Protein AF-0000000073394896 (afdb_homodimer)

pLDDT: mean 90.92, std 9.43, range [34.19, 98.5]

InterPro domains:
  IPR001647 DNA-binding HTH domain, TetR-type [PF00440] (11-55)
  IPR001647 DNA-binding HTH domain, TetR-type [PR00455] (11-24)
  IPR001647 DNA-binding HTH domain, TetR-type [PR00455] (32-55)
  IPR001647 DNA-binding HTH domain, TetR-type [PS50977] (5-65)
  IPR009057 Homedomain-like superfamily [SSF46689] (4-75)
  IPR036271 Tetracyclin repressor-like, C-terminal domain superfamily [SSF48498] (80-185)
  IPR039538 BetI-type transcriptional repressor, C-terminal [PF13977] (82-180)
  IPR050109 HTH-type, TetR-like transcriptional regulator [PTHR30055] (3-182)

Radius of gyration: 22.16 Å; Cα contacts (8 Å, |Δi|>4): 532; chains: 2; bounding box: 77×65×44 Å

Solvent-accessible surface area (backbone atoms only — not comparable to full-atom values): 20575 Å² total; per-residue (Å²): 127,82,75,75,76,48,72,63,53,32,42,38,52,11,36,47,52,37,37,73,75,52,29,71,83,63,51,49,60,65,57,24,19,61,64,34,70,49,62,59,67,52,43,41,73,73,47,64,34,64,66,50,41,47,48,54,37,29,52,48,24,45,55,53,50,43,49,36,47,50,50,17,46,67,74,23,70,83,54,50,71,35,40,28,52,49,32,35,32,41,51,40,62,62,29,49,79,81,42,38,70,42,52,50,32,45,48,48,44,52,42,57,25,77,79,29,69,68,47,14,51,49,46,30,50,41,52,50,50,45,47,52,53,50,45,51,52,51,50,55,60,30,67,78,48,93,54,77,78,60,92,55,45,66,54,35,47,51,48,54,50,8,32,50,49,16,45,49,53,46,30,67,34,34,59,88,76,45,72,46,34,73,54,46,54,53,26,40,26,52,51,7,52,45,36,45,61,60,77,94,128,81,77,76,78,47,72,64,54,33,42,38,52,12,36,47,52,38,37,73,76,53,29,73,83,64,51,49,58,65,58,25,19,61,64,33,70,50,60,61,66,53,44,43,75,74,48,64,34,63,65,50,42,47,50,53,38,29,54,46,24,46,57,54,51,44,49,35,47,50,51,17,47,68,74,22,71,84,54,49,71,34,38,28,52,49,32,34,33,42,50,42,62,64,29,49,79,83,42,38,71,42,52,51,32,44,46,48,43,51,42,58,24,76,79,29,68,70,46,15,50,50,48,30,48,41,53,50,49,45,48,51,52,50,45,51,52,51,48,57,59,31,68,78,47,94,53,76,76,59,93,53,45,65,53,34,48,52,48,53,48,8,31,48,49,16,44,49,53,45,29,67,35,34,59,89,78,44,73,46,36,74,52,47,53,52,24,39,24,52,51,8,52,45,36,45,60,61,77,95

Organism: Mycobacterium tuberculosis (strain ATCC 25177 / H37Ra) (NCBI:txid419947)

Secondary structure (DSSP, 8-state):
------HHHHHHHHHHHHHHHH-STT--HHHHHHHHTS-THHHHHHHSSHHHHHHHHHHHHHHHHHHHHHHHHHHTTTSHHHHHHHHHHHHHGGGTTTTHHHHHHHHHHHHHHTT-HHHHHHHHHHHHHHHHHHHHHHHHHHHTSSPPPPTTHHHHHHHHHHHHHHHHHHHHH-GGGSPPHHHHHHHHHHHHHHHHHHH-/------HHHHHHHHHHHHHHHH-STT--HHHHHHHHTS-THHHHHHHSSHHHHHHHHHHHHHHHHHHHHHHHHHHTTTSHHHHHHHHHHHHHGGGTTTTHHHHHHHHHHHHHHTT-HHHHHHHHHHHHHHHHHHHHHHHHHHHTSSPPPPTTHHHHHHHHHHHHHHHHHHHHH-GGGSPPHHHHHHHHHHHHHHHHHHH-

Nearest PDB structures (foldseek):
  5ztc-assembly1_B  TM=7.473E-01  e=5.039E-05  Listeria monocytogenes EGD-e
  3bhq-assembly1_B  TM=7.801E-01  e=8.902E-05  Mesorhizobium japonicum MAFF 303099
  3ih3-assembly1_A  TM=6.785E-01  e=7.364E-05  Thermotoga maritima
  2id6-assembly1_A-2  TM=6.711E-01  e=7.023E-05  Thermotoga maritima
  6mj1-assembly1_A-2  TM=6.446E-01  e=3.975E-05  Bacillus subtilis subsp. subtilis str. 168

Foldseek 3Di:
DPPPQDLLNLLLVLLLVCCLVPADVRDDLVSSCVSSVHDSVVCCVNQNDPNSSLLVSLLVLLVVLLVLLVVLLVVCLPVPDLSSLLSSLCSFLVCCVVPVSSLSSPVSLPPVLVPDVVSVVSVVVSVVVSLVSNLVSNCVSCVPDPDDDDPCSSVVSVVSVVVRNVLSVVCVVPVVPRDGSVVVSVVVVVVVVVVVVVVD/DPPPQDLLNLLLVLLLVCCLVPADVRDDLVSSCVSSVHDSVVCCVNQNDPNSSLLVSLLCLLVVLLVLLVVLLVVCLPVPDLSSLLSSLCSFLVCCVVPVSSLSSPVSLPPVLVPDVVSVVSVVVSVVVSLVSNLVSVCVSCVPDPDDDDPCSSVVSVVSVVVRNVLSVVCVVPVVPRDGSVVVSVVVVVVVVVVVVVVD

Sequence (400 aa):
MQQQRTNRDKLLDGALACLRERGYGNTSSRDIARAAGVNIASINYHFGSKDALLDDALGRCFSTWNQRVQEAFDHSRAAGPAGQILAVLEATVDSFEQIRPAVYACVESYAPALRSEALRERLAAGYADVRQHSVDLAGAALAGTDIAPPENLSTIVSVLMAVIDGLMIQWIADPSATPRSTEVIRALASIGAVVTSQLRMQQQRTNRDKLLDGALACLRERGYGNTSSRDIARAAGVNIASINYHFGSKDALLDDALGRCFSTWNQRVQEAFDHSRAAGPAGQILAVLEATVDSFEQIRPAVYACVESYAPALRSEALRERLAAGYADVRQHSVDLAGAALAGTDIAPPENLSTIVSVLMAVIDGLMIQWIADPSATPRSTEVIRALASIGAVVTSQLR

Structure (mmCIF, N/CA/C/O backbone):
data_AF-0000000073394896-model_v1
#
loop_
_entity.id
_entity.type
_entity.pdbx_description
1 polymer 'TetR/AcrR-family transcriptional regulator'
#
loop_
_atom_site.group_PDB
_atom_site.id
_atom_site.type_symbol
_atom_site.label_atom_id
_atom_site.label_alt_id
_atom_site.label_comp_id
_atom_site.label_asym_id
_atom_site.label_entity_id
_atom_site.label_seq_id
_atom_site.pdbx_PDB_ins_code
_atom_site.Cartn_x
_atom_site.Cartn_y
_atom_site.Cartn_z
_atom_site.occupancy
_atom_site.B_iso_or_equiv
_atom_site.auth_seq_id
_atom_site.auth_comp_id
_atom_site.auth_asym_id
_atom_site.auth_atom_id
_atom_site.pdbx_PDB_model_num
ATOM 1 N N . MET A 1 1 ? -40.469 2.539 3.205 1 35.31 1 MET A N 1
ATOM 2 C CA . MET A 1 1 ? -40.094 3.631 4.102 1 35.31 1 MET A CA 1
ATOM 3 C C . MET A 1 1 ? -38.594 3.871 4.082 1 35.31 1 MET A C 1
ATOM 5 O O . MET A 1 1 ? -37.812 2.938 4.266 1 35.31 1 MET A O 1
ATOM 9 N N . GLN A 1 2 ? -38 4.711 3.279 1 42.03 2 GLN A N 1
ATOM 10 C CA . GLN A 1 2 ? -36.594 5.086 3.068 1 42.03 2 GLN A CA 1
ATOM 11 C C . GLN A 1 2 ? -35.844 5.23 4.395 1 42.03 2 GLN A C 1
ATOM 13 O O . GLN A 1 2 ? -36.25 6.043 5.238 1 42.03 2 GLN A O 1
ATOM 18 N N . GLN A 1 3 ? -35.531 4.219 5.121 1 49.56 3 GLN A N 1
ATOM 19 C CA . GLN A 1 3 ? -35.094 4.27 6.508 1 49.56 3 GLN A CA 1
ATOM 20 C C . GLN A 1 3 ? -34.25 5.527 6.77 1 49.56 3 GLN A C 1
ATOM 22 O O . GLN A 1 3 ? -33.344 5.836 6.012 1 49.56 3 GLN A O 1
ATOM 27 N N . GLN A 1 4 ? -34.781 6.555 7.355 1 60.62 4 GLN A N 1
ATOM 28 C CA . GLN A 1 4 ? -34.25 7.852 7.789 1 60.62 4 GLN A CA 1
ATOM 29 C C . GLN A 1 4 ? -32.844 7.723 8.352 1 60.62 4 GLN A C 1
ATOM 31 O O . GLN A 1 4 ? -32.594 6.895 9.227 1 60.62 4 GLN A O 1
ATOM 36 N N . ARG A 1 5 ? -31.844 8.141 7.641 1 73 5 ARG A N 1
ATOM 37 C CA . ARG A 1 5 ? -30.453 8.094 8.117 1 73 5 ARG A CA 1
ATOM 38 C C . ARG A 1 5 ? -30.328 8.734 9.492 1 73 5 ARG A C 1
ATOM 40 O O . ARG A 1 5 ? -30.859 9.82 9.734 1 73 5 ARG A O 1
ATOM 47 N N . THR A 1 6 ? -29.938 8.039 10.477 1 89.31 6 THR A N 1
ATOM 48 C CA . THR A 1 6 ? -29.688 8.539 11.828 1 89.31 6 THR A CA 1
ATOM 49 C C . THR A 1 6 ? -28.594 9.609 11.82 1 89.31 6 THR A C 1
ATOM 51 O O . THR A 1 6 ? -27.875 9.766 10.828 1 89.31 6 THR A O 1
ATOM 54 N N . ASN A 1 7 ? -28.562 10.492 12.805 1 92.19 7 ASN A N 1
ATOM 55 C CA . ASN A 1 7 ? -27.516 11.484 12.953 1 92.19 7 ASN A CA 1
ATOM 56 C C . ASN A 1 7 ? -26.125 10.836 12.961 1 92.19 7 ASN A C 1
ATOM 58 O O . ASN A 1 7 ? -25.156 11.422 12.469 1 92.19 7 ASN A O 1
ATOM 62 N N . ARG A 1 8 ? -26.156 9.688 13.453 1 93.06 8 ARG A N 1
ATOM 63 C CA . ARG A 1 8 ? -24.891 8.961 13.461 1 93.06 8 ARG A CA 1
ATOM 64 C C . ARG A 1 8 ? -24.422 8.68 12.039 1 93.06 8 ARG A C 1
ATOM 66 O O . ARG A 1 8 ? -23.25 8.891 11.719 1 93.06 8 ARG A O 1
ATOM 73 N N . ASP A 1 9 ? -25.297 8.234 11.172 1 92.81 9 ASP A N 1
ATOM 74 C CA . ASP A 1 9 ? -24.969 7.949 9.781 1 92.81 9 ASP A CA 1
ATOM 75 C C . ASP A 1 9 ? -24.578 9.227 9.039 1 92.81 9 ASP A C 1
ATOM 77 O O . ASP A 1 9 ? -23.641 9.219 8.234 1 92.81 9 ASP A O 1
ATOM 81 N N . LYS A 1 10 ? -25.281 10.242 9.312 1 94.5 10 LYS A N 1
ATOM 82 C CA . LYS A 1 10 ? -25 11.531 8.68 1 94.5 10 LYS A CA 1
ATOM 83 C C . LYS A 1 10 ? -23.609 12.023 9.039 1 94.5 10 LYS A C 1
ATOM 85 O O . LYS A 1 10 ? -22.891 12.562 8.188 1 94.5 10 LYS A O 1
ATOM 90 N N . LEU A 1 11 ? -23.266 11.828 10.297 1 95.19 11 LEU A N 1
ATOM 91 C CA . LEU A 1 11 ? -21.953 12.25 10.758 1 95.19 11 LEU A CA 1
ATOM 92 C C . LEU A 1 11 ? -20.844 11.445 10.07 1 95.19 11 LEU A C 1
ATOM 94 O O . LEU A 1 11 ? -19.828 12 9.672 1 95.19 11 LEU A O 1
ATOM 98 N N . LEU A 1 12 ? -21.094 10.188 9.891 1 93.19 12 LEU A N 1
ATOM 99 C CA . LEU A 1 12 ? -20.109 9.352 9.219 1 93.19 12 LEU A CA 1
ATOM 100 C C . LEU A 1 12 ? -19.938 9.766 7.762 1 93.19 12 LEU A C 1
ATOM 102 O O . LEU A 1 12 ? -18.828 9.875 7.262 1 93.19 12 LEU A O 1
ATOM 106 N N . ASP A 1 13 ? -21.031 10.047 7.133 1 92.88 13 ASP A N 1
ATOM 107 C CA . ASP A 1 13 ? -21 10.5 5.746 1 92.88 13 ASP A CA 1
ATOM 108 C C . ASP A 1 13 ? -20.297 11.852 5.625 1 92.88 13 ASP A C 1
ATOM 110 O O . ASP A 1 13 ? -19.516 12.07 4.699 1 92.88 13 ASP A O 1
ATOM 114 N N . GLY A 1 14 ? -20.641 12.734 6.559 1 93.81 14 GLY A N 1
ATOM 115 C CA . GLY A 1 14 ? -20 14.031 6.582 1 93.81 14 GLY A CA 1
ATOM 116 C C . GLY A 1 14 ? -18.5 13.945 6.809 1 93.81 14 GLY A C 1
ATOM 117 O O . GLY A 1 14 ? -17.719 14.664 6.176 1 93.81 14 GLY A O 1
ATOM 118 N N . ALA A 1 15 ? -18.094 13.047 7.719 1 94.44 15 ALA A N 1
ATOM 119 C CA . ALA A 1 15 ? -16.688 12.828 7.984 1 94.44 15 ALA A CA 1
ATOM 120 C C . ALA A 1 15 ? -15.953 12.328 6.734 1 94.44 15 ALA A C 1
ATOM 122 O O . ALA A 1 15 ? -14.883 12.836 6.395 1 94.44 15 ALA A O 1
ATOM 123 N N . LEU A 1 16 ? -16.578 11.398 6.039 1 91.5 16 LEU A N 1
ATOM 124 C CA . LEU A 1 16 ? -15.984 10.844 4.832 1 91.5 16 LEU A CA 1
ATOM 125 C C . LEU A 1 16 ? -15.844 11.914 3.754 1 91.5 16 LEU A C 1
ATOM 127 O O . LEU A 1 16 ? -14.828 11.969 3.057 1 91.5 16 LEU A 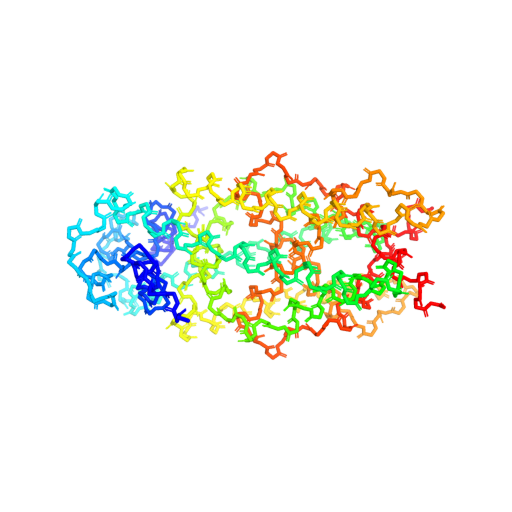O 1
ATOM 131 N N . ALA A 1 17 ? -16.797 12.742 3.637 1 92.12 17 ALA A N 1
ATOM 132 C CA . ALA A 1 17 ? -16.75 13.836 2.672 1 92.12 17 ALA A CA 1
ATOM 133 C C . ALA A 1 17 ? -15.609 14.797 2.996 1 92.12 17 ALA A C 1
ATOM 135 O O . ALA A 1 17 ? -14.867 15.219 2.104 1 92.12 17 ALA A O 1
ATOM 136 N N . CYS A 1 18 ? -15.453 15.141 4.258 1 92.88 18 CYS A N 1
ATOM 137 C CA . CYS A 1 18 ? -14.398 16.047 4.684 1 92.88 18 CYS A CA 1
ATOM 138 C C . CYS A 1 18 ? -13.023 15.438 4.465 1 92.88 18 CYS A C 1
ATOM 140 O O . CYS A 1 18 ? -12.094 16.109 4.023 1 92.88 18 CYS A O 1
ATOM 142 N N . LEU A 1 19 ? -12.945 14.172 4.766 1 89.56 19 LEU A N 1
ATOM 143 C CA . LEU A 1 19 ? -11.68 13.469 4.582 1 89.56 19 LEU A CA 1
ATOM 144 C C . LEU A 1 19 ? -11.273 13.461 3.113 1 89.56 19 LEU A C 1
ATOM 146 O O . LEU A 1 19 ? -10.094 13.633 2.795 1 89.56 19 LEU A O 1
ATOM 150 N N . ARG A 1 20 ? -12.203 13.312 2.299 1 86.88 20 ARG A N 1
ATOM 151 C CA . ARG A 1 20 ? -11.945 13.305 0.862 1 86.88 20 ARG A CA 1
ATOM 152 C C . ARG A 1 20 ? -11.508 14.68 0.372 1 86.88 20 ARG A C 1
ATOM 154 O O . ARG A 1 20 ? -10.609 14.789 -0.467 1 86.88 20 ARG A O 1
ATOM 161 N N . GLU A 1 21 ? -12.07 15.664 0.933 1 87.62 21 GLU A N 1
ATOM 162 C CA . GLU A 1 21 ? -11.852 17.016 0.448 1 87.62 21 GLU A CA 1
ATOM 163 C C . GLU A 1 21 ? -10.625 17.641 1.104 1 87.62 21 GLU A C 1
ATOM 165 O O . GLU A 1 21 ? -9.852 18.344 0.446 1 87.62 21 GLU A O 1
ATOM 170 N N . ARG A 1 22 ? -10.469 17.359 2.412 1 87.69 22 ARG A N 1
ATOM 171 C CA . ARG A 1 22 ? -9.492 18.141 3.168 1 87.69 22 ARG A CA 1
ATOM 172 C C . ARG A 1 22 ? -8.383 17.25 3.719 1 87.69 22 ARG A C 1
ATOM 174 O O . ARG A 1 22 ? -7.293 17.734 4.031 1 87.69 22 ARG A O 1
ATOM 181 N N . GLY A 1 23 ? -8.734 16 3.857 1 87.69 23 GLY A N 1
ATOM 182 C CA . GLY A 1 23 ? -7.777 15.117 4.496 1 87.69 23 GLY A CA 1
ATOM 183 C C . GLY A 1 23 ? -7.938 15.047 6 1 87.69 23 GLY A C 1
ATOM 184 O O . GLY A 1 23 ? -8.656 15.859 6.594 1 87.69 23 GLY A O 1
ATOM 185 N N . TYR A 1 24 ? -7.328 14.117 6.648 1 86 24 TYR A N 1
ATOM 186 C CA . TYR A 1 24 ? -7.457 13.789 8.062 1 86 24 TYR A CA 1
ATOM 187 C C . TYR A 1 24 ? -7 14.945 8.938 1 86 24 TYR A C 1
ATOM 189 O O . TYR A 1 24 ? -7.727 15.383 9.836 1 86 24 TYR A O 1
ATOM 197 N N . GLY A 1 25 ? -5.848 15.461 8.672 1 82.88 25 GLY A N 1
ATOM 198 C CA . GLY A 1 25 ? -5.258 16.5 9.508 1 82.88 25 GLY A CA 1
ATOM 199 C C . GLY A 1 25 ? -5.941 17.844 9.359 1 82.88 25 GLY A C 1
ATOM 200 O O . GLY A 1 25 ? -5.844 18.703 10.242 1 82.88 25 GLY A O 1
ATOM 201 N N . ASN A 1 26 ? -6.688 18.047 8.297 1 86.12 26 ASN A N 1
ATOM 202 C CA . ASN A 1 26 ? -7.281 19.344 8.008 1 86.12 26 ASN A CA 1
ATOM 203 C C . ASN A 1 26 ? -8.797 19.312 8.18 1 86.12 26 ASN A C 1
ATOM 205 O O . ASN A 1 26 ? -9.5 20.188 7.664 1 86.12 26 ASN A O 1
ATOM 209 N N . THR A 1 27 ? -9.281 18.344 8.812 1 91.19 27 THR A N 1
ATOM 210 C CA . THR A 1 27 ? -10.711 18.219 9.055 1 91.19 27 THR A CA 1
ATOM 211 C C . THR A 1 27 ? -11.047 18.578 10.5 1 91.19 27 THR A C 1
ATOM 213 O O . THR A 1 27 ? -10.461 18.031 11.438 1 91.19 27 THR A O 1
ATOM 216 N N . SER A 1 28 ? -11.969 19.547 10.703 1 93.38 28 SER A N 1
ATOM 217 C CA . SER A 1 28 ? -12.375 19.969 12.039 1 93.38 28 SER A CA 1
ATOM 218 C C . SER A 1 28 ? -13.773 19.453 12.375 1 93.38 28 SER A C 1
ATOM 220 O O . SER A 1 28 ? -14.5 19 11.492 1 93.38 28 SER A O 1
ATOM 222 N N . SER A 1 29 ? -14.07 19.562 13.672 1 95.88 29 SER A N 1
ATOM 223 C CA . SER A 1 29 ? -15.422 19.234 14.109 1 95.88 29 SER A CA 1
ATOM 224 C C . SER A 1 29 ? -16.469 20.109 13.406 1 95.88 29 SER A C 1
ATOM 226 O O . SER A 1 29 ? -17.516 19.625 13.008 1 95.88 29 SER A O 1
ATOM 228 N N . ARG A 1 30 ? -16.156 21.328 13.258 1 96.62 30 ARG A N 1
ATOM 229 C CA . ARG A 1 30 ? -17.062 22.266 12.602 1 96.62 30 ARG A CA 1
ATOM 230 C C . ARG A 1 30 ? -17.281 21.875 11.141 1 96.62 30 ARG A C 1
ATOM 232 O O . ARG A 1 30 ? -18.406 21.938 10.633 1 96.62 30 ARG A O 1
ATOM 239 N N . ASP A 1 31 ? -16.25 21.484 10.461 1 96.38 31 ASP A N 1
ATOM 240 C CA . ASP A 1 31 ? -16.328 21.047 9.07 1 96.38 31 ASP A CA 1
ATOM 241 C C . ASP A 1 31 ? -17.281 19.859 8.93 1 96.38 31 ASP A C 1
ATOM 243 O O . ASP A 1 31 ? -18.125 19.828 8.031 1 96.38 31 ASP A O 1
ATOM 247 N N . ILE A 1 32 ? -17.141 18.891 9.828 1 96.75 32 ILE A N 1
ATOM 248 C CA . ILE A 1 32 ? -17.922 17.656 9.766 1 96.75 32 ILE A CA 1
ATOM 249 C C . ILE A 1 32 ? -19.391 17.969 10.047 1 96.75 32 ILE A C 1
ATOM 251 O O . ILE A 1 32 ? -20.266 17.5 9.328 1 96.75 32 ILE A O 1
ATOM 255 N N . ALA A 1 33 ? -19.578 18.766 11.117 1 97.06 33 ALA A N 1
ATOM 256 C CA . ALA A 1 33 ? -20.953 19.125 11.477 1 97.06 33 ALA A CA 1
ATOM 257 C C . ALA A 1 33 ? -21.641 19.844 10.32 1 97.06 33 ALA A C 1
ATOM 259 O O . ALA A 1 33 ? -22.797 19.547 10.008 1 97.06 33 ALA A O 1
ATOM 260 N N . ARG A 1 34 ? -20.969 20.719 9.68 1 96.94 34 ARG A N 1
ATOM 261 C CA . ARG A 1 34 ? -21.516 21.453 8.539 1 96.94 34 ARG A CA 1
ATOM 262 C C . ARG A 1 34 ? -21.828 20.516 7.379 1 96.94 34 ARG A C 1
ATOM 264 O O . ARG A 1 34 ? -22.922 20.594 6.801 1 96.94 34 ARG A O 1
ATOM 271 N N . ALA A 1 35 ? -20.984 19.656 7.059 1 95.56 35 ALA A N 1
ATOM 272 C CA . ALA A 1 35 ? -21.172 18.719 5.953 1 95.56 35 ALA A CA 1
ATOM 273 C C . ALA A 1 35 ? -22.328 17.75 6.242 1 95.56 35 ALA A C 1
ATOM 275 O O . ALA A 1 35 ? -23.047 17.359 5.328 1 95.56 35 ALA A O 1
ATOM 276 N N . ALA A 1 36 ? -22.438 17.359 7.488 1 95.62 36 ALA A N 1
ATOM 277 C CA . ALA A 1 36 ? -23.453 16.391 7.902 1 95.62 36 ALA A CA 1
ATOM 278 C C . ALA A 1 36 ? -24.812 17.062 8.102 1 95.62 36 ALA A C 1
ATOM 280 O O . ALA A 1 36 ? -25.828 16.375 8.172 1 95.62 36 ALA A O 1
ATOM 281 N N . GLY A 1 37 ? -24.797 18.375 8.273 1 96.5 37 GLY A N 1
ATOM 282 C CA . GLY A 1 37 ? -26.031 19.094 8.531 1 96.5 37 GLY A CA 1
ATOM 283 C C . GLY A 1 37 ? -26.594 18.859 9.922 1 96.5 37 GLY A C 1
ATOM 284 O O . GLY A 1 37 ? -27.812 18.703 10.086 1 96.5 37 GLY A O 1
ATOM 285 N N . VAL A 1 38 ? -25.75 18.672 10.891 1 95.94 38 VAL A N 1
ATOM 286 C CA . VAL A 1 38 ? -26.172 18.422 12.266 1 95.94 38 VAL A CA 1
ATOM 287 C C . VAL A 1 38 ? -25.391 19.328 13.211 1 95.94 38 VAL A C 1
ATOM 289 O O . VAL A 1 38 ? -24.469 20.031 12.797 1 95.94 38 VAL A O 1
ATOM 292 N N . ASN A 1 39 ? -25.844 19.344 14.438 1 94.75 39 ASN A N 1
ATOM 293 C CA . ASN A 1 39 ? -25.172 20.125 15.469 1 94.75 39 ASN A CA 1
ATOM 294 C C . ASN A 1 39 ? -23.828 19.516 15.836 1 94.75 39 ASN A C 1
ATOM 296 O O . ASN A 1 39 ? -23.688 18.297 15.922 1 94.75 39 ASN A O 1
ATOM 300 N N . ILE A 1 40 ? -22.844 20.406 16.109 1 95.5 40 ILE A N 1
ATOM 301 C CA . ILE A 1 40 ? -21.484 20 16.438 1 95.5 40 ILE A CA 1
ATOM 302 C C . ILE A 1 40 ? -21.484 19.141 17.688 1 95.5 40 ILE A C 1
ATOM 304 O O . ILE A 1 40 ? -20.688 18.219 17.812 1 95.5 40 ILE A O 1
ATOM 308 N N . ALA A 1 41 ? -22.469 19.328 18.609 1 94.81 41 ALA A N 1
ATOM 309 C CA . ALA A 1 41 ? -22.594 18.562 19.859 1 94.81 41 ALA A CA 1
ATOM 310 C C . ALA A 1 41 ? -22.922 17.109 19.578 1 94.81 41 ALA A C 1
ATOM 312 O O . ALA A 1 41 ? -22.625 16.234 20.406 1 94.81 41 ALA A O 1
ATOM 313 N N . SER A 1 42 ? -23.5 16.859 18.438 1 95.69 42 SER A N 1
ATOM 314 C CA . SER A 1 42 ? -23.875 15.508 18.047 1 95.69 42 SER A CA 1
ATOM 315 C C . SER A 1 42 ? -22.641 14.617 17.906 1 95.69 42 SER A C 1
ATOM 317 O O . SER A 1 42 ? -22.719 13.398 18.094 1 95.69 42 SER A O 1
ATOM 319 N N . ILE A 1 43 ? -21.469 15.109 17.578 1 96.81 43 ILE A N 1
ATOM 320 C CA . ILE A 1 43 ? -20.234 14.352 17.438 1 96.81 43 ILE A CA 1
ATOM 321 C C . ILE A 1 43 ? -19.859 13.711 18.781 1 96.81 43 ILE A C 1
ATOM 323 O O . ILE A 1 43 ? -19.609 12.508 18.859 1 96.81 43 ILE A O 1
ATOM 327 N N . ASN A 1 44 ? -19.922 14.555 19.812 1 95.25 44 ASN A N 1
ATOM 328 C CA . ASN A 1 44 ? -19.594 14.047 21.141 1 95.25 44 ASN A CA 1
ATOM 329 C C . ASN A 1 44 ? -20.625 13.023 21.625 1 95.25 44 ASN A C 1
ATOM 331 O O . ASN A 1 44 ? -20.25 12.008 22.219 1 95.25 44 ASN A O 1
ATOM 335 N N . TYR A 1 45 ? -21.828 13.289 21.359 1 95.44 45 TYR A N 1
ATOM 336 C CA . TYR A 1 45 ? -22.906 12.414 21.797 1 95.44 45 TYR A CA 1
ATOM 337 C C . TYR A 1 45 ? -22.766 11.031 21.172 1 95.44 45 TYR A C 1
ATOM 339 O O . TYR A 1 45 ? -22.844 10.016 21.875 1 95.44 45 TYR A O 1
ATOM 347 N N . HIS A 1 46 ? -22.469 10.961 19.891 1 95.06 46 HIS A N 1
ATOM 348 C CA . HIS A 1 46 ? -22.516 9.695 19.172 1 95.06 46 HIS A CA 1
ATOM 349 C C . HIS A 1 46 ? -21.141 9.023 19.141 1 95.06 46 HIS A C 1
ATOM 351 O O . HIS A 1 46 ? -21.047 7.797 19.125 1 95.06 46 HIS A O 1
ATOM 357 N N . PHE A 1 47 ? -19.984 9.82 19.141 1 95.62 47 PHE A N 1
ATOM 358 C CA . PHE A 1 47 ? -18.688 9.227 18.891 1 95.62 47 PHE A CA 1
ATOM 359 C C . PHE A 1 47 ? -17.703 9.57 20.016 1 95.62 47 PHE A C 1
ATOM 361 O O . PHE A 1 47 ? -16.656 8.953 20.141 1 95.62 47 PHE A O 1
ATOM 368 N N . GLY A 1 48 ? -18.078 10.516 20.844 1 95 48 GLY A N 1
ATOM 369 C CA . GLY A 1 48 ? -17.234 10.914 21.953 1 95 48 GLY A CA 1
ATOM 370 C C . GLY A 1 48 ? -16.234 12 21.578 1 95 48 GLY A C 1
ATOM 371 O O . GLY A 1 48 ? -15.984 12.914 22.359 1 95 48 GLY A O 1
ATOM 372 N N . SER A 1 49 ? -15.617 11.883 20.344 1 94.62 49 SER A N 1
ATOM 373 C CA . SER A 1 49 ? -14.664 12.891 19.891 1 94.62 49 SER A CA 1
ATOM 374 C C . SER A 1 49 ? -14.586 12.922 18.359 1 94.62 49 SER A C 1
ATOM 376 O O . SER A 1 49 ? -15.039 12 17.688 1 94.62 49 SER A O 1
ATOM 378 N N . LYS A 1 50 ? -14.055 13.984 17.844 1 93.69 50 LYS A N 1
ATOM 379 C CA . LYS A 1 50 ? -13.812 14.109 16.406 1 93.69 50 LYS A CA 1
ATOM 380 C C . LYS A 1 50 ? -12.883 13.008 15.898 1 93.69 50 LYS A C 1
ATOM 382 O O . LYS A 1 50 ? -13.133 12.414 14.852 1 93.69 50 LYS A O 1
ATOM 387 N N . ASP A 1 51 ? -11.891 12.703 16.688 1 90.81 51 ASP A N 1
ATOM 388 C CA . ASP A 1 51 ? -10.914 11.703 16.266 1 90.81 51 ASP A CA 1
ATOM 389 C C . ASP A 1 51 ? -11.539 10.312 16.203 1 90.81 51 ASP A C 1
ATOM 391 O O . ASP A 1 51 ? -11.289 9.562 15.258 1 90.81 51 ASP A O 1
ATOM 395 N N . ALA A 1 52 ? -12.352 10.039 17.141 1 92 52 ALA A N 1
ATOM 396 C CA . ALA A 1 52 ? -13.039 8.75 17.141 1 92 52 ALA A CA 1
ATOM 397 C C . ALA A 1 52 ? -13.969 8.633 15.93 1 92 52 ALA A C 1
ATOM 399 O O . ALA A 1 52 ? -14.07 7.566 15.32 1 92 52 ALA A O 1
ATOM 400 N N . LEU A 1 53 ? -14.664 9.711 15.641 1 94.31 53 LEU A N 1
ATOM 401 C CA . LEU A 1 53 ? -15.531 9.742 14.469 1 94.31 53 LEU A CA 1
ATOM 402 C C . LEU A 1 53 ? -14.727 9.539 13.188 1 94.31 53 LEU A C 1
ATOM 404 O O . LEU A 1 53 ? -15.117 8.758 12.32 1 94.31 53 LEU A O 1
ATOM 408 N N . LEU A 1 54 ? -13.617 10.227 13.07 1 92.25 54 LEU A N 1
ATOM 409 C CA . LEU A 1 54 ? -12.766 10.094 11.891 1 92.25 54 LEU A CA 1
ATOM 410 C C . LEU A 1 54 ? -12.227 8.672 11.766 1 92.25 54 LEU A C 1
ATOM 412 O O . LEU A 1 54 ? -12.203 8.109 10.672 1 92.25 54 LEU A O 1
ATOM 416 N N . ASP A 1 55 ? -11.875 8.117 12.859 1 89.31 55 ASP A N 1
ATOM 417 C CA . ASP A 1 55 ? -11.367 6.746 12.867 1 89.31 55 ASP A CA 1
ATOM 418 C C . ASP A 1 55 ? -12.438 5.762 12.391 1 89.31 55 ASP A C 1
ATOM 420 O O . ASP A 1 55 ? -12.148 4.855 11.609 1 89.31 55 ASP A O 1
ATOM 424 N N . ASP A 1 56 ? -13.609 5.977 12.844 1 89.5 56 ASP A N 1
ATOM 425 C CA . ASP A 1 56 ? -14.727 5.129 12.422 1 89.5 56 ASP A CA 1
ATOM 426 C C . ASP A 1 56 ? -14.992 5.273 10.93 1 89.5 56 ASP A C 1
ATOM 428 O O . ASP A 1 56 ? -15.25 4.285 10.242 1 89.5 56 ASP A O 1
ATOM 432 N N . ALA A 1 57 ? -14.961 6.469 10.484 1 90.88 57 ALA A N 1
ATOM 433 C CA . ALA A 1 57 ? -15.18 6.738 9.07 1 90.88 57 ALA A CA 1
ATOM 434 C C . ALA A 1 57 ? -14.117 6.059 8.211 1 90.88 57 ALA A C 1
ATOM 436 O O . ALA A 1 57 ? -14.438 5.43 7.199 1 90.88 57 ALA A O 1
ATOM 437 N N . LEU A 1 58 ? -12.906 6.109 8.656 1 88.75 58 LEU A N 1
ATOM 438 C CA . LEU A 1 58 ? -11.805 5.516 7.906 1 88.75 58 LEU A CA 1
ATOM 439 C C . LEU A 1 58 ? -11.922 3.996 7.879 1 88.75 58 LEU A C 1
ATOM 441 O O . LEU A 1 58 ? -11.609 3.365 6.867 1 88.75 58 LEU A O 1
ATOM 445 N N . GLY A 1 59 ? -12.438 3.463 8.969 1 86.81 59 GLY A N 1
ATOM 446 C CA . GLY A 1 59 ? -12.57 2.02 9.07 1 86.81 59 GLY A CA 1
ATOM 447 C C . GLY A 1 59 ? -13.625 1.449 8.141 1 86.81 59 GLY A C 1
ATOM 448 O O . GLY A 1 59 ? -13.633 0.247 7.871 1 86.81 59 GLY A O 1
ATOM 449 N N . ARG A 1 60 ? -14.445 2.27 7.574 1 85.25 60 ARG A N 1
ATOM 450 C CA . ARG A 1 60 ? -15.516 1.818 6.684 1 85.25 60 ARG A CA 1
ATOM 451 C C . ARG A 1 60 ? -14.945 1.24 5.395 1 85.25 60 ARG A C 1
ATOM 453 O O . ARG A 1 60 ? -15.609 0.46 4.711 1 85.25 60 ARG A O 1
ATOM 460 N N . CYS A 1 61 ? -13.75 1.617 5.07 1 88.06 61 CYS A N 1
ATOM 461 C CA . CYS A 1 61 ? -13.133 1.089 3.855 1 88.06 61 CYS A CA 1
ATOM 462 C C . CYS A 1 61 ? -13.039 -0.431 3.912 1 88.06 61 CYS A C 1
ATOM 464 O O . CYS A 1 61 ? -13.227 -1.107 2.9 1 88.06 61 CYS A O 1
ATOM 466 N N . PHE A 1 62 ? -12.852 -1.014 5.09 1 90.81 62 PHE A N 1
ATOM 467 C CA . PHE A 1 62 ? -12.68 -2.453 5.227 1 90.81 62 PHE A CA 1
ATOM 468 C C . PHE A 1 62 ? -13.992 -3.186 4.992 1 90.81 62 PHE A C 1
ATOM 470 O O . PHE A 1 62 ? -14 -4.305 4.469 1 90.81 62 PHE A O 1
ATOM 477 N N . SER A 1 63 ? -15.086 -2.525 5.355 1 89.56 63 SER A N 1
ATOM 478 C CA . SER A 1 63 ? -16.391 -3.113 5.055 1 89.56 63 SER A CA 1
ATOM 479 C C . SER A 1 63 ? -16.609 -3.217 3.551 1 89.56 63 SER A C 1
ATOM 481 O O . SER A 1 63 ? -17.172 -4.207 3.068 1 89.56 63 SER A O 1
ATOM 483 N N . THR A 1 64 ? -16.219 -2.197 2.885 1 88.31 64 THR A N 1
ATOM 484 C CA . THR A 1 64 ? -16.312 -2.215 1.43 1 88.31 64 THR A CA 1
ATOM 485 C C . THR A 1 64 ? -15.469 -3.34 0.843 1 88.31 64 THR A C 1
ATOM 487 O O . THR A 1 64 ? -15.922 -4.07 -0.043 1 88.31 64 THR A O 1
ATOM 490 N N . TRP A 1 65 ? -14.312 -3.547 1.319 1 89.5 65 TRP A N 1
ATOM 491 C CA . TRP A 1 65 ? -13.43 -4.609 0.855 1 89.5 65 TRP A CA 1
ATOM 492 C C . TRP A 1 65 ? -14.039 -5.98 1.131 1 89.5 65 TRP A C 1
ATOM 494 O O . TRP A 1 65 ? -14.055 -6.852 0.255 1 89.5 65 TRP A O 1
ATOM 504 N N . ASN A 1 66 ? -14.555 -6.125 2.342 1 91.25 66 ASN A N 1
ATOM 505 C CA . ASN A 1 66 ? -15.211 -7.379 2.691 1 91.25 66 ASN A CA 1
ATOM 506 C C . ASN A 1 66 ? -16.375 -7.68 1.755 1 91.25 66 ASN A C 1
ATOM 508 O O . ASN A 1 66 ? -16.531 -8.812 1.302 1 91.25 66 ASN A O 1
ATOM 512 N N . GLN A 1 67 ? -17.062 -6.691 1.463 1 92.31 67 GLN A N 1
ATOM 513 C CA . GLN A 1 67 ? -18.203 -6.859 0.578 1 92.31 67 GLN A CA 1
ATOM 514 C C . GLN A 1 67 ? -17.766 -7.246 -0.83 1 92.31 67 GLN A C 1
ATOM 516 O O . GLN A 1 67 ? -18.359 -8.125 -1.455 1 92.31 67 GLN A O 1
ATOM 521 N N . ARG A 1 68 ? -16.75 -6.629 -1.346 1 92.25 68 ARG A N 1
ATOM 522 C CA . ARG A 1 68 ? -16.266 -6.918 -2.688 1 92.25 68 ARG A CA 1
ATOM 523 C C . ARG A 1 68 ? -15.734 -8.344 -2.777 1 92.25 68 ARG A C 1
ATOM 525 O O . ARG A 1 68 ? -16 -9.055 -3.752 1 92.25 68 ARG A O 1
ATOM 532 N N . VAL A 1 69 ? -15.016 -8.758 -1.787 1 92.75 69 VAL A N 1
ATOM 533 C CA . VAL A 1 69 ? -14.469 -10.109 -1.762 1 92.75 69 VAL A CA 1
ATOM 534 C C . VAL A 1 69 ? -15.609 -11.125 -1.683 1 92.75 69 VAL A C 1
ATOM 536 O O . VAL A 1 69 ? -15.617 -12.117 -2.41 1 92.75 69 VAL A O 1
ATOM 539 N N . GLN A 1 70 ? -16.562 -10.844 -0.841 1 93.38 70 GLN A N 1
ATOM 540 C CA . GLN A 1 70 ? -17.719 -11.727 -0.72 1 93.38 70 GLN A CA 1
ATOM 541 C C . GLN A 1 70 ? -18.453 -11.875 -2.057 1 93.38 70 GLN A C 1
ATOM 543 O O . GLN A 1 70 ? -18.766 -12.984 -2.479 1 93.38 70 GLN A O 1
ATOM 548 N N . GLU A 1 71 ? -18.672 -10.797 -2.643 1 93.38 71 GLU A N 1
ATOM 549 C CA . GLU A 1 71 ? -19.375 -10.797 -3.928 1 93.38 71 GLU A CA 1
ATOM 550 C C . GLU A 1 71 ? -18.578 -11.578 -4.977 1 93.38 71 GLU A C 1
ATOM 552 O O . GLU A 1 71 ? -19.156 -12.305 -5.781 1 93.38 71 GLU A O 1
ATOM 557 N N . ALA A 1 72 ? -17.281 -11.406 -5.008 1 94.5 72 ALA A N 1
ATOM 558 C CA . ALA A 1 72 ? -16.438 -12.133 -5.945 1 94.5 72 ALA A CA 1
ATOM 559 C C . ALA A 1 72 ? -16.562 -13.641 -5.75 1 94.5 72 ALA A C 1
ATOM 561 O O . ALA A 1 72 ? -16.703 -14.391 -6.723 1 94.5 72 ALA A O 1
ATOM 562 N N . PHE A 1 73 ? -16.531 -14.078 -4.508 1 91.88 73 PHE A N 1
ATOM 563 C CA . PHE A 1 73 ? -16.641 -15.5 -4.219 1 91.88 73 PHE A CA 1
ATOM 564 C C . PHE A 1 73 ? -18.016 -16.016 -4.598 1 91.88 73 PHE A C 1
ATOM 566 O O . PHE A 1 73 ? -18.141 -17.109 -5.16 1 91.88 73 PHE A O 1
ATOM 573 N N . ASP A 1 74 ? -19.047 -15.219 -4.297 1 92.44 74 ASP A N 1
ATOM 574 C CA . ASP A 1 74 ? -20.422 -15.617 -4.582 1 92.44 74 ASP A CA 1
ATOM 575 C C . ASP A 1 74 ? -20.625 -15.812 -6.082 1 92.44 74 ASP A C 1
ATOM 577 O O . ASP A 1 74 ? -21.328 -16.75 -6.496 1 92.44 74 ASP A O 1
ATOM 581 N N . HIS A 1 75 ? -19.984 -15.07 -6.852 1 92 75 HIS A N 1
ATOM 582 C CA . HIS A 1 75 ? -20.266 -15.117 -8.281 1 92 75 HIS A CA 1
ATOM 583 C C . HIS A 1 75 ? -19.297 -16.062 -9 1 92 75 HIS A C 1
ATOM 585 O O . HIS A 1 75 ? -19.438 -16.297 -10.203 1 92 75 HIS A O 1
ATOM 591 N N . SER A 1 76 ? -18.344 -16.562 -8.312 1 91.81 76 SER A N 1
ATOM 592 C CA . SER A 1 76 ? -17.359 -17.438 -8.953 1 91.81 76 SER A CA 1
ATOM 593 C C . SER A 1 76 ? -17.359 -18.812 -8.32 1 91.81 76 SER A C 1
ATOM 595 O O . SER A 1 76 ? -16.344 -19.516 -8.336 1 91.81 76 SER A O 1
ATOM 597 N N . ARG A 1 77 ? -18.438 -19.219 -7.754 1 85.94 77 ARG A N 1
ATOM 598 C CA . ARG A 1 77 ? -18.531 -20.469 -7.016 1 85.94 77 ARG A CA 1
ATOM 599 C C . ARG A 1 77 ? -18.172 -21.656 -7.902 1 85.94 77 ARG A C 1
ATOM 601 O O . ARG A 1 77 ? -17.547 -22.609 -7.441 1 85.94 77 ARG A O 1
ATOM 608 N N . ALA A 1 78 ? -18.359 -21.484 -9.18 1 85.31 78 ALA A N 1
ATOM 609 C CA . ALA A 1 78 ? -18.188 -22.594 -10.102 1 85.31 78 ALA A CA 1
ATOM 610 C C . ALA A 1 78 ? -16.828 -22.531 -10.789 1 85.31 78 ALA A C 1
ATOM 612 O O . ALA A 1 78 ? -16.453 -23.469 -11.516 1 85.31 78 ALA A O 1
ATOM 613 N N . ALA A 1 79 ? -16.031 -21.5 -10.734 1 86.69 79 ALA A N 1
ATOM 614 C CA . ALA A 1 79 ? -14.828 -21.25 -11.531 1 86.69 79 ALA A CA 1
ATOM 615 C C . ALA A 1 79 ? -13.609 -21.938 -10.93 1 86.69 79 ALA A C 1
ATOM 617 O O . ALA A 1 79 ? -12.586 -22.078 -11.594 1 86.69 79 ALA A O 1
ATOM 618 N N . GLY A 1 80 ? -13.664 -22.688 -9.773 1 87 80 GLY A N 1
ATOM 619 C CA . GLY A 1 80 ? -12.508 -23.25 -9.094 1 87 80 GLY A CA 1
ATOM 620 C C . GLY A 1 80 ? -11.625 -22.188 -8.453 1 87 80 GLY A C 1
ATOM 621 O O . GLY A 1 80 ? -11.93 -21 -8.508 1 87 80 GLY A O 1
ATOM 622 N N . PRO A 1 81 ? -10.422 -22.594 -7.969 1 89.12 81 PRO A N 1
ATOM 623 C CA . PRO A 1 81 ? -9.594 -21.688 -7.18 1 89.12 81 PRO A CA 1
ATOM 624 C C . PRO A 1 81 ? -8.977 -20.578 -8.023 1 89.12 81 PRO A C 1
ATOM 626 O O . PRO A 1 81 ? -8.945 -19.422 -7.598 1 89.12 81 PRO A O 1
ATOM 629 N N . ALA A 1 82 ? -8.5 -20.891 -9.203 1 91.81 82 ALA A N 1
ATOM 630 C CA . ALA A 1 82 ? -7.922 -19.875 -10.078 1 91.81 82 ALA A CA 1
ATOM 631 C C . ALA A 1 82 ? -8.969 -18.844 -10.492 1 91.81 82 ALA A C 1
ATOM 633 O O . ALA A 1 82 ? -8.695 -17.641 -10.523 1 91.81 82 ALA A O 1
ATOM 634 N N . GLY A 1 83 ? -10.117 -19.359 -10.867 1 93.19 83 GLY A N 1
ATOM 635 C CA . GLY A 1 83 ? -11.219 -18.484 -11.211 1 93.19 83 GLY A CA 1
ATOM 636 C C . GLY A 1 83 ? -11.664 -17.594 -10.062 1 93.19 83 GLY A C 1
ATOM 637 O O . GLY A 1 83 ? -12.047 -16.438 -10.281 1 93.19 83 GLY A O 1
ATOM 638 N N . GLN A 1 84 ? -11.602 -18.094 -8.867 1 93.31 84 GLN A N 1
ATOM 639 C CA . GLN A 1 84 ? -11.953 -17.312 -7.688 1 93.31 84 GLN A CA 1
ATOM 640 C C . GLN A 1 84 ? -10.938 -16.188 -7.449 1 93.31 84 GLN A C 1
ATOM 642 O O . GLN A 1 84 ? -11.32 -15.07 -7.105 1 93.31 84 GLN A O 1
ATOM 647 N N . ILE A 1 85 ? -9.672 -16.5 -7.602 1 95.38 85 ILE A N 1
ATOM 648 C CA . ILE A 1 85 ? -8.641 -15.484 -7.465 1 95.38 85 ILE A CA 1
ATOM 649 C C . ILE A 1 85 ? -8.852 -14.391 -8.508 1 95.38 85 ILE A C 1
ATOM 651 O O . ILE A 1 85 ? -8.82 -13.203 -8.18 1 95.38 85 ILE A O 1
ATOM 655 N N . LEU A 1 86 ? -9.102 -14.781 -9.711 1 96.25 86 LEU A N 1
ATOM 656 C CA . LEU A 1 86 ? -9.344 -13.812 -10.773 1 96.25 86 LEU A CA 1
ATOM 657 C C . LEU A 1 86 ? -10.57 -12.953 -10.461 1 96.25 86 LEU A C 1
ATOM 659 O O . LEU A 1 86 ? -10.555 -11.742 -10.672 1 96.25 86 LEU A O 1
ATOM 663 N N . ALA A 1 87 ? -11.641 -13.57 -9.961 1 96.31 87 ALA A N 1
ATOM 664 C CA . ALA A 1 87 ? -12.859 -12.844 -9.609 1 96.31 87 ALA A CA 1
ATOM 665 C C . ALA A 1 87 ? -12.578 -11.789 -8.531 1 96.31 87 ALA A C 1
ATOM 667 O O . ALA A 1 87 ? -13.117 -10.688 -8.586 1 96.31 87 ALA A O 1
ATOM 668 N N . VAL A 1 88 ? -11.773 -12.148 -7.582 1 96.38 88 VAL A N 1
ATOM 669 C CA . VAL A 1 88 ? -11.414 -11.203 -6.523 1 96.38 88 VAL A CA 1
ATOM 670 C C . VAL A 1 88 ? -10.617 -10.047 -7.117 1 96.38 88 VAL A C 1
ATOM 672 O O . VAL A 1 88 ? -10.883 -8.883 -6.809 1 96.38 88 VAL A O 1
ATOM 675 N N . LEU A 1 89 ? -9.648 -10.359 -7.977 1 97.19 89 LEU A N 1
ATOM 676 C CA . LEU A 1 89 ? -8.852 -9.32 -8.617 1 97.19 89 LEU A CA 1
ATOM 677 C C . LEU A 1 89 ? -9.727 -8.406 -9.461 1 97.19 89 LEU A C 1
ATOM 679 O O . LEU A 1 89 ? -9.555 -7.188 -9.445 1 97.19 89 LEU A O 1
ATOM 683 N N . GLU A 1 90 ? -10.672 -8.953 -10.164 1 96.81 90 GLU A N 1
ATOM 684 C CA . GLU A 1 90 ? -11.594 -8.164 -10.969 1 96.81 90 GLU A CA 1
ATOM 685 C C . GLU A 1 90 ? -12.445 -7.246 -10.102 1 96.81 90 GLU A C 1
ATOM 687 O O . GLU A 1 90 ? -12.648 -6.074 -10.43 1 96.81 90 GLU A O 1
ATOM 692 N N . ALA A 1 91 ? -12.898 -7.758 -8.984 1 95.56 91 ALA A N 1
ATOM 693 C CA . ALA A 1 91 ? -13.773 -7.02 -8.078 1 95.56 91 ALA A CA 1
ATOM 694 C C . ALA A 1 91 ? -13.008 -5.922 -7.344 1 95.56 91 ALA A C 1
ATOM 696 O O . ALA A 1 91 ? -13.609 -5.02 -6.762 1 95.56 91 ALA A O 1
ATOM 697 N N . THR A 1 92 ? -11.711 -5.973 -7.387 1 95.06 92 THR A N 1
ATOM 698 C CA . THR A 1 92 ? -10.898 -5.02 -6.641 1 95.06 92 THR A CA 1
ATOM 699 C C . THR A 1 92 ? -10.016 -4.203 -7.582 1 95.06 92 THR A C 1
ATOM 701 O O . THR A 1 92 ? -10.391 -3.098 -7.984 1 95.06 92 THR A O 1
ATOM 704 N N . VAL A 1 93 ? -9.039 -4.809 -8.227 1 96.81 93 VAL A N 1
ATOM 705 C CA . VAL A 1 93 ? -8.031 -4.137 -9.047 1 96.81 93 VAL A CA 1
ATOM 706 C C . VAL A 1 93 ? -8.711 -3.42 -10.211 1 96.81 93 VAL A C 1
ATOM 708 O O . VAL A 1 93 ? -8.359 -2.283 -10.539 1 96.81 93 VAL A O 1
ATOM 711 N N . ASP A 1 94 ? -9.703 -4.039 -10.805 1 96.75 94 ASP A N 1
ATOM 712 C CA . ASP A 1 94 ? -10.352 -3.459 -11.977 1 96.75 94 ASP A CA 1
ATOM 713 C C . ASP A 1 94 ? -11.422 -2.449 -11.57 1 96.75 94 ASP A C 1
ATOM 715 O O . ASP A 1 94 ? -12.016 -1.793 -12.422 1 96.75 94 ASP A O 1
ATOM 719 N N . SER A 1 95 ? -11.641 -2.26 -10.227 1 94.56 95 SER A N 1
ATOM 720 C CA . SER A 1 95 ? -12.789 -1.465 -9.812 1 94.56 95 SER A CA 1
ATOM 721 C C . SER A 1 95 ? -12.367 -0.291 -8.938 1 94.56 95 SER A C 1
ATOM 723 O O . SER A 1 95 ? -13.203 0.357 -8.305 1 94.56 95 SER A O 1
ATOM 725 N N . PHE A 1 96 ? -11.117 0.005 -8.836 1 94.38 96 PHE A N 1
ATOM 726 C CA . PHE A 1 96 ? -10.633 1.064 -7.953 1 94.38 96 PHE A CA 1
ATOM 727 C C . PHE A 1 96 ? -11.383 2.365 -8.211 1 94.38 96 PHE A C 1
ATOM 729 O O . PHE A 1 96 ? -11.75 3.072 -7.27 1 94.38 96 PHE A O 1
ATOM 736 N N . GLU A 1 97 ? -11.617 2.67 -9.508 1 92.94 97 GLU A N 1
ATOM 737 C CA . GLU A 1 97 ? -12.328 3.896 -9.852 1 92.94 97 GLU A CA 1
ATOM 738 C C . GLU A 1 97 ? -13.758 3.875 -9.32 1 92.94 97 GLU A C 1
ATOM 740 O O . GLU A 1 97 ? -14.25 4.883 -8.812 1 92.94 97 GLU A O 1
ATOM 745 N N . GLN A 1 98 ? -14.398 2.711 -9.375 1 91.12 98 GLN A N 1
ATOM 746 C CA . GLN A 1 98 ? -15.781 2.557 -8.938 1 91.12 98 GLN A CA 1
ATOM 747 C C . GLN A 1 98 ? -15.898 2.697 -7.426 1 91.12 98 GLN A C 1
ATOM 749 O O . GLN A 1 98 ? -16.922 3.164 -6.914 1 91.12 98 GLN A O 1
ATOM 754 N N . ILE A 1 99 ? -14.836 2.275 -6.742 1 89.19 99 ILE A N 1
ATOM 755 C CA . ILE A 1 99 ? -14.883 2.322 -5.285 1 89.19 99 ILE A CA 1
ATOM 756 C C . ILE A 1 99 ? -13.922 3.393 -4.773 1 89.19 99 ILE A C 1
ATOM 758 O O . ILE A 1 99 ? -13.352 3.254 -3.689 1 89.19 99 ILE A O 1
ATOM 762 N N . ARG A 1 100 ? -13.719 4.414 -5.504 1 89.06 100 ARG A N 1
ATOM 763 C CA . ARG A 1 100 ? -12.75 5.477 -5.246 1 89.06 100 ARG A CA 1
ATOM 764 C C . ARG A 1 100 ? -12.914 6.035 -3.838 1 89.06 100 ARG A C 1
ATOM 766 O O . ARG A 1 100 ? -11.93 6.262 -3.137 1 89.06 100 ARG A O 1
ATOM 773 N N . PRO A 1 101 ? -14.188 6.219 -3.314 1 85.38 101 PRO A N 1
ATOM 774 C CA . PRO A 1 101 ? -14.312 6.754 -1.957 1 85.38 101 PRO A CA 1
ATOM 775 C C . PRO A 1 101 ? -13.711 5.828 -0.9 1 85.38 101 PRO A C 1
ATOM 777 O O . PRO A 1 101 ? -13.086 6.301 0.054 1 85.38 101 PRO A O 1
ATOM 780 N N . ALA A 1 102 ? -13.891 4.539 -1.069 1 88.62 102 ALA A N 1
ATOM 781 C CA . ALA A 1 102 ? -13.305 3.574 -0.139 1 88.62 102 ALA A CA 1
ATOM 782 C C . ALA A 1 102 ? -11.781 3.553 -0.251 1 88.62 102 ALA A C 1
ATOM 784 O O . ALA A 1 102 ? -11.086 3.447 0.758 1 88.62 102 ALA A O 1
ATOM 785 N N . VAL A 1 103 ? -11.273 3.666 -1.517 1 92.12 103 VAL A N 1
ATOM 786 C CA . VAL A 1 103 ? -9.836 3.742 -1.754 1 92.12 103 VAL A CA 1
ATOM 787 C C . VAL A 1 103 ? -9.25 4.953 -1.025 1 92.12 103 VAL A C 1
ATOM 789 O O . VAL A 1 103 ? -8.266 4.832 -0.293 1 92.12 103 VAL A O 1
ATOM 792 N N . TYR A 1 104 ? -9.922 6.094 -1.128 1 90.19 104 TYR A N 1
ATOM 793 C CA . TYR A 1 104 ? -9.438 7.328 -0.524 1 90.19 104 TYR A CA 1
ATOM 794 C C . TYR A 1 104 ? -9.453 7.234 0.997 1 90.19 104 TYR A C 1
ATOM 796 O O . TYR A 1 104 ? -8.516 7.684 1.661 1 90.19 104 TYR A O 1
ATOM 804 N N . ALA A 1 105 ? -10.508 6.641 1.553 1 90 105 ALA A N 1
ATOM 805 C CA . ALA A 1 105 ? -10.594 6.48 3.002 1 90 105 ALA A CA 1
ATOM 806 C C . ALA A 1 105 ? -9.477 5.59 3.525 1 90 105 ALA A C 1
ATOM 808 O O . ALA A 1 105 ? -8.844 5.902 4.539 1 90 105 ALA A O 1
ATOM 809 N N . CYS A 1 106 ? -9.188 4.516 2.801 1 92.69 106 CYS A N 1
ATOM 810 C CA . CYS A 1 106 ? -8.133 3.59 3.209 1 92.69 106 CYS A CA 1
ATOM 811 C C . CYS A 1 106 ? -6.77 4.27 3.184 1 92.69 106 CYS A C 1
ATOM 813 O O . CYS A 1 106 ? -6.035 4.227 4.172 1 92.69 106 CYS A O 1
ATOM 815 N N . VAL A 1 107 ? -6.496 4.941 2.15 1 94.12 107 VAL A N 1
ATOM 816 C CA . VAL A 1 107 ? -5.199 5.586 1.971 1 94.12 107 VAL A CA 1
ATOM 817 C C . VAL A 1 107 ? -5.023 6.688 3.014 1 94.12 107 VAL A C 1
ATOM 819 O O . VAL A 1 107 ? -3.938 6.855 3.572 1 94.12 107 VAL A O 1
ATOM 822 N N . GLU A 1 108 ? -6.133 7.391 3.336 1 92.12 108 GLU A N 1
ATOM 823 C CA . GLU A 1 108 ? -6.102 8.469 4.316 1 92.12 108 GLU A CA 1
ATOM 824 C C . GLU A 1 108 ? -5.797 7.938 5.715 1 92.12 108 GLU A C 1
ATOM 826 O O . GLU A 1 108 ? -5.324 8.68 6.578 1 92.12 108 GLU A O 1
ATOM 831 N N . SER A 1 109 ? -6.07 6.695 5.938 1 91.44 109 SER A N 1
ATOM 832 C CA . SER A 1 109 ? -5.934 6.141 7.277 1 91.44 109 SER A CA 1
ATOM 833 C C . SER A 1 109 ? -4.492 5.734 7.566 1 91.44 109 SER A C 1
ATOM 835 O O . SER A 1 109 ? -4.109 5.574 8.727 1 91.44 109 SER A O 1
ATOM 837 N N . TYR A 1 110 ? -3.678 5.59 6.531 1 93.69 110 TYR A N 1
ATOM 838 C CA . TYR A 1 110 ? -2.377 4.957 6.719 1 93.69 110 TYR A CA 1
ATOM 839 C C . TYR A 1 110 ? -1.428 5.875 7.48 1 93.69 110 TYR A C 1
ATOM 841 O O . TYR A 1 110 ? -0.844 5.477 8.492 1 93.69 110 TYR A O 1
ATOM 849 N N . ALA A 1 111 ? -1.345 7.117 7.035 1 91.19 111 ALA A N 1
ATOM 850 C CA . ALA A 1 111 ? -0.344 8.023 7.59 1 91.19 111 ALA A CA 1
ATOM 851 C C . ALA A 1 111 ? -0.642 8.352 9.047 1 91.19 111 ALA A C 1
ATOM 853 O O . ALA A 1 111 ? 0.247 8.281 9.898 1 91.19 111 ALA A O 1
ATOM 854 N N . PRO A 1 112 ? -1.931 8.633 9.406 1 88.5 112 PRO A N 1
ATOM 855 C CA . PRO A 1 112 ? -2.219 8.906 10.812 1 88.5 112 PRO A CA 1
ATOM 856 C C . PRO A 1 112 ? -1.964 7.699 11.711 1 88.5 112 PRO A C 1
ATOM 858 O O . PRO A 1 112 ? -1.664 7.863 12.898 1 88.5 112 PRO A O 1
ATOM 861 N N . ALA A 1 113 ? -2.041 6.527 11.18 1 91.19 113 ALA A N 1
ATOM 862 C CA . ALA A 1 113 ? -1.831 5.305 11.945 1 91.19 113 ALA A CA 1
ATOM 863 C C . ALA A 1 113 ? -0.379 5.184 12.398 1 91.19 113 ALA A C 1
ATOM 865 O O . ALA A 1 113 ? -0.067 4.41 13.312 1 91.19 113 ALA A O 1
ATOM 866 N N . LEU A 1 114 ? 0.517 5.922 11.789 1 90.31 114 LEU A N 1
ATOM 867 C CA . LEU A 1 114 ? 1.926 5.918 12.164 1 90.31 114 LEU A CA 1
ATOM 868 C C . LEU A 1 114 ? 2.119 6.547 13.539 1 90.31 114 LEU A C 1
ATOM 870 O O . LEU A 1 114 ? 3.105 6.258 14.227 1 90.31 114 LEU A O 1
ATOM 874 N N . ARG A 1 115 ? 1.132 7.34 13.992 1 87.75 115 ARG A N 1
ATOM 875 C CA . ARG A 1 115 ? 1.341 8.117 15.211 1 87.75 115 ARG A CA 1
ATOM 876 C C . ARG A 1 115 ? 0.193 7.906 16.203 1 87.75 115 ARG A C 1
ATOM 878 O O . ARG A 1 115 ? 0.237 8.406 17.328 1 87.75 115 ARG A O 1
ATOM 885 N N . SER A 1 116 ? -0.828 7.262 15.75 1 87 116 SER A N 1
ATOM 886 C CA . SER A 1 116 ? -1.978 6.984 16.609 1 87 116 SER A CA 1
ATOM 887 C C . SER A 1 116 ? -2.113 5.492 16.891 1 87 116 SER A C 1
ATOM 889 O O . SER A 1 116 ? -2.449 4.719 15.984 1 87 116 SER A O 1
ATOM 891 N N . GLU A 1 117 ? -1.94 5.164 18.141 1 90.38 117 GLU A N 1
ATOM 892 C CA . GLU A 1 117 ? -2.09 3.764 18.516 1 90.38 117 GLU A CA 1
ATOM 893 C C . GLU A 1 117 ? -3.516 3.277 18.281 1 90.38 117 GLU A C 1
ATOM 895 O O . GLU A 1 117 ? -3.725 2.15 17.828 1 90.38 117 GLU A O 1
ATOM 900 N N . ALA A 1 118 ? -4.434 4.141 18.562 1 89.38 118 ALA A N 1
ATOM 901 C CA . ALA A 1 118 ? -5.84 3.787 18.375 1 89.38 118 ALA A CA 1
ATOM 902 C C . ALA A 1 118 ? -6.148 3.492 16.906 1 89.38 118 ALA A C 1
ATOM 904 O O . ALA A 1 118 ? -6.812 2.502 16.594 1 89.38 118 ALA A O 1
ATOM 905 N N . LEU A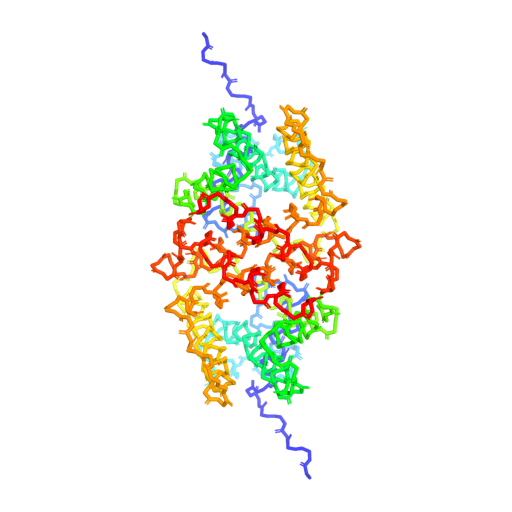 1 119 ? -5.668 4.281 16.047 1 89.88 119 LEU A N 1
ATOM 906 C CA . LEU A 1 119 ? -5.922 4.082 14.617 1 89.88 119 LEU A CA 1
ATOM 907 C C . LEU A 1 119 ? -5.156 2.869 14.102 1 89.88 119 LEU A C 1
ATOM 909 O O . LEU A 1 119 ? -5.66 2.127 13.25 1 89.88 119 LEU A O 1
ATOM 913 N N . ARG A 1 120 ? -3.971 2.689 14.617 1 93.31 120 ARG A N 1
ATOM 914 C CA . ARG A 1 120 ? -3.195 1.512 14.234 1 93.31 120 ARG A CA 1
ATOM 915 C C . ARG A 1 120 ? -3.928 0.229 14.617 1 93.31 120 ARG A C 1
ATOM 917 O O . ARG A 1 120 ? -3.969 -0.722 13.836 1 93.31 120 ARG A O 1
ATOM 924 N N . GLU A 1 121 ? -4.477 0.205 15.766 1 93.88 121 GLU A N 1
ATOM 925 C CA . GLU A 1 121 ? -5.234 -0.956 16.234 1 93.88 121 GLU A CA 1
ATOM 926 C C . GLU A 1 121 ? -6.465 -1.193 15.359 1 93.88 121 GLU A C 1
ATOM 928 O O . GLU A 1 121 ? -6.812 -2.34 15.07 1 93.88 121 GLU A O 1
ATOM 933 N N . ARG A 1 122 ? -7.07 -0.137 14.984 1 92 122 ARG A N 1
ATOM 934 C CA . ARG A 1 122 ? -8.234 -0.255 14.109 1 92 122 ARG A CA 1
ATOM 935 C C . ARG A 1 122 ? -7.836 -0.782 12.734 1 92 122 ARG A C 1
ATOM 937 O O . ARG A 1 122 ? -8.539 -1.613 12.156 1 92 122 ARG A O 1
ATOM 944 N N . LEU A 1 123 ? -6.742 -0.259 12.242 1 94 123 LEU A N 1
ATOM 945 C CA . LEU A 1 123 ? -6.215 -0.736 10.969 1 94 123 LEU A CA 1
ATOM 946 C C . LEU A 1 123 ? -5.859 -2.217 11.047 1 94 123 LEU A C 1
ATOM 948 O O . LEU A 1 123 ? -6.238 -2.998 10.172 1 94 123 LEU A O 1
ATOM 952 N N . ALA A 1 124 ? -5.254 -2.602 12.156 1 96.12 124 ALA A N 1
ATOM 953 C CA . ALA A 1 124 ? -4.879 -3.996 12.375 1 96.12 124 ALA A CA 1
ATOM 954 C C . ALA A 1 124 ? -6.113 -4.891 12.438 1 96.12 124 ALA A C 1
ATOM 956 O O . ALA A 1 124 ? -6.141 -5.965 11.828 1 96.12 124 ALA A O 1
ATOM 957 N N . ALA A 1 125 ? -7.078 -4.41 13.133 1 94.94 125 ALA A N 1
ATOM 958 C CA . ALA A 1 125 ? -8.32 -5.172 13.266 1 94.94 125 ALA A CA 1
ATOM 959 C C . ALA A 1 125 ? -9.023 -5.301 11.914 1 94.94 125 ALA A C 1
ATOM 961 O O . ALA A 1 125 ? -9.602 -6.348 11.609 1 94.94 125 ALA A O 1
ATOM 962 N N . GLY A 1 126 ? -9.047 -4.223 11.18 1 94.25 126 GLY A N 1
ATOM 963 C CA . GLY A 1 126 ? -9.633 -4.262 9.852 1 94.25 126 GLY A CA 1
ATOM 964 C C . GLY A 1 126 ? -8.969 -5.266 8.93 1 94.25 126 GLY A C 1
ATOM 965 O O . GLY A 1 126 ? -9.641 -6.07 8.289 1 94.25 126 GLY A O 1
ATOM 966 N N . TYR A 1 127 ? -7.652 -5.277 8.898 1 95.81 127 TYR A N 1
ATOM 967 C CA . TYR A 1 127 ? -6.902 -6.227 8.078 1 95.81 127 TYR A CA 1
ATOM 968 C C . TYR A 1 127 ? -7.125 -7.656 8.555 1 95.81 127 TYR A C 1
ATOM 970 O O . TYR A 1 127 ? -7.281 -8.57 7.742 1 95.81 127 TYR A O 1
ATOM 978 N N . ALA A 1 128 ? -7.137 -7.836 9.844 1 96.31 128 ALA A N 1
ATOM 979 C CA . ALA A 1 128 ? -7.375 -9.164 10.398 1 96.31 128 ALA A CA 1
ATOM 980 C C . ALA A 1 128 ? -8.758 -9.68 10.023 1 96.31 128 ALA A C 1
ATOM 982 O O . ALA A 1 128 ? -8.922 -10.852 9.68 1 96.31 128 ALA A O 1
ATOM 983 N N . ASP A 1 129 ? -9.695 -8.805 10.062 1 95.31 129 ASP A N 1
ATOM 984 C CA . ASP A 1 129 ? -11.07 -9.172 9.734 1 95.31 129 ASP A CA 1
ATOM 985 C C . ASP A 1 129 ? -11.195 -9.57 8.266 1 95.31 129 ASP A C 1
ATOM 987 O O . ASP A 1 129 ? -11.797 -10.594 7.945 1 95.31 129 ASP A O 1
ATOM 991 N N . VAL A 1 130 ? -10.68 -8.789 7.379 1 94.88 130 VAL A N 1
ATOM 992 C CA . VAL A 1 130 ? -10.742 -9.086 5.953 1 94.88 130 VAL A CA 1
ATOM 993 C C . VAL A 1 130 ? -9.992 -10.383 5.66 1 94.88 130 VAL A C 1
ATOM 995 O O . VAL A 1 130 ? -10.453 -11.211 4.879 1 94.88 130 VAL A O 1
ATOM 998 N N . ARG A 1 131 ? -8.852 -10.586 6.285 1 96.44 131 ARG A N 1
ATOM 999 C CA . ARG A 1 131 ? -8.062 -11.797 6.098 1 96.44 131 ARG A CA 1
ATOM 1000 C C . ARG A 1 131 ? -8.844 -13.031 6.539 1 96.44 131 ARG A C 1
ATOM 1002 O O . ARG A 1 131 ? -8.93 -14.016 5.801 1 96.44 131 ARG A O 1
ATOM 1009 N N . GLN A 1 132 ? -9.406 -12.938 7.754 1 96.12 132 GLN A N 1
ATOM 1010 C CA . GLN A 1 132 ? -10.141 -14.078 8.273 1 96.12 132 GLN A CA 1
ATOM 1011 C C . GLN A 1 132 ? -11.375 -14.375 7.422 1 96.12 132 GLN A C 1
ATOM 1013 O O . GLN A 1 132 ? -11.672 -15.531 7.133 1 96.12 132 GLN A O 1
ATOM 1018 N N . HIS A 1 133 ? -12.031 -13.336 7.031 1 95.56 133 HIS A N 1
ATOM 1019 C CA . HIS A 1 133 ? -13.188 -13.484 6.156 1 95.56 133 HIS A CA 1
ATOM 1020 C C . HIS A 1 133 ? -12.805 -14.164 4.848 1 95.56 133 HIS A C 1
ATOM 1022 O O . HIS A 1 133 ? -13.5 -15.078 4.391 1 95.56 133 HIS A O 1
ATOM 1028 N N . SER A 1 134 ? -11.727 -13.781 4.262 1 96.06 134 SER A N 1
ATOM 1029 C CA . SER A 1 134 ? -11.25 -14.336 3.002 1 96.06 134 SER A CA 1
ATOM 1030 C C . SER A 1 134 ? -10.805 -15.789 3.172 1 96.06 134 SER A C 1
ATOM 1032 O O . SER A 1 134 ? -11.062 -16.625 2.311 1 96.06 134 SER A O 1
ATOM 1034 N N . VAL A 1 135 ? -10.117 -16.109 4.266 1 95.56 135 VAL A N 1
ATOM 1035 C CA . VAL A 1 135 ? -9.688 -17.469 4.57 1 95.56 135 VAL A CA 1
ATOM 1036 C C . VAL A 1 135 ? -10.906 -18.391 4.711 1 95.56 135 VAL A C 1
ATOM 1038 O O . VAL A 1 135 ? -10.93 -19.5 4.176 1 95.56 135 VAL A O 1
ATOM 1041 N N . ASP A 1 136 ? -11.898 -17.875 5.395 1 94.94 136 ASP A N 1
ATOM 1042 C CA . ASP A 1 136 ? -13.117 -18.656 5.586 1 94.94 136 ASP A CA 1
ATOM 1043 C C . ASP A 1 136 ? -13.805 -18.938 4.254 1 94.94 136 ASP A C 1
ATOM 1045 O O . ASP A 1 136 ? -14.266 -20.047 4.012 1 94.94 136 ASP A O 1
ATOM 1049 N N . LEU A 1 137 ? -13.883 -17.953 3.393 1 93.56 137 LEU A N 1
ATOM 1050 C CA . LEU A 1 137 ? -14.5 -18.125 2.082 1 93.56 137 LEU A CA 1
ATOM 1051 C C . LEU A 1 137 ? -13.719 -19.125 1.235 1 93.56 137 LEU A C 1
ATOM 1053 O O . LEU A 1 137 ? -14.305 -20 0.606 1 93.56 137 LEU A O 1
ATOM 1057 N N . ALA A 1 138 ? -12.391 -19.016 1.218 1 92.69 138 ALA A N 1
ATOM 1058 C CA . ALA A 1 138 ? -11.539 -19.938 0.464 1 92.69 138 ALA A CA 1
ATOM 1059 C C . ALA A 1 138 ? -11.664 -21.359 0.992 1 92.69 138 ALA A C 1
ATOM 1061 O O . ALA A 1 138 ? -11.742 -22.312 0.213 1 92.69 138 ALA A O 1
ATOM 1062 N N . GLY A 1 139 ? -11.664 -21.469 2.318 1 91.06 139 GLY A N 1
ATOM 1063 C CA . GLY A 1 139 ? -11.852 -22.766 2.939 1 91.06 139 GLY A CA 1
ATOM 1064 C C . GLY A 1 139 ? -13.172 -23.422 2.564 1 91.06 139 GLY A C 1
ATOM 1065 O O . GLY A 1 139 ? -13.211 -24.609 2.256 1 91.06 139 GLY A O 1
ATOM 1066 N N . ALA A 1 140 ? -14.203 -22.656 2.584 1 89 140 ALA A N 1
ATOM 1067 C CA . ALA A 1 140 ? -15.531 -23.156 2.221 1 89 140 ALA A CA 1
ATOM 1068 C C . ALA A 1 140 ? -15.57 -23.594 0.758 1 89 140 ALA A C 1
ATOM 1070 O O . ALA A 1 140 ? -16.188 -24.594 0.418 1 89 140 ALA A O 1
ATOM 1071 N N . ALA A 1 141 ? -14.914 -22.812 -0.041 1 85.25 141 ALA A N 1
ATOM 1072 C CA . ALA A 1 141 ? -14.875 -23.125 -1.465 1 85.25 141 ALA A CA 1
ATOM 1073 C C . ALA A 1 141 ? -14.109 -24.422 -1.71 1 85.25 141 ALA A C 1
ATOM 1075 O O . ALA A 1 141 ? -14.5 -25.234 -2.566 1 85.25 141 ALA A O 1
ATOM 1076 N N . LEU A 1 142 ? -13.086 -24.688 -0.991 1 85.75 142 LEU A N 1
ATOM 1077 C CA . LEU A 1 142 ? -12.258 -25.875 -1.149 1 85.75 142 LEU A CA 1
ATOM 1078 C C . LEU A 1 142 ? -12.922 -27.094 -0.519 1 85.75 142 LEU A C 1
ATOM 1080 O O . LEU A 1 142 ? -12.688 -28.219 -0.948 1 85.75 142 LEU A O 1
ATOM 1084 N N . ALA A 1 143 ? -13.664 -26.891 0.57 1 83.69 143 ALA A N 1
ATOM 1085 C CA . ALA A 1 143 ? -14.352 -27.984 1.246 1 83.69 143 ALA A CA 1
ATOM 1086 C C . ALA A 1 143 ? -15.289 -28.719 0.29 1 83.69 143 ALA A C 1
ATOM 1088 O O . ALA A 1 143 ? -15.523 -29.922 0.438 1 83.69 143 ALA A O 1
ATOM 1089 N N . GLY A 1 144 ? -15.719 -28.078 -0.676 1 74.38 144 GLY A N 1
ATOM 1090 C CA . GLY A 1 144 ? -16.578 -28.688 -1.681 1 74.38 144 GLY A CA 1
ATOM 1091 C C . GLY A 1 144 ? -15.797 -29.406 -2.762 1 74.38 144 GLY A C 1
ATOM 1092 O O . GLY A 1 144 ? -16.391 -29.969 -3.693 1 74.38 144 GLY A O 1
ATOM 1093 N N . THR A 1 145 ? -14.547 -29.391 -2.568 1 78.5 145 THR A N 1
ATOM 1094 C CA . THR A 1 145 ? -13.695 -30.047 -3.561 1 78.5 145 THR A CA 1
ATOM 1095 C C . THR A 1 145 ? -12.812 -31.109 -2.906 1 78.5 145 THR A C 1
ATOM 1097 O O . THR A 1 145 ? -12.859 -31.297 -1.689 1 78.5 145 THR A O 1
ATOM 1100 N N . ASP A 1 146 ? -12.031 -31.828 -3.684 1 78.06 146 ASP A N 1
ATOM 1101 C CA . ASP A 1 146 ? -11.109 -32.844 -3.186 1 78.06 146 ASP A CA 1
ATOM 1102 C C . ASP A 1 146 ? -9.734 -32.25 -2.914 1 78.06 146 ASP A C 1
ATOM 1104 O O . ASP A 1 146 ? -8.773 -32.969 -2.67 1 78.06 146 ASP A O 1
ATOM 1108 N N . ILE A 1 147 ? -9.688 -31.016 -2.939 1 77.81 147 ILE A N 1
ATOM 1109 C CA . ILE A 1 147 ? -8.414 -30.328 -2.752 1 77.81 147 ILE A CA 1
ATOM 1110 C C . ILE A 1 147 ? -8.273 -29.875 -1.299 1 77.81 147 ILE A C 1
ATOM 1112 O O . ILE A 1 147 ? -9.125 -29.156 -0.786 1 77.81 147 ILE A O 1
ATOM 1116 N N . ALA A 1 148 ? -7.285 -30.359 -0.575 1 83 148 ALA A N 1
ATOM 1117 C CA . ALA A 1 148 ? -7.008 -29.922 0.788 1 83 148 ALA A CA 1
ATOM 1118 C C . ALA A 1 148 ? -6.512 -28.484 0.803 1 83 148 ALA A C 1
ATOM 1120 O O . ALA A 1 148 ? -5.707 -28.078 -0.045 1 83 148 ALA A O 1
ATOM 1121 N N . PRO A 1 149 ? -7.059 -27.719 1.705 1 84.44 149 PRO A N 1
ATOM 1122 C CA . PRO A 1 149 ? -6.535 -26.344 1.811 1 84.44 149 PRO A CA 1
ATOM 1123 C C . PRO A 1 149 ? -5.043 -26.312 2.115 1 84.44 149 PRO A C 1
ATOM 1125 O O . PRO A 1 149 ? -4.547 -27.109 2.91 1 84.44 149 PRO A O 1
ATOM 1128 N N . PRO A 1 150 ? -4.426 -25.469 1.398 1 87.5 150 PRO A N 1
ATOM 1129 C CA . PRO A 1 150 ? -2.996 -25.359 1.696 1 87.5 150 PRO A CA 1
ATOM 1130 C C . PRO A 1 150 ? -2.723 -24.938 3.137 1 87.5 150 PRO A C 1
ATOM 1132 O O . PRO A 1 150 ? -3.484 -24.156 3.703 1 87.5 150 PRO A O 1
ATOM 1135 N N . GLU A 1 151 ? -1.64 -25.422 3.701 1 86.31 151 GLU A N 1
ATOM 1136 C CA . GLU A 1 151 ? -1.257 -25.109 5.074 1 86.31 151 GLU A CA 1
ATOM 1137 C C . GLU A 1 151 ? -0.991 -23.625 5.254 1 86.31 151 GLU A C 1
ATOM 1139 O O . GLU A 1 151 ? -1.185 -23.078 6.344 1 86.31 151 GLU A O 1
ATOM 1144 N N . ASN A 1 152 ? -0.644 -22.984 4.211 1 93.56 152 ASN A N 1
ATOM 1145 C CA . ASN A 1 152 ? -0.271 -21.578 4.297 1 93.56 152 ASN A CA 1
ATOM 1146 C C . ASN A 1 152 ? -1.352 -20.672 3.707 1 93.56 152 ASN A C 1
ATOM 1148 O O . ASN A 1 152 ? -1.045 -19.625 3.121 1 93.56 152 ASN A O 1
ATOM 1152 N N . LEU A 1 153 ? -2.646 -21.078 3.873 1 94.81 153 LEU A N 1
ATOM 1153 C CA . LEU A 1 153 ? -3.756 -20.344 3.268 1 94.81 153 LEU A CA 1
ATOM 1154 C C . LEU A 1 153 ? -3.809 -18.906 3.781 1 94.81 153 LEU A C 1
ATOM 1156 O O . LEU A 1 153 ? -4.023 -17.969 3.006 1 94.81 153 LEU A O 1
ATOM 1160 N N . SER A 1 154 ? -3.562 -18.688 5.055 1 96 154 SER A N 1
ATOM 1161 C CA . SER A 1 154 ? -3.584 -17.359 5.629 1 96 154 SER A CA 1
ATOM 1162 C C . SER A 1 154 ? -2.51 -16.469 5.008 1 96 154 SER A C 1
ATOM 1164 O O . SER A 1 154 ? -2.756 -15.289 4.723 1 96 154 SER A O 1
ATOM 1166 N N . THR A 1 155 ? -1.34 -17.031 4.758 1 97.19 155 THR A N 1
ATOM 1167 C CA . THR A 1 155 ? -0.262 -16.281 4.129 1 97.19 155 THR A CA 1
ATOM 1168 C C . THR A 1 155 ? -0.591 -15.977 2.67 1 97.19 155 THR A C 1
ATOM 1170 O O . THR A 1 155 ? -0.314 -14.883 2.176 1 97.19 155 THR A O 1
ATOM 1173 N N . ILE A 1 156 ? -1.182 -16.953 2.021 1 96.81 156 ILE A N 1
ATOM 1174 C CA . ILE A 1 156 ? -1.607 -16.766 0.638 1 96.81 156 ILE A CA 1
ATOM 1175 C C . ILE A 1 156 ? -2.586 -15.594 0.555 1 96.81 156 ILE A C 1
ATOM 1177 O O . ILE A 1 156 ? -2.439 -14.711 -0.298 1 96.81 156 ILE A O 1
ATOM 1181 N N . VAL A 1 157 ? -3.533 -15.539 1.489 1 97.19 157 VAL A N 1
ATOM 1182 C CA . VAL A 1 157 ? -4.527 -14.477 1.53 1 97.19 157 VAL A CA 1
ATOM 1183 C C . VAL A 1 157 ? -3.844 -13.141 1.816 1 97.19 157 VAL A C 1
ATOM 1185 O O . VAL A 1 157 ? -4.117 -12.141 1.151 1 97.19 157 VAL A O 1
ATOM 1188 N N . SER A 1 158 ? -2.896 -13.117 2.75 1 97.81 158 SER A N 1
ATOM 1189 C CA . SER A 1 158 ? -2.17 -11.891 3.08 1 97.81 158 SER A CA 1
ATOM 1190 C C . SER A 1 158 ? -1.411 -11.359 1.871 1 97.81 158 SER A C 1
ATOM 1192 O O . SER A 1 158 ? -1.382 -10.148 1.638 1 97.81 158 SER A O 1
ATOM 1194 N N . VAL A 1 159 ? -0.807 -12.234 1.111 1 98.38 159 VAL A N 1
ATOM 1195 C CA . VAL A 1 159 ? -0.023 -11.844 -0.057 1 98.38 159 VAL A CA 1
ATOM 1196 C C . VAL A 1 159 ? -0.952 -11.328 -1.151 1 98.38 159 VAL A C 1
ATOM 1198 O O . VAL A 1 159 ? -0.649 -10.328 -1.806 1 98.38 159 VAL A O 1
ATOM 1201 N N . LEU A 1 160 ? -2.109 -11.969 -1.341 1 97.88 160 LEU A N 1
ATOM 1202 C CA . LEU A 1 160 ? -3.068 -11.477 -2.326 1 97.88 160 LEU A CA 1
ATOM 1203 C C . LEU A 1 160 ? -3.609 -10.109 -1.925 1 97.88 160 LEU A C 1
ATOM 1205 O O . LEU A 1 160 ? -3.748 -9.219 -2.768 1 97.88 160 LEU A O 1
ATOM 1209 N N . MET A 1 161 ? -3.904 -9.953 -0.65 1 97.56 161 MET A N 1
ATOM 1210 C CA . MET A 1 161 ? -4.305 -8.648 -0.131 1 97.56 161 MET A CA 1
ATOM 1211 C C . MET A 1 161 ? -3.223 -7.609 -0.383 1 97.56 161 MET A C 1
ATOM 1213 O O . MET A 1 161 ? -3.521 -6.477 -0.763 1 97.56 161 MET A O 1
ATOM 1217 N N . ALA A 1 162 ? -2 -8 -0.178 1 98.31 162 ALA A N 1
ATOM 1218 C CA . ALA A 1 162 ? -0.874 -7.102 -0.406 1 98.31 162 ALA A CA 1
ATOM 1219 C C . ALA A 1 162 ? -0.799 -6.676 -1.87 1 98.31 162 ALA A C 1
ATOM 1221 O O . ALA A 1 162 ? -0.539 -5.508 -2.172 1 98.31 162 ALA A O 1
ATOM 1222 N N . VAL A 1 163 ? -0.977 -7.629 -2.777 1 98.5 163 VAL A N 1
ATOM 1223 C CA . VAL A 1 163 ? -0.993 -7.316 -4.203 1 98.5 163 VAL A CA 1
ATOM 1224 C C . VAL A 1 163 ? -2.045 -6.246 -4.484 1 98.5 163 VAL A C 1
ATOM 1226 O O . VAL A 1 163 ? -1.762 -5.25 -5.152 1 98.5 163 VAL A O 1
ATOM 1229 N N . ILE A 1 164 ? -3.201 -6.387 -3.943 1 97.69 164 ILE A N 1
ATOM 1230 C CA . ILE A 1 164 ? -4.32 -5.48 -4.184 1 97.69 164 ILE A CA 1
ATOM 1231 C C . ILE A 1 164 ? -4.016 -4.113 -3.58 1 97.69 164 ILE A C 1
ATOM 1233 O O . ILE A 1 164 ? -4.164 -3.086 -4.246 1 97.69 164 ILE A O 1
ATOM 1237 N N . ASP A 1 165 ? -3.561 -4.098 -2.352 1 97.19 165 ASP A N 1
ATOM 1238 C CA . ASP A 1 165 ? -3.219 -2.846 -1.686 1 97.19 165 ASP A CA 1
ATOM 1239 C C . ASP A 1 165 ? -2.111 -2.109 -2.438 1 97.19 165 ASP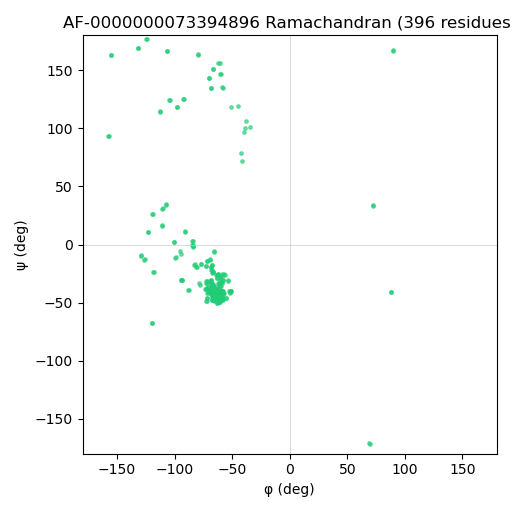 A C 1
ATOM 1241 O O . ASP A 1 165 ? -2.172 -0.89 -2.605 1 97.19 165 ASP A O 1
ATOM 1245 N N . GLY A 1 166 ? -1.104 -2.869 -2.801 1 97.81 166 GLY A N 1
ATOM 1246 C CA . GLY A 1 166 ? -0.009 -2.258 -3.537 1 97.81 166 GLY A CA 1
ATOM 1247 C C . GLY A 1 166 ? -0.437 -1.68 -4.871 1 97.81 166 GLY A C 1
ATOM 1248 O O . GLY A 1 166 ? -0.016 -0.582 -5.246 1 97.81 166 GLY A O 1
ATOM 1249 N N . LEU A 1 167 ? -1.249 -2.383 -5.609 1 98 167 LEU A N 1
ATOM 1250 C CA . LEU A 1 167 ? -1.731 -1.886 -6.895 1 98 167 LEU A CA 1
ATOM 1251 C C . LEU A 1 167 ? -2.668 -0.698 -6.699 1 98 167 LEU A C 1
ATOM 1253 O O . LEU A 1 167 ? -2.727 0.195 -7.547 1 98 167 LEU A O 1
ATOM 1257 N N . MET A 1 168 ? -3.367 -0.697 -5.578 1 97.19 168 MET A N 1
ATOM 1258 C CA . MET A 1 168 ? -4.195 0.455 -5.238 1 97.19 168 MET A CA 1
ATOM 1259 C C . MET A 1 168 ? -3.35 1.716 -5.105 1 97.19 168 MET A C 1
ATOM 1261 O O . MET A 1 168 ? -3.711 2.77 -5.633 1 97.19 168 MET A O 1
ATOM 1265 N N . ILE A 1 169 ? -2.234 1.614 -4.48 1 96.5 169 ILE A N 1
ATOM 1266 C CA . ILE A 1 169 ? -1.326 2.742 -4.309 1 96.5 169 ILE A CA 1
ATOM 1267 C C . ILE A 1 169 ? -0.755 3.156 -5.664 1 96.5 169 ILE A C 1
ATOM 1269 O O . ILE A 1 169 ? -0.688 4.348 -5.977 1 96.5 169 ILE A O 1
ATOM 1273 N N . GLN A 1 170 ? -0.332 2.18 -6.461 1 96.81 170 GLN A N 1
ATOM 1274 C CA . GLN A 1 170 ? 0.173 2.486 -7.793 1 96.81 170 GLN A CA 1
ATOM 1275 C C . GLN A 1 170 ? -0.895 3.172 -8.641 1 96.81 170 GLN A C 1
ATOM 1277 O O . GLN A 1 170 ? -0.588 4.074 -9.43 1 96.81 170 GLN A O 1
ATOM 1282 N N . TRP A 1 171 ? -2.143 2.764 -8.461 1 96.88 171 TRP A N 1
ATOM 1283 C CA . TRP A 1 171 ? -3.264 3.334 -9.203 1 96.88 171 TRP A CA 1
ATOM 1284 C C . TRP A 1 171 ? -3.475 4.797 -8.828 1 96.88 171 TRP A C 1
ATOM 1286 O O . TRP A 1 171 ? -3.766 5.629 -9.688 1 96.88 171 TRP A O 1
ATOM 1296 N N . ILE A 1 172 ? -3.312 5.105 -7.582 1 94.38 172 ILE A N 1
ATOM 1297 C CA . ILE A 1 172 ? -3.426 6.484 -7.117 1 94.38 172 ILE A CA 1
ATOM 1298 C C . ILE A 1 172 ? -2.367 7.348 -7.801 1 94.38 172 ILE A C 1
ATOM 1300 O O . ILE A 1 172 ? -2.643 8.484 -8.195 1 94.38 172 ILE A O 1
ATOM 1304 N N . ALA A 1 173 ? -1.179 6.781 -7.938 1 94.81 173 ALA A N 1
ATOM 1305 C CA . ALA A 1 173 ? -0.071 7.5 -8.562 1 94.81 173 ALA A CA 1
ATOM 1306 C C . ALA A 1 173 ? -0.29 7.645 -10.062 1 94.81 173 ALA A C 1
ATOM 1308 O O . ALA A 1 173 ? -0.146 8.734 -10.617 1 94.81 173 ALA A O 1
ATOM 1309 N N . ASP A 1 174 ? -0.679 6.555 -10.688 1 96.06 174 ASP A N 1
ATOM 1310 C CA . ASP A 1 174 ? -0.837 6.543 -12.141 1 96.06 174 ASP A CA 1
ATOM 1311 C C . ASP A 1 174 ? -1.788 5.43 -12.578 1 96.06 174 ASP A C 1
ATOM 1313 O O . ASP A 1 174 ? -1.354 4.312 -12.859 1 96.06 174 ASP A O 1
ATOM 1317 N N . PRO A 1 175 ? -3.064 5.746 -12.734 1 95 175 PRO A N 1
ATOM 1318 C CA . PRO A 1 175 ? -4.047 4.73 -13.133 1 95 175 PRO A CA 1
ATOM 1319 C C . PRO A 1 175 ? -3.707 4.062 -14.461 1 95 175 PRO A C 1
ATOM 1321 O O . PRO A 1 175 ? -3.973 2.873 -14.641 1 95 175 PRO A O 1
ATOM 1324 N N . SER A 1 176 ? -3.059 4.758 -15.352 1 94.56 176 SER A N 1
ATOM 1325 C CA . SER A 1 176 ? -2.793 4.242 -16.688 1 94.56 176 SER A CA 1
ATOM 1326 C C . SER A 1 176 ? -1.654 3.229 -16.688 1 94.56 176 SER A C 1
ATOM 1328 O O . SER A 1 176 ? -1.523 2.422 -17.609 1 94.56 176 SER A O 1
ATOM 1330 N N . ALA A 1 177 ? -0.879 3.227 -15.602 1 94.06 177 ALA A N 1
ATOM 1331 C CA . ALA A 1 177 ? 0.276 2.338 -15.516 1 94.06 177 ALA A CA 1
ATOM 1332 C C . ALA A 1 177 ? -0.04 1.109 -14.672 1 94.06 177 ALA A C 1
ATOM 1334 O O . ALA A 1 177 ? 0.821 0.251 -14.461 1 94.06 177 ALA A O 1
ATOM 1335 N N . THR A 1 178 ? -1.277 0.962 -14.18 1 96.06 178 THR A N 1
ATOM 1336 C CA . THR A 1 178 ? -1.656 -0.138 -13.305 1 96.06 178 THR A CA 1
ATOM 1337 C C . THR A 1 178 ? -2.215 -1.307 -14.109 1 96.06 178 THR A C 1
ATOM 1339 O O . THR A 1 178 ? -3.148 -1.136 -14.898 1 96.06 178 THR A O 1
ATOM 1342 N N . PRO A 1 179 ? -1.655 -2.453 -13.93 1 97.44 179 PRO A N 1
ATOM 1343 C CA . PRO A 1 179 ? -2.133 -3.604 -14.695 1 97.44 179 PRO A CA 1
ATOM 1344 C C . PRO A 1 179 ? -3.555 -4.012 -14.328 1 97.44 179 PRO A C 1
ATOM 1346 O O . PRO A 1 179 ? -3.979 -3.818 -13.188 1 97.44 179 PRO A O 1
ATOM 1349 N N . ARG A 1 180 ? -4.238 -4.602 -15.367 1 97.25 180 ARG A N 1
ATOM 1350 C CA . ARG A 1 180 ? -5.566 -5.164 -15.148 1 97.25 180 ARG A CA 1
ATOM 1351 C C . ARG A 1 180 ? -5.477 -6.539 -14.492 1 97.25 180 ARG A C 1
ATOM 1353 O O . ARG A 1 180 ? -4.414 -7.16 -14.484 1 97.25 180 ARG A O 1
ATOM 1360 N N . SER A 1 181 ? -6.637 -6.934 -13.953 1 97.88 181 SER A N 1
ATOM 1361 C CA . SER A 1 181 ? -6.723 -8.211 -13.258 1 97.88 181 SER A CA 1
ATOM 1362 C C . SER A 1 181 ? -6.156 -9.344 -14.109 1 97.88 181 SER A C 1
ATOM 1364 O O . SER A 1 181 ? -5.418 -10.195 -13.602 1 97.88 181 SER A O 1
ATOM 1366 N N . THR A 1 182 ? -6.391 -9.383 -15.43 1 96.81 182 THR A N 1
ATOM 1367 C CA . THR A 1 182 ? -5.934 -10.453 -16.312 1 96.81 182 THR A CA 1
ATOM 1368 C C . THR A 1 182 ? -4.414 -10.422 -16.453 1 96.81 182 THR A C 1
ATOM 1370 O O . THR A 1 182 ? -3.773 -11.477 -16.547 1 96.81 182 THR A O 1
ATOM 1373 N N . GLU A 1 183 ? -3.842 -9.258 -16.422 1 97.56 183 GLU A N 1
ATOM 1374 C CA . GLU A 1 183 ? -2.389 -9.125 -16.453 1 97.56 183 GLU A CA 1
ATOM 1375 C C . GLU A 1 183 ? -1.764 -9.539 -15.117 1 97.56 183 GLU A C 1
ATOM 1377 O O . GLU A 1 183 ? -0.698 -10.156 -15.094 1 97.56 183 GLU A O 1
ATOM 1382 N N . VAL A 1 184 ? -2.441 -9.195 -14.031 1 98.12 184 VAL A N 1
ATOM 1383 C CA . VAL A 1 184 ? -1.951 -9.492 -12.688 1 98.12 184 VAL A CA 1
ATOM 1384 C C . VAL A 1 184 ? -1.903 -11.008 -12.484 1 98.12 184 VAL A C 1
ATOM 1386 O O . VAL A 1 184 ? -0.902 -11.539 -12 1 98.12 184 VAL A O 1
ATOM 1389 N N . ILE A 1 185 ? -2.975 -11.656 -12.875 1 96.75 185 ILE A N 1
ATOM 1390 C CA . ILE A 1 185 ? -3.033 -13.094 -12.641 1 96.75 185 ILE A CA 1
ATOM 1391 C C . ILE A 1 185 ? -1.977 -13.805 -13.484 1 96.75 185 ILE A C 1
ATOM 1393 O O . ILE A 1 185 ? -1.392 -14.797 -13.055 1 96.75 185 ILE A O 1
ATOM 1397 N N . ARG A 1 186 ? -1.675 -13.32 -14.703 1 95.81 186 ARG A N 1
ATOM 1398 C CA . ARG A 1 186 ? -0.615 -13.883 -15.539 1 95.81 186 ARG A CA 1
ATOM 1399 C C . ARG A 1 186 ? 0.756 -13.641 -14.914 1 95.81 186 ARG A C 1
ATOM 1401 O O . ARG A 1 186 ? 1.635 -14.5 -14.984 1 95.81 186 ARG A O 1
ATOM 1408 N N . ALA A 1 187 ? 0.896 -12.461 -14.312 1 97.06 187 ALA A N 1
ATOM 1409 C CA . ALA A 1 187 ? 2.15 -12.156 -13.625 1 97.06 187 ALA A CA 1
ATOM 1410 C C . ALA A 1 187 ? 2.357 -13.078 -12.43 1 97.06 187 ALA A C 1
ATOM 1412 O O . ALA A 1 187 ? 3.465 -13.578 -12.203 1 97.06 187 ALA A O 1
ATOM 1413 N N . LEU A 1 188 ? 1.302 -13.32 -11.695 1 96.94 188 LEU A N 1
ATOM 1414 C CA . LEU A 1 188 ? 1.385 -14.219 -10.547 1 96.94 188 LEU A CA 1
ATOM 1415 C C . LEU A 1 188 ? 1.75 -15.633 -10.977 1 96.94 188 LEU A C 1
ATOM 1417 O O . LEU A 1 188 ? 2.541 -16.312 -10.32 1 96.94 188 LEU A O 1
ATOM 1421 N N . ALA A 1 189 ? 1.163 -16.094 -12.078 1 95 189 ALA A N 1
ATOM 1422 C CA . ALA A 1 189 ? 1.502 -17.391 -12.633 1 95 189 ALA A CA 1
ATOM 1423 C C . ALA A 1 189 ? 2.98 -17.469 -13.008 1 95 189 ALA A C 1
ATOM 1425 O O . ALA A 1 189 ? 3.656 -18.453 -12.703 1 95 189 ALA A O 1
ATOM 1426 N N . SER A 1 190 ? 3.477 -16.422 -13.664 1 93.94 190 SER A N 1
ATOM 1427 C CA . SER A 1 190 ? 4.871 -16.375 -14.086 1 93.94 190 SER A CA 1
ATOM 1428 C C . SER A 1 190 ? 5.812 -16.359 -12.891 1 93.94 190 SER A C 1
ATOM 1430 O O . SER A 1 190 ? 6.828 -17.062 -12.883 1 93.94 190 SER A O 1
ATOM 1432 N N . ILE A 1 191 ? 5.473 -15.562 -11.859 1 95.19 191 ILE A N 1
ATOM 1433 C CA . ILE A 1 191 ? 6.273 -15.492 -10.641 1 95.19 191 ILE A CA 1
ATOM 1434 C C . ILE A 1 191 ? 6.312 -16.859 -9.969 1 95.19 191 ILE A C 1
ATOM 1436 O O . ILE A 1 191 ? 7.383 -17.344 -9.578 1 95.19 191 ILE A O 1
ATOM 1440 N N . GLY A 1 192 ? 5.109 -17.453 -9.828 1 93.94 192 GLY A N 1
ATOM 1441 C CA . GLY A 1 192 ? 5.043 -18.766 -9.234 1 93.94 192 GLY A CA 1
ATOM 1442 C C . GLY A 1 192 ? 5.867 -19.797 -9.977 1 93.94 192 GLY A C 1
ATOM 1443 O O . GLY A 1 192 ? 6.527 -20.641 -9.359 1 93.94 192 GLY A O 1
ATOM 1444 N N . ALA A 1 193 ? 5.836 -19.797 -11.289 1 90.31 193 ALA A N 1
ATOM 1445 C CA . ALA A 1 193 ? 6.602 -20.734 -12.117 1 90.31 193 ALA A CA 1
ATOM 1446 C C . ALA A 1 193 ? 8.102 -20.578 -11.883 1 90.31 193 ALA A C 1
ATOM 1448 O O . ALA A 1 193 ? 8.828 -21.562 -11.797 1 90.31 193 ALA A O 1
ATOM 1449 N N . VAL A 1 194 ? 8.547 -19.328 -11.758 1 88.88 194 VAL A N 1
ATOM 1450 C CA . VAL A 1 194 ? 9.961 -19.031 -11.531 1 88.88 194 VAL A CA 1
ATOM 1451 C C . VAL A 1 194 ? 10.375 -19.531 -10.148 1 88.88 194 VAL A C 1
ATOM 1453 O O . VAL A 1 194 ? 11.43 -20.156 -10.008 1 88.88 194 VAL A O 1
ATOM 1456 N N . VAL A 1 195 ? 9.562 -19.312 -9.195 1 90.94 195 VAL A N 1
ATOM 1457 C CA . VAL A 1 195 ? 9.891 -19.641 -7.812 1 90.94 195 VAL A CA 1
ATOM 1458 C C . VAL A 1 195 ? 9.859 -21.156 -7.617 1 90.94 195 VAL A C 1
ATOM 1460 O O . VAL A 1 195 ? 10.688 -21.703 -6.887 1 90.94 195 VAL A O 1
ATOM 1463 N N . THR A 1 196 ? 8.922 -21.812 -8.25 1 85 196 THR A N 1
ATOM 1464 C CA . THR A 1 196 ? 8.781 -23.25 -8.117 1 85 196 THR A CA 1
ATOM 1465 C C . THR A 1 196 ? 9.914 -23.969 -8.844 1 85 196 THR A C 1
ATOM 1467 O O . THR A 1 196 ? 10.336 -25.062 -8.43 1 85 196 THR A O 1
ATOM 1470 N N . SER A 1 197 ? 10.398 -23.453 -9.938 1 75.56 197 SER A N 1
ATOM 1471 C CA . SER A 1 197 ? 11.461 -24.094 -10.695 1 75.56 197 SER A CA 1
ATOM 1472 C C . SER A 1 197 ? 12.727 -24.25 -9.852 1 75.56 197 SER A C 1
ATOM 1474 O O . SER A 1 197 ? 13.516 -25.172 -10.062 1 75.56 197 SER A O 1
ATOM 1476 N N . GLN A 1 198 ? 12.977 -23.359 -8.953 1 62.56 198 GLN A N 1
ATOM 1477 C CA . GLN A 1 198 ? 14.195 -23.484 -8.148 1 62.56 198 GLN A CA 1
ATOM 1478 C C . GLN A 1 198 ? 13.914 -24.203 -6.832 1 62.56 198 GLN A C 1
ATOM 1480 O O . GLN A 1 198 ? 14.844 -24.641 -6.148 1 62.56 198 GLN A O 1
ATOM 1485 N N . LEU A 1 199 ? 12.68 -24.016 -6.336 1 51.31 199 LEU A N 1
ATOM 1486 C CA . LEU A 1 199 ? 12.422 -24.781 -5.121 1 51.31 199 LEU A CA 1
ATOM 1487 C C . LEU A 1 199 ? 12.43 -26.281 -5.402 1 51.31 199 LEU A C 1
ATOM 1489 O O . LEU A 1 199 ? 12.57 -27.094 -4.484 1 51.31 199 LEU A O 1
ATOM 1493 N N . ARG A 1 200 ? 12.539 -26.734 -6.727 1 43.25 200 ARG A N 1
ATOM 1494 C CA . ARG A 1 200 ? 12.789 -28.125 -7.055 1 43.25 200 ARG A CA 1
ATOM 1495 C C . ARG A 1 200 ? 14.273 -28.375 -7.293 1 43.25 200 ARG A C 1
ATOM 1497 O O . ARG A 1 200 ? 14.977 -27.516 -7.812 1 43.25 200 ARG A O 1
ATOM 1504 N N . MET B 1 1 ? 37.812 14.398 4.625 1 34.19 1 MET B N 1
ATOM 1505 C CA . MET B 1 1 ? 37.125 15.641 4.895 1 34.19 1 MET B CA 1
ATOM 1506 C C . MET B 1 1 ? 35.594 15.398 4.926 1 34.19 1 MET B C 1
ATOM 1508 O O . MET B 1 1 ? 35.062 14.773 4.023 1 34.19 1 MET B O 1
ATOM 1512 N N . GLN B 1 2 ? 34.938 15.148 6.031 1 42.97 2 GLN B N 1
ATOM 1513 C CA . GLN B 1 2 ? 33.531 14.844 6.277 1 42.97 2 GLN B CA 1
ATOM 1514 C C . GLN B 1 2 ? 32.625 15.734 5.438 1 42.97 2 GLN B C 1
ATOM 1516 O O . GLN B 1 2 ? 32.719 16.969 5.508 1 42.97 2 GLN B O 1
ATOM 1521 N N . GLN B 1 3 ? 32.344 15.609 4.254 1 47.66 3 GLN B N 1
ATOM 1522 C CA . GLN B 1 3 ? 31.719 16.562 3.336 1 47.66 3 GLN B CA 1
ATOM 1523 C C . GLN B 1 3 ? 30.609 17.344 4.027 1 47.66 3 GLN B C 1
ATOM 1525 O O . GLN B 1 3 ? 29.719 16.75 4.656 1 47.66 3 GLN B O 1
ATOM 1530 N N . GLN B 1 4 ? 30.859 18.516 4.508 1 56.91 4 GLN B N 1
ATOM 1531 C CA . GLN B 1 4 ? 30 19.469 5.219 1 56.91 4 GLN B CA 1
ATOM 1532 C C . GLN B 1 4 ? 28.594 19.484 4.629 1 56.91 4 GLN B C 1
ATOM 1534 O O . GLN B 1 4 ? 28.422 19.703 3.428 1 56.91 4 GLN B O 1
ATOM 1539 N N . ARG B 1 5 ? 27.547 18.812 5.211 1 70.06 5 ARG B N 1
ATOM 1540 C CA . ARG B 1 5 ? 26.156 18.812 4.746 1 70.06 5 ARG B CA 1
ATOM 1541 C C . ARG B 1 5 ? 25.703 20.219 4.387 1 70.06 5 ARG B C 1
ATOM 1543 O O . ARG B 1 5 ? 25.922 21.156 5.148 1 70.06 5 ARG B O 1
ATOM 1550 N N . THR B 1 6 ? 25.328 20.469 3.15 1 89.19 6 THR B N 1
ATOM 1551 C CA . THR B 1 6 ? 24.797 21.734 2.66 1 89.19 6 THR B CA 1
ATOM 1552 C C . THR B 1 6 ? 23.484 22.094 3.359 1 89.19 6 THR B C 1
ATOM 1554 O O . THR B 1 6 ? 22.891 21.234 4.02 1 89.19 6 THR B O 1
ATOM 1557 N N . ASN B 1 7 ? 23.125 23.391 3.393 1 92.06 7 ASN B N 1
ATOM 1558 C CA . ASN B 1 7 ? 21.828 23.812 3.936 1 92.06 7 ASN B CA 1
ATOM 1559 C C . ASN B 1 7 ? 20.672 23.078 3.27 1 92.06 7 ASN B C 1
ATOM 1561 O O . ASN B 1 7 ? 19.656 22.797 3.914 1 92.06 7 ASN B O 1
ATOM 1565 N N . ARG B 1 8 ? 20.938 22.781 2.088 1 92.94 8 ARG B N 1
ATOM 1566 C CA . ARG B 1 8 ? 19.906 22.031 1.373 1 92.94 8 ARG B CA 1
ATOM 1567 C C . ARG B 1 8 ? 19.688 20.656 2.002 1 92.94 8 ARG B C 1
ATOM 1569 O O . ARG B 1 8 ? 18.547 20.234 2.229 1 92.94 8 ARG B O 1
ATOM 1576 N N . ASP B 1 9 ? 20.75 19.953 2.312 1 92.75 9 ASP B N 1
ATOM 1577 C CA . ASP B 1 9 ? 20.688 18.641 2.938 1 92.75 9 ASP B CA 1
ATOM 1578 C C . ASP B 1 9 ? 20.078 18.734 4.336 1 92.75 9 ASP B C 1
ATOM 1580 O O . ASP B 1 9 ? 19.281 17.875 4.727 1 92.75 9 ASP B O 1
ATOM 1584 N N . LYS B 1 10 ? 20.469 19.734 5.02 1 94.44 10 LYS B N 1
ATOM 1585 C CA . LYS B 1 10 ? 19.953 19.938 6.371 1 94.44 10 LYS B CA 1
ATOM 1586 C C . LYS B 1 10 ? 18.438 20.141 6.355 1 94.44 10 LYS B C 1
ATOM 1588 O O . LYS B 1 10 ? 17.734 19.625 7.223 1 94.44 10 LYS B O 1
ATOM 1593 N N . LEU B 1 11 ? 18.016 20.875 5.371 1 95.06 11 LEU B N 1
ATOM 1594 C CA . LEU B 1 11 ? 16.578 21.141 5.242 1 95.06 11 LEU B CA 1
ATOM 1595 C C . LEU B 1 11 ? 15.82 19.859 4.926 1 95.06 11 LEU B C 1
ATOM 1597 O O . LEU B 1 11 ? 14.742 19.625 5.48 1 95.06 11 LEU B O 1
ATOM 1601 N N . LEU B 1 12 ? 16.375 19.047 4.105 1 93.12 12 LEU B N 1
ATOM 1602 C CA . LEU B 1 12 ? 15.734 17.781 3.771 1 93.12 12 LEU B CA 1
ATOM 1603 C C . LEU B 1 12 ? 15.656 16.875 4.992 1 93.12 12 LEU B C 1
ATOM 1605 O O . LEU B 1 12 ? 14.617 16.281 5.258 1 93.12 12 LEU B O 1
ATOM 1609 N N . ASP B 1 13 ? 16.719 16.844 5.73 1 92.75 13 ASP B N 1
ATOM 1610 C CA . ASP B 1 13 ? 16.734 16.031 6.945 1 92.75 13 ASP B CA 1
ATOM 1611 C C . ASP B 1 13 ? 15.742 16.562 7.977 1 92.75 13 ASP B C 1
ATOM 1613 O O . ASP B 1 13 ? 15.047 15.781 8.625 1 92.75 13 ASP B O 1
ATOM 1617 N N . GLY B 1 14 ? 15.742 17.891 8.102 1 93.75 14 GLY B N 1
ATOM 1618 C CA . GLY B 1 14 ? 14.781 18.5 9 1 93.75 14 GLY B CA 1
ATOM 1619 C C . GLY B 1 14 ? 13.336 18.234 8.609 1 93.75 14 GLY B C 1
ATOM 1620 O O . GLY B 1 14 ? 12.492 17.969 9.469 1 93.75 14 GLY B O 1
ATOM 1621 N N . ALA B 1 15 ? 13.062 18.297 7.301 1 94.38 15 ALA B N 1
ATOM 1622 C CA . ALA B 1 15 ? 11.727 18 6.793 1 94.38 15 ALA B CA 1
ATOM 1623 C C . ALA B 1 15 ? 11.312 16.562 7.113 1 94.38 15 ALA B C 1
ATOM 1625 O O . ALA B 1 15 ? 10.203 16.328 7.586 1 94.38 15 ALA B O 1
ATOM 1626 N N . LEU B 1 16 ? 12.242 15.656 6.922 1 91.31 16 LEU B N 1
ATOM 1627 C CA . LEU B 1 16 ? 11.961 14.25 7.184 1 91.31 16 LEU B CA 1
ATOM 1628 C C . LEU B 1 16 ? 11.688 14.016 8.664 1 91.31 16 LEU B C 1
ATOM 1630 O O . LEU B 1 16 ? 10.789 13.258 9.031 1 91.31 16 LEU B O 1
ATOM 1634 N N . ALA B 1 17 ? 12.406 14.664 9.484 1 92 17 ALA B N 1
ATOM 1635 C CA . ALA B 1 17 ? 12.203 14.562 10.93 1 92 17 ALA B CA 1
ATOM 1636 C C . ALA B 1 17 ? 10.82 15.086 11.32 1 92 17 ALA B C 1
ATOM 1638 O O . ALA B 1 17 ? 10.117 14.453 12.117 1 92 17 ALA B O 1
ATOM 1639 N N . CYS B 1 18 ? 10.43 16.203 10.781 1 92.81 18 CYS B N 1
ATOM 1640 C CA . CYS B 1 18 ? 9.125 16.797 11.078 1 92.81 18 CYS B CA 1
ATOM 1641 C C . CYS B 1 18 ? 7.996 15.906 10.578 1 92.81 18 CYS B C 1
ATOM 1643 O O . CYS B 1 18 ? 6.988 15.727 11.266 1 92.81 18 CYS B O 1
ATOM 1645 N N . LEU B 1 19 ? 8.188 15.375 9.414 1 89.5 19 LEU B N 1
ATOM 1646 C CA . LEU B 1 19 ? 7.184 14.492 8.836 1 89.5 19 LEU B CA 1
ATOM 1647 C C . LEU B 1 19 ? 6.977 13.258 9.711 1 89.5 19 LEU B C 1
ATOM 1649 O O . LEU B 1 19 ? 5.844 12.812 9.898 1 89.5 19 LEU B O 1
ATOM 1653 N N . ARG B 1 20 ? 8.031 12.781 10.211 1 86.62 20 ARG B N 1
ATOM 1654 C CA . ARG B 1 20 ? 7.965 11.609 11.07 1 86.62 20 ARG B CA 1
ATOM 1655 C C . ARG B 1 20 ? 7.254 11.922 12.383 1 86.62 20 ARG B C 1
ATOM 1657 O O . ARG B 1 20 ? 6.477 11.109 12.883 1 86.62 20 ARG B O 1
ATOM 1664 N N . GLU B 1 21 ? 7.469 13.094 12.859 1 87.5 21 GLU B N 1
ATOM 1665 C CA . GLU B 1 21 ? 6.965 13.461 14.18 1 87.5 21 GLU B CA 1
ATOM 1666 C C . GLU B 1 21 ? 5.547 14.016 14.094 1 87.5 21 GLU B C 1
ATOM 1668 O O . GLU B 1 21 ? 4.707 13.727 14.945 1 87.5 21 GLU B O 1
ATOM 1673 N N . ARG B 1 22 ? 5.305 14.812 13.031 1 87.56 22 ARG B N 1
ATOM 1674 C CA . ARG B 1 22 ? 4.078 15.602 13.039 1 87.56 22 ARG B CA 1
ATOM 1675 C C . ARG B 1 22 ? 3.172 15.219 11.875 1 87.56 22 ARG B C 1
ATOM 1677 O O . ARG B 1 22 ? 1.965 15.461 11.914 1 87.56 22 ARG B O 1
ATOM 1684 N N . GLY B 1 23 ? 3.801 14.68 10.875 1 87.62 23 GLY B N 1
ATOM 1685 C CA . GLY B 1 23 ? 3.033 14.398 9.672 1 87.62 23 GLY B CA 1
ATOM 1686 C C . GLY B 1 23 ? 3.02 15.547 8.688 1 87.62 23 GLY B C 1
ATOM 1687 O O . GLY B 1 23 ? 3.434 16.656 9.016 1 87.62 23 GLY B O 1
ATOM 1688 N N . TYR B 1 24 ? 2.594 15.352 7.477 1 85.88 24 TYR B N 1
ATOM 1689 C CA . TYR B 1 24 ? 2.627 16.266 6.348 1 85.88 24 TYR B CA 1
ATOM 1690 C C . TYR B 1 24 ? 1.779 17.5 6.633 1 85.88 24 TYR B C 1
ATOM 1692 O O . TYR B 1 24 ? 2.25 18.641 6.484 1 85.88 24 TYR B O 1
ATOM 1700 N N . GLY B 1 25 ? 0.576 17.312 7.055 1 82.81 25 GLY B N 1
ATOM 1701 C CA . GLY B 1 25 ? -0.359 18.406 7.246 1 82.81 25 GLY B CA 1
ATOM 1702 C C . GLY B 1 25 ? -0.032 19.266 8.453 1 82.81 25 GLY B C 1
ATOM 1703 O O . GLY B 1 25 ? -0.456 20.422 8.531 1 82.81 25 GLY B O 1
ATOM 1704 N N . ASN B 1 26 ? 0.766 18.75 9.367 1 86.06 26 ASN B N 1
ATOM 1705 C CA . ASN B 1 26 ? 1.039 19.453 10.617 1 86.06 26 ASN B CA 1
ATOM 1706 C C . ASN B 1 26 ? 2.477 19.953 10.68 1 86.06 26 ASN B C 1
ATOM 1708 O O . ASN B 1 26 ? 2.996 20.25 11.758 1 86.06 26 ASN B O 1
ATOM 1712 N N . THR B 1 27 ? 3.109 20 9.602 1 91.06 27 THR B N 1
ATOM 1713 C CA . THR B 1 27 ? 4.484 20.469 9.523 1 91.06 27 THR B CA 1
ATOM 1714 C C . THR B 1 27 ? 4.539 21.875 8.93 1 91.06 27 THR B C 1
ATOM 1716 O O . THR B 1 27 ? 4 22.125 7.848 1 91.06 27 THR B O 1
ATOM 1719 N N . SER B 1 28 ? 5.145 22.844 9.648 1 93.19 28 SER B N 1
ATOM 1720 C C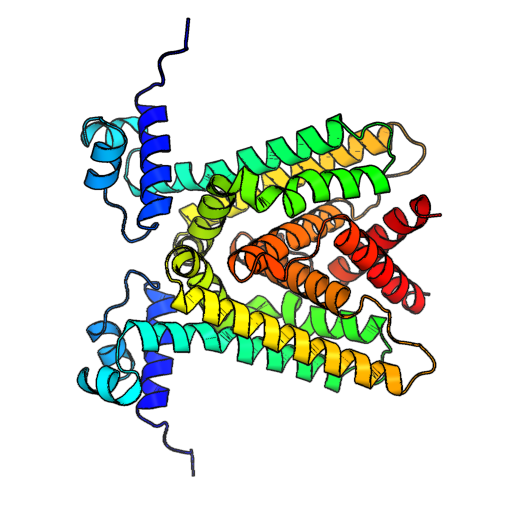A . SER B 1 28 ? 5.262 24.219 9.18 1 93.19 28 SER B CA 1
ATOM 1721 C C . SER B 1 28 ? 6.688 24.547 8.75 1 93.19 28 SER B C 1
ATOM 1723 O O . SER B 1 28 ? 7.617 23.781 9.039 1 93.19 28 SER B O 1
ATOM 1725 N N . SER B 1 29 ? 6.781 25.672 8.055 1 95.88 29 SER B N 1
ATOM 1726 C CA . SER B 1 29 ? 8.109 26.156 7.691 1 95.88 29 SER B CA 1
ATOM 1727 C C . SER B 1 29 ? 8.969 26.406 8.93 1 95.88 29 SER B C 1
ATOM 1729 O O . SER B 1 29 ? 10.156 26.078 8.938 1 95.88 29 SER B O 1
ATOM 1731 N N . ARG B 1 30 ? 8.383 26.922 9.922 1 96.62 30 ARG B N 1
ATOM 1732 C CA . ARG B 1 30 ? 9.102 27.203 11.164 1 96.62 30 ARG B CA 1
ATOM 1733 C C . ARG B 1 30 ? 9.594 25.906 11.812 1 96.62 30 ARG B C 1
ATOM 1735 O O . ARG B 1 30 ? 10.711 25.844 12.312 1 96.62 30 ARG B O 1
ATOM 1742 N N . ASP B 1 31 ? 8.773 24.906 11.812 1 96.31 31 ASP B N 1
ATOM 1743 C CA . ASP B 1 31 ? 9.148 23.609 12.367 1 96.31 31 ASP B CA 1
ATOM 1744 C C . ASP B 1 31 ? 10.375 23.047 11.664 1 96.31 31 ASP B C 1
ATOM 1746 O O . ASP B 1 31 ? 11.305 22.562 12.312 1 96.31 31 ASP B O 1
ATOM 1750 N N . ILE B 1 32 ? 10.375 23.109 10.336 1 96.75 32 ILE B N 1
ATOM 1751 C CA . ILE B 1 32 ? 11.445 22.547 9.523 1 96.75 32 ILE B CA 1
ATOM 1752 C C . ILE B 1 32 ? 12.742 23.312 9.766 1 96.75 32 ILE B C 1
ATOM 1754 O O . ILE B 1 32 ? 13.805 22.719 9.961 1 96.75 32 ILE B O 1
ATOM 1758 N N . ALA B 1 33 ? 12.586 24.656 9.719 1 97 33 ALA B N 1
ATOM 1759 C CA . ALA B 1 33 ? 13.758 25.5 9.938 1 97 33 ALA B CA 1
ATOM 1760 C C . ALA B 1 33 ? 14.391 25.219 11.297 1 97 33 ALA B C 1
ATOM 1762 O O . ALA B 1 33 ? 15.617 25.109 11.406 1 97 33 ALA B O 1
ATOM 1763 N N . ARG B 1 34 ? 13.602 25.078 12.297 1 97 34 ARG B N 1
ATOM 1764 C CA . ARG B 1 34 ? 14.078 24.781 13.641 1 97 34 ARG B CA 1
ATOM 1765 C C . ARG B 1 34 ? 14.766 23.422 13.695 1 97 34 ARG B C 1
ATOM 1767 O O . ARG B 1 34 ? 15.867 23.297 14.242 1 97 34 ARG B O 1
ATOM 1774 N N . ALA B 1 35 ? 14.227 22.438 13.133 1 95.56 35 ALA B N 1
ATOM 1775 C CA . ALA B 1 35 ? 14.781 21.094 13.133 1 95.56 35 ALA B CA 1
ATOM 1776 C C . ALA B 1 35 ? 16.094 21.047 12.359 1 95.56 35 ALA B C 1
ATOM 1778 O O . ALA B 1 35 ? 17 20.297 12.711 1 95.56 35 ALA B O 1
ATOM 1779 N N . ALA B 1 36 ? 16.141 21.797 11.281 1 95.56 36 ALA B N 1
ATOM 1780 C CA . ALA B 1 36 ? 17.312 21.797 10.398 1 95.56 36 ALA B CA 1
ATOM 1781 C C . ALA B 1 36 ? 18.422 22.688 10.945 1 95.56 36 ALA B C 1
ATOM 1783 O O . ALA B 1 36 ? 19.562 22.609 10.508 1 95.56 36 ALA B O 1
ATOM 1784 N N . GLY B 1 37 ? 18.047 23.594 11.844 1 96.5 37 GLY B N 1
ATOM 1785 C CA . GLY B 1 37 ? 19.016 24.531 12.391 1 96.5 37 GLY B CA 1
ATOM 1786 C C . GLY B 1 37 ? 19.438 25.594 11.398 1 96.5 37 GLY B C 1
ATOM 1787 O O . GLY B 1 37 ? 20.609 25.953 11.328 1 96.5 37 GLY B O 1
ATOM 1788 N N . VAL B 1 38 ? 18.562 26.016 10.547 1 96 38 VAL B N 1
ATOM 1789 C CA . VAL B 1 38 ? 18.844 27.031 9.539 1 96 38 VAL B CA 1
ATOM 1790 C C . VAL B 1 38 ? 17.75 28.094 9.555 1 96 38 VAL B C 1
ATOM 1792 O O . VAL B 1 38 ? 16.75 27.953 10.242 1 96 38 VAL B O 1
ATOM 1795 N N . ASN B 1 39 ? 18.016 29.156 8.852 1 94.75 39 ASN B N 1
ATOM 1796 C CA . ASN B 1 39 ? 17.047 30.234 8.711 1 94.75 39 ASN B CA 1
ATOM 1797 C C . ASN B 1 39 ? 15.859 29.812 7.852 1 94.75 39 ASN B C 1
ATOM 1799 O O . ASN B 1 39 ? 16.031 29.125 6.844 1 94.75 39 ASN B O 1
ATOM 1803 N N . ILE B 1 40 ? 14.664 30.297 8.234 1 95.62 40 ILE B N 1
ATOM 1804 C CA . ILE B 1 40 ? 13.422 29.953 7.555 1 95.62 40 ILE B CA 1
ATOM 1805 C C . ILE B 1 40 ? 13.492 30.406 6.098 1 95.62 40 ILE B C 1
ATOM 1807 O O . ILE B 1 40 ? 12.938 29.75 5.211 1 95.62 40 ILE B O 1
ATOM 1811 N N . ALA B 1 41 ? 14.281 31.469 5.781 1 94.94 41 ALA B N 1
ATOM 1812 C CA . ALA B 1 41 ? 14.43 32 4.43 1 94.94 41 ALA B CA 1
ATOM 1813 C C . ALA B 1 41 ? 15.148 31.016 3.52 1 94.94 41 ALA B C 1
ATOM 1815 O O . ALA B 1 41 ? 14.984 31.047 2.299 1 94.94 41 ALA B O 1
ATOM 1816 N N . SER B 1 42 ? 15.914 30.156 4.117 1 95.69 42 SER B N 1
ATOM 1817 C CA . SER B 1 42 ? 16.672 29.156 3.371 1 95.69 42 SER B CA 1
ATOM 1818 C C . SER B 1 42 ? 15.742 28.203 2.627 1 95.69 42 SER B C 1
ATOM 1820 O O . SER B 1 42 ? 16.109 27.641 1.593 1 95.69 42 SER B O 1
ATOM 1822 N N . ILE B 1 43 ? 14.531 27.938 3.074 1 96.88 43 ILE B N 1
ATOM 1823 C CA . ILE B 1 43 ? 13.555 27.062 2.432 1 96.88 43 ILE B CA 1
ATOM 1824 C C . ILE B 1 43 ? 13.195 27.609 1.054 1 96.88 43 ILE B C 1
ATOM 1826 O O . ILE B 1 43 ? 13.25 26.891 0.055 1 96.88 43 ILE B O 1
ATOM 1830 N N . ASN B 1 44 ? 12.906 28.922 1.051 1 95.19 44 ASN B N 1
ATOM 1831 C CA . ASN B 1 44 ? 12.562 29.562 -0.216 1 95.19 44 ASN B CA 1
ATOM 1832 C C . ASN B 1 44 ? 13.742 29.578 -1.178 1 95.19 44 ASN B C 1
ATOM 1834 O O . ASN B 1 44 ? 13.578 29.344 -2.377 1 95.19 44 ASN B O 1
ATOM 1838 N N . TYR B 1 45 ? 14.852 29.844 -0.663 1 95.31 45 TYR B N 1
ATOM 1839 C CA . TYR B 1 45 ? 16.062 29.938 -1.477 1 95.31 45 TYR B CA 1
ATOM 1840 C C . TYR B 1 45 ? 16.359 28.609 -2.16 1 95.31 45 TYR B C 1
ATOM 1842 O O . TYR B 1 45 ? 16.609 28.562 -3.367 1 95.31 45 TYR B O 1
ATOM 1850 N N . HIS B 1 46 ? 16.25 27.516 -1.441 1 95 46 HIS B N 1
ATOM 1851 C CA . HIS B 1 46 ? 16.703 26.219 -1.95 1 95 46 HIS B CA 1
ATOM 1852 C C . HIS B 1 46 ? 15.57 25.453 -2.611 1 95 46 HIS B C 1
ATOM 1854 O O . HIS B 1 46 ? 15.789 24.703 -3.553 1 95 46 HIS B O 1
ATOM 1860 N N . PHE B 1 47 ? 14.266 25.641 -2.152 1 95.56 47 PHE B N 1
ATOM 1861 C CA . PHE B 1 47 ? 13.195 24.766 -2.605 1 95.56 47 PHE B CA 1
ATOM 1862 C C . PHE B 1 47 ? 12.031 25.578 -3.168 1 95.56 47 PHE B C 1
ATOM 1864 O O . PHE B 1 47 ? 11.164 25.031 -3.854 1 95.56 47 PHE B O 1
ATOM 1871 N N . GLY B 1 48 ? 12.047 26.859 -2.918 1 94.94 48 GLY B N 1
ATOM 1872 C CA . GLY B 1 48 ? 10.992 27.719 -3.412 1 94.94 48 GLY B CA 1
ATOM 1873 C C . GLY B 1 48 ? 9.805 27.812 -2.471 1 94.94 48 GLY B C 1
ATOM 1874 O O . GLY B 1 48 ? 9.227 28.891 -2.295 1 94.94 48 GLY B O 1
ATOM 1875 N N . SER B 1 49 ? 9.398 26.656 -1.849 1 94.5 49 SER B N 1
ATOM 1876 C CA . SER B 1 49 ? 8.281 26.656 -0.908 1 94.5 49 SER B CA 1
ATOM 1877 C C . SER B 1 49 ? 8.391 25.484 0.071 1 94.5 49 SER B C 1
ATOM 1879 O O . SER B 1 49 ? 9.148 24.547 -0.162 1 94.5 49 SER B O 1
ATOM 1881 N N . LYS B 1 50 ? 7.676 25.562 1.145 1 93.56 50 LYS B N 1
ATOM 1882 C CA . LYS B 1 50 ? 7.59 24.484 2.119 1 93.56 50 LYS B CA 1
ATOM 1883 C C . LYS B 1 50 ? 7.051 23.203 1.479 1 93.56 50 LYS B C 1
ATOM 1885 O O . LYS B 1 50 ? 7.574 22.109 1.716 1 93.56 50 LYS B O 1
ATOM 1890 N N . ASP B 1 51 ? 6.082 23.375 0.625 1 90.69 51 ASP B N 1
ATOM 1891 C CA . ASP B 1 51 ? 5.453 22.219 0.002 1 90.69 51 ASP B CA 1
ATOM 1892 C C . ASP B 1 51 ? 6.422 21.5 -0.939 1 90.69 51 ASP B C 1
ATOM 1894 O O . ASP B 1 51 ? 6.484 20.281 -0.958 1 90.69 51 ASP B O 1
ATOM 1898 N N . ALA B 1 52 ? 7.145 22.266 -1.643 1 91.94 52 ALA B N 1
ATOM 1899 C CA . ALA B 1 52 ? 8.141 21.688 -2.539 1 91.94 52 ALA B CA 1
ATOM 1900 C C . ALA B 1 52 ? 9.211 20.938 -1.756 1 91.94 52 ALA B C 1
ATOM 1902 O O . ALA B 1 52 ? 9.656 19.859 -2.174 1 91.94 52 ALA B O 1
ATOM 1903 N N . LEU B 1 53 ? 9.633 21.516 -0.667 1 94.25 53 LEU B N 1
ATOM 1904 C CA . LEU B 1 53 ? 10.602 20.859 0.208 1 94.25 53 LEU B CA 1
ATOM 1905 C C . LEU B 1 53 ? 10.047 19.547 0.761 1 94.25 53 LEU B C 1
ATOM 1907 O O . LEU B 1 53 ? 10.727 18.531 0.752 1 94.25 53 LEU B O 1
ATOM 1911 N N . LEU B 1 54 ? 8.82 19.578 1.223 1 92.19 54 LEU B N 1
ATOM 1912 C CA . LEU B 1 54 ? 8.188 18.391 1.765 1 92.19 54 LEU B CA 1
ATOM 1913 C C . LEU B 1 54 ? 8.047 17.312 0.689 1 92.19 54 LEU B C 1
ATOM 1915 O O . LEU B 1 54 ? 8.305 16.141 0.945 1 92.19 54 LEU B O 1
ATOM 1919 N N . ASP B 1 55 ? 7.715 17.734 -0.478 1 89.19 55 ASP B N 1
ATOM 1920 C CA . ASP B 1 55 ? 7.578 16.797 -1.592 1 89.19 55 ASP B CA 1
ATOM 1921 C C . ASP B 1 55 ? 8.906 16.125 -1.913 1 89.19 55 ASP B C 1
ATOM 1923 O O . ASP B 1 55 ? 8.961 14.914 -2.143 1 89.19 55 ASP B O 1
ATOM 1927 N N . ASP B 1 56 ? 9.93 16.891 -1.876 1 89.31 56 ASP B N 1
ATOM 1928 C CA . ASP B 1 56 ? 11.266 16.359 -2.121 1 89.31 56 ASP B CA 1
ATOM 1929 C C . ASP B 1 56 ? 11.664 15.367 -1.033 1 89.31 56 ASP B C 1
ATOM 1931 O O . ASP B 1 56 ? 12.258 14.328 -1.322 1 89.31 56 ASP B O 1
ATOM 1935 N N . ALA B 1 57 ? 11.383 15.734 0.147 1 90.88 57 ALA B N 1
ATOM 1936 C CA . ALA B 1 57 ? 11.695 14.867 1.279 1 90.88 57 ALA B CA 1
ATOM 1937 C C . ALA B 1 57 ? 10.961 13.531 1.169 1 90.88 57 ALA B C 1
ATOM 1939 O O . ALA B 1 57 ? 11.555 12.469 1.37 1 90.88 57 ALA B O 1
ATOM 1940 N N . LEU B 1 58 ? 9.734 13.586 0.776 1 88.44 58 LEU B N 1
ATOM 1941 C CA . LEU B 1 58 ? 8.922 12.375 0.66 1 88.44 58 LEU B CA 1
ATOM 1942 C C . LEU B 1 58 ? 9.43 11.484 -0.469 1 88.44 58 LEU B C 1
ATOM 1944 O O . LEU B 1 58 ? 9.414 10.258 -0.352 1 88.44 58 LEU B O 1
ATOM 1948 N N . GLY B 1 59 ? 9.914 12.133 -1.504 1 86.56 59 GLY B N 1
ATOM 1949 C CA . GLY B 1 59 ? 10.398 11.398 -2.658 1 86.56 59 GLY B CA 1
ATOM 1950 C C . GLY B 1 59 ? 11.672 10.625 -2.379 1 86.56 59 GLY B C 1
ATOM 1951 O O . GLY B 1 59 ? 12.031 9.711 -3.125 1 86.56 59 GLY B O 1
ATOM 1952 N N . ARG B 1 60 ? 12.32 10.891 -1.283 1 85.06 60 ARG B N 1
ATOM 1953 C CA . ARG B 1 60 ? 13.578 10.227 -0.938 1 85.06 60 ARG B CA 1
ATOM 1954 C C . ARG B 1 60 ? 13.352 8.75 -0.627 1 85.06 60 ARG B C 1
ATOM 1956 O O . ARG B 1 60 ? 14.273 7.945 -0.702 1 85.06 60 ARG B O 1
ATOM 1963 N N . CYS B 1 61 ? 12.156 8.406 -0.285 1 87.75 61 CYS B N 1
ATOM 1964 C CA . CYS B 1 61 ? 11.859 7.008 0.009 1 87.75 61 CYS B CA 1
ATOM 1965 C C . CYS B 1 61 ? 12.164 6.125 -1.195 1 87.75 61 CYS B C 1
ATOM 1967 O O . CYS B 1 61 ? 12.656 5.004 -1.041 1 87.75 61 CYS B O 1
ATOM 1969 N N . PHE B 1 62 ? 11.992 6.629 -2.414 1 90.69 62 PHE B N 1
ATOM 1970 C CA . PHE B 1 62 ? 12.18 5.832 -3.623 1 90.69 62 PHE B CA 1
ATOM 1971 C C . PHE B 1 62 ? 13.656 5.555 -3.863 1 90.69 62 PHE B C 1
ATOM 1973 O O . PHE B 1 62 ? 14.016 4.496 -4.383 1 90.69 62 PHE B O 1
ATOM 1980 N N . SER B 1 63 ? 14.492 6.504 -3.439 1 89.5 63 SER B N 1
ATOM 1981 C CA . SER B 1 63 ? 15.93 6.262 -3.533 1 89.5 63 SER B CA 1
ATOM 1982 C C . SER B 1 63 ? 16.359 5.105 -2.635 1 89.5 63 SER B C 1
ATOM 1984 O O . SER B 1 63 ? 17.203 4.297 -3.016 1 89.5 63 SER B O 1
ATOM 1986 N N . THR B 1 64 ? 15.789 5.094 -1.492 1 88.31 64 THR B N 1
ATOM 1987 C CA . THR B 1 64 ? 16.062 3.994 -0.574 1 88.31 64 THR B CA 1
ATOM 1988 C C . THR B 1 64 ? 15.617 2.662 -1.171 1 88.31 64 THR B C 1
ATOM 1990 O O . THR B 1 64 ? 16.344 1.672 -1.111 1 88.31 64 THR B O 1
ATOM 1993 N N . TRP B 1 65 ? 14.508 2.605 -1.777 1 89.44 65 TRP B N 1
ATOM 1994 C CA . TRP B 1 65 ? 13.992 1.395 -2.408 1 89.44 65 TRP B CA 1
ATOM 1995 C C . TRP B 1 65 ? 14.891 0.953 -3.555 1 89.44 65 TRP B C 1
ATOM 1997 O O . TRP B 1 65 ? 15.234 -0.227 -3.664 1 89.44 65 TRP B O 1
ATOM 2007 N N . ASN B 1 66 ? 15.266 1.933 -4.371 1 91.38 66 ASN B N 1
ATOM 2008 C CA . ASN B 1 66 ? 16.172 1.63 -5.469 1 91.38 66 ASN B CA 1
ATOM 2009 C C . ASN B 1 66 ? 17.484 1.034 -4.965 1 91.38 66 ASN B C 1
ATOM 2011 O O . ASN B 1 66 ? 17.984 0.058 -5.523 1 91.38 66 ASN B O 1
ATOM 2015 N N . GLN B 1 67 ? 17.922 1.57 -3.932 1 92.25 67 GLN B N 1
ATOM 2016 C CA . GLN B 1 67 ? 19.188 1.088 -3.359 1 92.25 67 GLN B CA 1
ATOM 2017 C C . GLN B 1 67 ? 19.031 -0.332 -2.82 1 92.25 67 GLN B C 1
ATOM 2019 O O . GLN B 1 67 ? 19.906 -1.175 -3.023 1 92.25 67 GLN B O 1
ATOM 2024 N N . ARG B 1 68 ? 17.953 -0.622 -2.158 1 92.31 68 ARG B N 1
ATOM 2025 C CA . ARG B 1 68 ? 17.719 -1.948 -1.595 1 92.31 68 ARG B CA 1
ATOM 2026 C C . ARG B 1 68 ? 17.594 -2.996 -2.695 1 92.31 68 ARG B C 1
ATOM 2028 O O . ARG B 1 68 ? 18.156 -4.09 -2.586 1 92.31 68 ARG B O 1
ATOM 2035 N N . VAL B 1 69 ? 16.891 -2.672 -3.723 1 92.94 69 VAL B N 1
ATOM 2036 C CA . VAL B 1 69 ? 16.719 -3.59 -4.844 1 92.94 69 VAL B CA 1
ATOM 2037 C C . VAL B 1 69 ? 18.062 -3.836 -5.527 1 92.94 69 VAL B C 1
ATOM 2039 O O . VAL B 1 69 ? 18.406 -4.98 -5.828 1 92.94 69 VAL B O 1
ATOM 2042 N N . GLN B 1 70 ? 18.797 -2.775 -5.727 1 93.5 70 GLN B N 1
ATOM 2043 C CA . GLN B 1 70 ? 20.125 -2.908 -6.336 1 93.5 70 GLN B CA 1
ATOM 2044 C C . GLN B 1 70 ? 21.016 -3.832 -5.512 1 93.5 70 GLN B C 1
ATOM 2046 O O . GLN B 1 70 ? 21.656 -4.73 -6.059 1 93.5 70 GLN B O 1
ATOM 2051 N N . GLU B 1 71 ? 21.031 -3.598 -4.285 1 93.38 71 GLU B N 1
ATOM 2052 C CA . GLU B 1 71 ? 21.844 -4.406 -3.391 1 93.38 71 GLU B CA 1
ATOM 2053 C C . GLU B 1 71 ? 21.422 -5.871 -3.422 1 93.38 71 GLU B C 1
ATOM 2055 O O . GLU B 1 71 ? 22.266 -6.77 -3.398 1 93.38 71 GLU B O 1
ATOM 2060 N N . ALA B 1 72 ? 20.141 -6.125 -3.439 1 94.5 72 ALA B N 1
ATOM 2061 C CA . ALA B 1 72 ? 19.625 -7.488 -3.508 1 94.5 72 ALA B CA 1
ATOM 2062 C C . ALA B 1 72 ? 20.109 -8.195 -4.77 1 94.5 72 ALA B C 1
ATOM 2064 O O . ALA B 1 72 ? 20.547 -9.344 -4.711 1 94.5 72 ALA B O 1
ATOM 2065 N N . PHE B 1 73 ? 20.031 -7.512 -5.891 1 91.94 73 PHE B N 1
ATOM 2066 C CA . PHE B 1 73 ? 20.469 -8.102 -7.145 1 91.94 73 PHE B CA 1
ATOM 2067 C C . PHE B 1 73 ? 21.969 -8.344 -7.133 1 91.94 73 PHE B C 1
ATOM 2069 O O . PHE B 1 73 ? 22.438 -9.391 -7.594 1 91.94 73 PHE B O 1
ATOM 2076 N N . ASP B 1 74 ? 22.719 -7.383 -6.574 1 92.44 74 ASP B N 1
ATOM 2077 C CA . ASP B 1 74 ? 24.172 -7.488 -6.527 1 92.44 74 ASP B CA 1
ATOM 2078 C C . ASP B 1 74 ? 24.609 -8.695 -5.703 1 92.44 74 ASP B C 1
ATOM 2080 O O . ASP B 1 74 ? 25.562 -9.391 -6.066 1 92.44 74 ASP B O 1
ATOM 2084 N N . HIS B 1 75 ? 23.891 -9.008 -4.738 1 92.06 75 HIS B N 1
ATOM 2085 C CA . HIS B 1 75 ? 24.328 -10.062 -3.83 1 92.06 75 HIS B CA 1
ATOM 2086 C C . HIS B 1 75 ? 23.75 -11.414 -4.227 1 92.06 75 HIS B C 1
ATOM 2088 O O . HIS B 1 75 ? 24.094 -12.438 -3.635 1 92.06 75 HIS B O 1
ATOM 2094 N N . SER B 1 76 ? 22.875 -11.422 -5.16 1 91.75 76 SER B N 1
ATOM 2095 C CA . SER B 1 76 ? 22.234 -12.68 -5.551 1 91.75 76 SER B CA 1
ATOM 2096 C C . SER B 1 76 ? 22.516 -13.008 -7.012 1 91.75 76 SER B C 1
ATOM 2098 O O . SER B 1 76 ? 21.734 -13.695 -7.664 1 91.75 76 SER B O 1
ATOM 2100 N N . ARG B 1 77 ? 23.578 -12.547 -7.531 1 86 77 ARG B N 1
ATOM 2101 C CA . ARG B 1 77 ? 23.906 -12.695 -8.945 1 86 77 ARG B CA 1
ATOM 2102 C C . ARG B 1 77 ? 23.969 -14.164 -9.344 1 86 77 ARG B C 1
ATOM 2104 O O . ARG B 1 77 ? 23.562 -14.531 -10.453 1 86 77 ARG B O 1
ATOM 2111 N N . ALA B 1 78 ? 24.281 -14.984 -8.375 1 85.19 78 ALA B N 1
ATOM 2112 C CA . ALA B 1 78 ? 24.516 -16.391 -8.672 1 85.19 78 ALA B CA 1
ATOM 2113 C C . ALA B 1 78 ? 23.266 -17.234 -8.359 1 85.19 78 ALA B C 1
ATOM 2115 O O . ALA B 1 78 ? 23.234 -18.422 -8.648 1 85.19 78 ALA B O 1
ATOM 2116 N N . ALA B 1 79 ? 22.234 -16.781 -7.719 1 86.5 79 ALA B N 1
ATOM 2117 C CA . ALA B 1 79 ? 21.109 -17.547 -7.16 1 86.5 79 ALA B CA 1
ATOM 2118 C C . ALA B 1 79 ? 20.047 -17.797 -8.219 1 86.5 79 ALA B C 1
ATOM 2120 O O . ALA B 1 79 ? 19.172 -18.656 -8.023 1 86.5 79 ALA B O 1
ATOM 2121 N N . GLY B 1 80 ? 20.156 -17.344 -9.516 1 87 80 GLY B N 1
ATOM 2122 C CA . GLY B 1 80 ? 19.094 -17.469 -10.508 1 87 80 GLY B CA 1
ATOM 2123 C C . GLY B 1 80 ? 17.906 -16.578 -10.211 1 87 80 GLY B C 1
ATOM 2124 O O . GLY B 1 80 ? 17.891 -15.844 -9.227 1 87 80 GLY B O 1
ATOM 2125 N N . PRO B 1 81 ? 16.797 -16.75 -10.984 1 89.06 81 PRO B N 1
ATOM 2126 C CA . PRO B 1 81 ? 15.664 -15.82 -10.883 1 89.06 81 PRO B CA 1
ATOM 2127 C C . PRO B 1 81 ? 14.898 -15.969 -9.57 1 89.06 81 PRO B C 1
ATOM 2129 O O . PRO B 1 81 ? 14.516 -14.969 -8.953 1 89.06 81 PRO B O 1
ATOM 2132 N N . ALA B 1 82 ? 14.672 -17.172 -9.133 1 91.69 82 ALA B N 1
ATOM 2133 C CA . ALA B 1 82 ? 13.969 -17.406 -7.871 1 91.69 82 ALA B CA 1
ATOM 2134 C C . ALA B 1 82 ? 14.766 -16.844 -6.695 1 91.69 82 ALA B C 1
ATOM 2136 O O . ALA B 1 82 ? 14.195 -16.234 -5.789 1 91.69 82 ALA B O 1
ATOM 2137 N N . GLY B 1 83 ? 16.031 -17.125 -6.715 1 93.19 83 GLY B N 1
ATOM 2138 C CA . GLY B 1 83 ? 16.906 -16.594 -5.684 1 93.19 83 GLY B CA 1
ATOM 2139 C C . GLY B 1 83 ? 16.969 -15.078 -5.672 1 93.19 83 GLY B C 1
ATOM 2140 O O . GLY B 1 83 ? 17.062 -14.461 -4.609 1 93.19 83 GLY B O 1
ATOM 2141 N N . GLN B 1 84 ? 16.891 -14.484 -6.816 1 93.31 84 GLN B N 1
ATOM 2142 C CA . GLN B 1 84 ? 16.875 -13.031 -6.922 1 93.31 84 GLN B CA 1
ATOM 2143 C C . GLN B 1 84 ? 15.594 -12.445 -6.344 1 93.31 84 GLN B C 1
ATOM 2145 O O . GLN B 1 84 ? 15.617 -11.43 -5.656 1 93.31 84 GLN B O 1
ATOM 2150 N N . ILE B 1 85 ? 14.469 -13.078 -6.641 1 95.31 85 ILE B N 1
ATOM 2151 C CA . ILE B 1 85 ? 13.203 -12.641 -6.074 1 95.31 85 ILE B CA 1
ATOM 2152 C C . ILE B 1 85 ? 13.258 -12.727 -4.551 1 95.31 85 ILE B C 1
ATOM 2154 O O . ILE B 1 85 ? 12.875 -11.789 -3.85 1 95.31 85 ILE B O 1
ATOM 2158 N N . LEU B 1 86 ? 13.75 -13.82 -4.059 1 96.19 86 LEU B N 1
ATOM 2159 C CA . LEU B 1 86 ? 13.867 -13.992 -2.617 1 96.19 86 LEU B CA 1
ATOM 2160 C C . LEU B 1 86 ? 14.773 -12.93 -2.012 1 96.19 86 LEU B C 1
ATOM 2162 O O . LEU B 1 86 ? 14.477 -12.383 -0.949 1 96.19 86 LEU B O 1
ATOM 2166 N N . ALA B 1 87 ? 15.898 -12.633 -2.66 1 96.25 87 ALA B N 1
ATOM 2167 C CA . ALA B 1 87 ? 16.844 -11.617 -2.178 1 96.25 87 ALA B CA 1
ATOM 2168 C C . ALA B 1 87 ? 16.172 -10.25 -2.086 1 96.25 87 ALA B C 1
ATOM 2170 O O . ALA B 1 87 ? 16.406 -9.5 -1.139 1 96.25 87 ALA B O 1
ATOM 2171 N N . VAL B 1 88 ? 15.375 -9.93 -3.061 1 96.31 88 VAL B N 1
ATOM 2172 C CA . VAL B 1 88 ? 14.656 -8.664 -3.051 1 96.31 88 VAL B CA 1
ATOM 2173 C C . VAL B 1 88 ? 13.664 -8.633 -1.888 1 96.31 88 VAL B C 1
ATOM 2175 O O . VAL B 1 88 ? 13.578 -7.645 -1.159 1 96.31 88 VAL B O 1
ATOM 2178 N N . LEU B 1 89 ? 12.914 -9.734 -1.707 1 97.19 89 LEU B N 1
ATOM 2179 C CA . LEU B 1 89 ? 11.969 -9.812 -0.603 1 97.19 89 LEU B CA 1
ATOM 2180 C C . LEU B 1 89 ? 12.68 -9.695 0.739 1 97.19 89 LEU B C 1
ATOM 2182 O O . LEU B 1 89 ? 12.203 -9.008 1.643 1 97.19 89 LEU B O 1
ATOM 2186 N N . GLU B 1 90 ? 13.812 -10.305 0.879 1 96.81 90 GLU B N 1
ATOM 2187 C CA . GLU B 1 90 ? 14.602 -10.219 2.105 1 96.81 90 GLU B CA 1
ATOM 2188 C C . GLU B 1 90 ? 15.07 -8.789 2.361 1 96.81 90 GLU B C 1
ATOM 2190 O O . GLU B 1 90 ? 15 -8.305 3.492 1 96.81 90 GLU B O 1
ATOM 2195 N N . ALA B 1 91 ? 15.5 -8.141 1.324 1 95.5 91 ALA B N 1
ATOM 2196 C CA . ALA B 1 91 ? 16.047 -6.785 1.422 1 95.5 91 ALA B CA 1
ATOM 2197 C C . ALA B 1 91 ? 14.938 -5.77 1.705 1 95.5 91 ALA B C 1
ATOM 2199 O O . ALA B 1 91 ? 15.219 -4.637 2.1 1 95.5 91 ALA B O 1
ATOM 2200 N N . THR B 1 92 ? 13.703 -6.156 1.532 1 95.06 92 THR B N 1
ATOM 2201 C CA . THR B 1 92 ? 12.594 -5.23 1.69 1 95.06 92 THR B CA 1
ATOM 2202 C C . THR B 1 92 ? 11.656 -5.699 2.801 1 95.06 92 THR B C 1
ATOM 2204 O O . THR B 1 92 ? 11.773 -5.262 3.947 1 95.06 92 THR B O 1
ATOM 2207 N N . VAL B 1 93 ? 10.945 -6.797 2.631 1 96.88 93 VAL B N 1
ATOM 2208 C CA . VAL B 1 93 ? 9.914 -7.289 3.535 1 96.88 93 VAL B CA 1
ATOM 2209 C C . VAL B 1 93 ? 10.523 -7.586 4.906 1 96.88 93 VAL B C 1
ATOM 2211 O O . VAL B 1 93 ? 9.938 -7.258 5.938 1 96.88 93 VAL B O 1
ATOM 2214 N N . ASP B 1 94 ? 11.703 -8.141 4.922 1 96.81 94 ASP B N 1
ATOM 2215 C CA . ASP B 1 94 ? 12.32 -8.523 6.184 1 96.81 94 ASP B CA 1
ATOM 2216 C C . ASP B 1 94 ? 13.039 -7.344 6.832 1 96.81 94 ASP B C 1
ATOM 2218 O O . ASP B 1 94 ? 13.555 -7.457 7.949 1 96.81 94 ASP B O 1
ATOM 2222 N N . SER B 1 95 ? 13.047 -6.16 6.168 1 94.62 95 SER B N 1
ATOM 2223 C CA . SER B 1 95 ? 13.891 -5.078 6.656 1 94.62 95 SER B CA 1
ATOM 2224 C C . SER B 1 95 ? 13.07 -3.824 6.949 1 94.62 95 SER B C 1
ATOM 2226 O O . SER B 1 95 ? 13.633 -2.744 7.156 1 94.62 95 SER B O 1
ATOM 2228 N N . PHE B 1 96 ? 11.781 -3.893 6.953 1 94.5 96 PHE B N 1
ATOM 2229 C CA . PHE B 1 96 ? 10.938 -2.717 7.145 1 94.5 96 PHE B CA 1
ATOM 2230 C C . PHE B 1 96 ? 11.359 -1.951 8.398 1 94.5 96 PHE B C 1
ATOM 2232 O O . PHE B 1 96 ? 11.406 -0.72 8.383 1 94.5 96 PHE B O 1
ATOM 2239 N N . GLU B 1 97 ? 11.672 -2.699 9.477 1 93 97 GLU B N 1
ATOM 2240 C CA . GLU B 1 97 ? 12.078 -2.055 10.719 1 93 97 GLU B CA 1
ATOM 2241 C C . GLU B 1 97 ? 13.391 -1.289 10.539 1 93 97 GLU B C 1
ATOM 2243 O O . GLU B 1 97 ? 13.539 -0.18 11.055 1 93 97 GLU B O 1
ATOM 2248 N N . GLN B 1 98 ? 14.312 -1.862 9.773 1 91.19 98 GLN B N 1
ATOM 2249 C CA . GLN B 1 98 ? 15.617 -1.261 9.547 1 91.19 98 GLN B CA 1
ATOM 2250 C C . GLN B 1 98 ? 15.508 0.012 8.719 1 91.19 98 GLN B C 1
ATOM 2252 O O . GLN B 1 98 ? 16.297 0.94 8.883 1 91.19 98 GLN B O 1
ATOM 2257 N N . ILE B 1 99 ? 14.516 0.011 7.824 1 89.19 99 ILE B N 1
ATOM 2258 C CA . ILE B 1 99 ? 14.367 1.166 6.945 1 89.19 99 ILE B CA 1
ATOM 2259 C C . ILE B 1 99 ? 13.109 1.943 7.32 1 89.19 99 ILE B C 1
ATOM 2261 O O . ILE B 1 99 ? 12.461 2.535 6.461 1 89.19 99 ILE B O 1
ATOM 2265 N N . ARG B 1 100 ? 12.75 1.946 8.531 1 89.19 100 ARG B N 1
ATOM 2266 C CA . ARG B 1 100 ? 11.516 2.521 9.062 1 89.19 100 ARG B CA 1
ATOM 2267 C C . ARG B 1 100 ? 11.359 3.973 8.617 1 89.19 100 ARG B C 1
ATOM 2269 O O . ARG B 1 100 ? 10.266 4.387 8.227 1 89.19 100 ARG B O 1
ATOM 2276 N N . PRO B 1 101 ? 12.461 4.812 8.578 1 85.31 101 PRO B N 1
ATOM 2277 C CA . PRO B 1 101 ? 12.273 6.199 8.141 1 85.31 101 PRO B CA 1
ATOM 2278 C C . PRO B 1 101 ? 11.797 6.305 6.695 1 85.31 101 PRO B C 1
ATOM 2280 O O . PRO B 1 101 ? 10.961 7.152 6.375 1 85.31 101 PRO B O 1
ATOM 2283 N N . ALA B 1 102 ? 12.32 5.453 5.844 1 88.5 102 ALA B N 1
ATOM 2284 C CA . ALA B 1 102 ? 11.891 5.441 4.449 1 88.5 102 ALA B CA 1
ATOM 2285 C C . ALA B 1 102 ? 10.453 4.949 4.316 1 88.5 102 ALA B C 1
ATOM 2287 O O . ALA B 1 102 ? 9.68 5.477 3.512 1 88.5 102 ALA B O 1
ATOM 2288 N N . VAL B 1 103 ? 10.086 3.92 5.141 1 92.12 103 VAL B N 1
ATOM 2289 C CA . VAL B 1 103 ? 8.719 3.408 5.172 1 92.12 103 VAL B CA 1
ATOM 2290 C C . VAL B 1 103 ? 7.758 4.527 5.562 1 92.12 103 VAL B C 1
ATOM 2292 O O . VAL B 1 103 ? 6.754 4.758 4.887 1 92.12 103 VAL B O 1
ATOM 2295 N N . TYR B 1 104 ? 8.125 5.297 6.574 1 90.25 104 TYR B N 1
ATOM 2296 C CA . TYR B 1 104 ? 7.262 6.359 7.082 1 90.25 104 TYR B CA 1
ATOM 2297 C C . TYR B 1 104 ? 7.109 7.473 6.051 1 90.25 104 TYR B C 1
ATOM 2299 O O . TYR B 1 104 ? 6.012 8 5.859 1 90.25 104 TYR B O 1
ATOM 2307 N N . ALA B 1 105 ? 8.203 7.828 5.379 1 89.88 105 ALA B N 1
ATOM 2308 C CA . ALA B 1 105 ? 8.148 8.867 4.352 1 89.88 105 ALA B CA 1
ATOM 2309 C C . ALA B 1 105 ? 7.234 8.453 3.201 1 89.88 105 ALA B C 1
ATOM 2311 O O . ALA B 1 105 ? 6.422 9.25 2.725 1 89.88 105 ALA B O 1
ATOM 2312 N N . CYS B 1 106 ? 7.32 7.18 2.805 1 92.62 106 CYS B N 1
ATOM 2313 C CA . CYS B 1 106 ? 6.5 6.676 1.71 1 92.62 106 CYS B CA 1
ATOM 2314 C C . CYS B 1 106 ? 5.023 6.703 2.08 1 92.62 106 CYS B C 1
ATOM 2316 O O . CYS B 1 106 ? 4.203 7.246 1.337 1 92.62 106 CYS B O 1
ATOM 2318 N N . VAL B 1 107 ? 4.719 6.242 3.209 1 94.19 107 VAL B N 1
ATOM 2319 C CA . VAL B 1 107 ? 3.334 6.152 3.662 1 94.19 107 VAL B CA 1
ATOM 2320 C C . VAL B 1 107 ? 2.75 7.555 3.826 1 94.19 107 VAL B C 1
ATOM 2322 O O . VAL B 1 107 ? 1.596 7.801 3.471 1 94.19 107 VAL B O 1
ATOM 2325 N N . GLU B 1 108 ? 3.596 8.5 4.293 1 92.06 108 GLU B N 1
ATOM 2326 C CA . GLU B 1 108 ? 3.164 9.875 4.496 1 92.06 108 GLU B CA 1
ATOM 2327 C C . GLU B 1 108 ? 2.838 10.555 3.17 1 92.06 108 GLU B C 1
ATOM 2329 O O . GLU B 1 108 ? 2.086 11.531 3.135 1 92.06 108 GLU B O 1
ATOM 2334 N N . SER B 1 109 ? 3.4 10.078 2.121 1 91.38 109 SER B N 1
ATOM 2335 C CA . SER B 1 109 ? 3.248 10.742 0.831 1 91.38 109 SER B CA 1
ATOM 2336 C C . SER B 1 109 ? 1.938 10.344 0.158 1 91.38 109 SER B C 1
ATOM 2338 O O . SER B 1 109 ? 1.467 11.039 -0.75 1 91.38 109 SER B O 1
ATOM 2340 N N . TYR B 1 110 ? 1.315 9.258 0.6 1 93.62 110 TYR B N 1
ATOM 2341 C CA . TYR B 1 110 ? 0.211 8.688 -0.165 1 93.62 110 TYR B CA 1
ATOM 2342 C C . TYR B 1 110 ? -1.031 9.562 -0.063 1 93.62 110 TYR B C 1
ATOM 2344 O O . TYR B 1 110 ? -1.611 9.953 -1.081 1 93.62 110 TYR B O 1
ATOM 2352 N N . ALA B 1 111 ? -1.375 9.945 1.147 1 91.19 111 ALA B N 1
ATOM 2353 C CA . ALA B 1 111 ? -2.637 10.641 1.367 1 91.19 111 ALA B CA 1
ATOM 2354 C C . ALA B 1 111 ? -2.615 12.023 0.72 1 91.19 111 ALA B C 1
ATOM 2356 O O . ALA B 1 111 ? -3.555 12.398 0.013 1 91.19 111 ALA B O 1
ATOM 2357 N N . PRO B 1 112 ? -1.508 12.805 0.881 1 88.5 112 PRO B N 1
ATOM 2358 C CA . PRO B 1 112 ? -1.477 14.109 0.23 1 88.5 112 PRO B CA 1
ATOM 2359 C C . PRO B 1 112 ? -1.516 14.016 -1.294 1 88.5 112 PRO B C 1
ATOM 2361 O O . PRO B 1 112 ? -1.991 14.938 -1.963 1 88.5 112 PRO B O 1
ATOM 2364 N N . ALA B 1 113 ? -1.063 12.93 -1.836 1 91.12 113 ALA B N 1
ATOM 2365 C CA . ALA B 1 113 ? -1.041 12.742 -3.283 1 91.12 113 ALA B CA 1
ATOM 2366 C C . ALA B 1 113 ? -2.457 12.641 -3.846 1 91.12 113 ALA B C 1
ATOM 2368 O O . ALA B 1 113 ? -2.666 12.797 -5.051 1 91.12 113 ALA B O 1
ATOM 2369 N N . LEU B 1 114 ? -3.438 12.383 -3.004 1 90.38 114 LEU B N 1
ATOM 2370 C CA . LEU B 1 114 ? -4.832 12.305 -3.424 1 90.38 114 LEU B CA 1
ATOM 2371 C C . LEU B 1 114 ? -5.352 13.68 -3.836 1 90.38 114 LEU B C 1
ATOM 2373 O O . LEU B 1 114 ? -6.305 13.781 -4.609 1 90.38 114 LEU B O 1
ATOM 2377 N N . ARG B 1 115 ? -4.664 14.742 -3.391 1 87.75 115 ARG B N 1
ATOM 2378 C CA . ARG B 1 115 ? -5.215 16.078 -3.59 1 87.75 115 ARG B CA 1
ATOM 2379 C C . ARG B 1 115 ? -4.184 17.016 -4.227 1 87.75 115 ARG B C 1
ATOM 2381 O O . ARG B 1 115 ? -4.496 18.156 -4.559 1 87.75 115 ARG B O 1
ATOM 2388 N N . SER B 1 116 ? -2.977 16.562 -4.312 1 87.06 116 SER B N 1
ATOM 2389 C CA . SER B 1 116 ? -1.91 17.344 -4.922 1 87.06 116 SER B CA 1
ATOM 2390 C C . SER B 1 116 ? -1.43 16.719 -6.223 1 87.06 116 SER B C 1
ATOM 2392 O O . SER B 1 116 ? -0.797 15.656 -6.207 1 87.06 116 SER B O 1
ATOM 2394 N N . GLU B 1 117 ? -1.676 17.422 -7.281 1 90.38 117 GLU B N 1
ATOM 2395 C CA . GLU B 1 117 ? -1.218 16.922 -8.57 1 90.38 117 GLU B CA 1
ATOM 2396 C C . GLU B 1 117 ? 0.304 16.828 -8.617 1 90.38 117 GLU B C 1
ATOM 2398 O O . GLU B 1 117 ? 0.85 15.867 -9.164 1 90.38 117 GLU B O 1
ATOM 2403 N N . ALA B 1 118 ? 0.928 17.797 -8.023 1 89.31 118 ALA B N 1
ATOM 2404 C CA . ALA B 1 118 ? 2.389 17.812 -8 1 89.31 118 ALA B CA 1
ATOM 2405 C C . ALA B 1 118 ? 2.941 16.594 -7.258 1 89.31 118 ALA B C 1
ATOM 2407 O O . ALA B 1 118 ? 3.877 15.945 -7.73 1 89.31 118 ALA B O 1
ATOM 2408 N N . LEU B 1 119 ? 2.381 16.266 -6.176 1 89.88 119 LEU B N 1
ATOM 2409 C CA . LEU B 1 119 ? 2.848 15.125 -5.398 1 89.88 119 LEU B CA 1
ATOM 2410 C C . LEU B 1 119 ? 2.492 13.812 -6.09 1 89.88 119 LEU B C 1
ATOM 2412 O O . LEU B 1 119 ? 3.273 12.859 -6.055 1 89.88 119 LEU B O 1
ATOM 2416 N N . ARG B 1 120 ? 1.333 13.789 -6.699 1 93.38 120 ARG B N 1
ATOM 2417 C CA . ARG B 1 120 ? 0.941 12.609 -7.457 1 93.38 120 ARG B CA 1
ATOM 2418 C C . ARG B 1 120 ? 1.929 12.328 -8.586 1 93.38 120 ARG B C 1
ATOM 2420 O O . ARG B 1 120 ? 2.314 11.18 -8.812 1 93.38 120 ARG B O 1
ATOM 2427 N N . GLU B 1 121 ? 2.32 13.352 -9.266 1 93.81 121 GLU B N 1
ATOM 2428 C CA . GLU B 1 121 ? 3.289 13.219 -10.344 1 93.81 121 GLU B CA 1
ATOM 2429 C C . GLU B 1 121 ? 4.637 12.727 -9.828 1 93.81 121 GLU B C 1
ATOM 2431 O O . GLU B 1 121 ? 5.301 11.914 -10.477 1 93.81 121 GLU B O 1
ATOM 2436 N N . ARG B 1 122 ? 4.988 13.219 -8.703 1 91.88 122 ARG B N 1
ATOM 2437 C CA . ARG B 1 122 ? 6.242 12.781 -8.102 1 91.88 122 ARG B CA 1
ATOM 2438 C C . ARG B 1 122 ? 6.168 11.312 -7.684 1 91.88 122 ARG B C 1
ATOM 2440 O O . ARG B 1 122 ? 7.129 10.562 -7.867 1 91.88 122 ARG B O 1
ATOM 2447 N N . LEU B 1 123 ? 5.051 10.961 -7.113 1 94 123 LEU B N 1
ATOM 2448 C CA . LEU B 1 123 ? 4.824 9.57 -6.738 1 94 123 LEU B CA 1
ATOM 2449 C C . LEU B 1 123 ? 4.855 8.664 -7.965 1 94 123 LEU B C 1
ATOM 2451 O O . LEU B 1 123 ? 5.527 7.633 -7.961 1 94 123 LEU B O 1
ATOM 2455 N N . ALA B 1 124 ? 4.234 9.125 -9.031 1 96.12 124 ALA B N 1
ATOM 2456 C CA . ALA B 1 124 ? 4.207 8.375 -10.281 1 96.12 124 ALA B CA 1
ATOM 2457 C C . ALA B 1 124 ? 5.613 8.211 -10.852 1 96.12 124 ALA B C 1
ATOM 2459 O O . ALA B 1 124 ? 5.992 7.121 -11.289 1 96.12 124 ALA B O 1
ATOM 2460 N N . ALA B 1 125 ? 6.332 9.281 -10.805 1 94.88 125 ALA B N 1
ATOM 2461 C CA . ALA B 1 125 ? 7.699 9.25 -11.312 1 94.88 125 ALA B CA 1
ATOM 2462 C C . ALA B 1 125 ? 8.578 8.328 -10.477 1 94.88 125 ALA B C 1
ATOM 2464 O O . ALA B 1 125 ? 9.438 7.621 -11.016 1 94.88 125 ALA B O 1
ATOM 2465 N N . GLY B 1 126 ? 8.406 8.398 -9.188 1 94.19 126 GLY B N 1
ATOM 2466 C CA . GLY B 1 126 ? 9.148 7.512 -8.305 1 94.19 126 GLY B CA 1
ATOM 2467 C C . GLY B 1 126 ? 8.883 6.043 -8.578 1 94.19 126 GLY B C 1
ATOM 2468 O O . GLY B 1 126 ? 9.812 5.25 -8.703 1 94.19 126 GLY B O 1
ATOM 2469 N N . TYR B 1 127 ? 7.621 5.668 -8.727 1 95.75 127 TYR B N 1
ATOM 2470 C CA . TYR B 1 127 ? 7.25 4.289 -9.023 1 95.75 127 TYR B CA 1
ATOM 2471 C C . TYR B 1 127 ? 7.773 3.869 -10.391 1 95.75 127 TYR B C 1
ATOM 2473 O O . TYR B 1 127 ? 8.258 2.748 -10.562 1 95.75 127 TYR B O 1
ATOM 2481 N N . ALA B 1 128 ? 7.668 4.742 -11.344 1 96.25 128 ALA B N 1
ATOM 2482 C CA . ALA B 1 128 ? 8.172 4.449 -12.688 1 96.25 128 ALA B CA 1
ATOM 2483 C C . ALA B 1 128 ? 9.68 4.207 -12.664 1 96.25 128 ALA B C 1
ATOM 2485 O O . ALA B 1 128 ? 10.18 3.295 -13.328 1 96.25 128 ALA B O 1
ATOM 2486 N N . ASP B 1 129 ? 10.344 5.004 -11.906 1 95.19 129 ASP B N 1
ATOM 2487 C CA . ASP B 1 129 ? 11.797 4.891 -11.812 1 95.19 129 ASP B CA 1
ATOM 2488 C C . ASP B 1 129 ? 12.203 3.566 -11.164 1 95.19 129 ASP B C 1
ATOM 2490 O O . ASP B 1 129 ? 13.086 2.869 -11.68 1 95.19 129 ASP B O 1
ATOM 2494 N N . VAL B 1 130 ? 11.617 3.209 -10.078 1 94.81 130 VAL B N 1
ATOM 2495 C CA . VAL B 1 130 ? 11.93 1.958 -9.398 1 94.81 130 VAL B CA 1
ATOM 2496 C C . VAL B 1 130 ? 11.578 0.776 -10.297 1 94.81 130 VAL B C 1
ATOM 2498 O O . VAL B 1 130 ? 12.336 -0.193 -10.383 1 94.81 130 VAL B O 1
ATOM 2501 N N . ARG B 1 131 ? 10.453 0.843 -10.984 1 96.38 131 ARG B N 1
ATOM 2502 C CA . ARG B 1 131 ? 10.031 -0.221 -11.891 1 96.38 131 ARG B CA 1
ATOM 2503 C C . ARG B 1 131 ? 11.039 -0.411 -13.016 1 96.38 131 ARG B C 1
ATOM 2505 O O . ARG B 1 131 ? 11.469 -1.534 -13.289 1 96.38 131 ARG B O 1
ATOM 2512 N N . GLN B 1 132 ? 11.406 0.717 -13.648 1 96.12 132 GLN B N 1
ATOM 2513 C CA . GLN B 1 132 ? 12.344 0.631 -14.758 1 96.12 132 GLN B CA 1
ATOM 2514 C C . GLN B 1 132 ? 13.703 0.121 -14.297 1 96.12 132 GLN B C 1
ATOM 2516 O O . GLN B 1 132 ? 14.32 -0.709 -14.961 1 96.12 132 GLN B O 1
ATOM 2521 N N . HIS B 1 133 ? 14.117 0.605 -13.164 1 95.5 133 HIS B N 1
ATOM 2522 C CA . HIS B 1 133 ? 15.375 0.146 -12.586 1 95.5 133 HIS B CA 1
ATOM 2523 C C . HIS B 1 133 ? 15.344 -1.356 -12.32 1 95.5 133 HIS B C 1
ATOM 2525 O O . HIS B 1 133 ? 16.297 -2.066 -12.641 1 95.5 133 HIS B O 1
ATOM 2531 N N . SER B 1 134 ? 14.281 -1.858 -11.805 1 96.06 134 SER B N 1
ATOM 2532 C CA . SER B 1 134 ? 14.117 -3.275 -11.492 1 96.06 134 SER B CA 1
ATOM 2533 C C . SER B 1 134 ? 14.039 -4.117 -12.758 1 96.06 134 SER B C 1
ATOM 2535 O O . SER B 1 134 ? 14.609 -5.207 -12.828 1 96.06 134 SER B O 1
ATOM 2537 N N . VAL B 1 135 ? 13.336 -3.652 -13.781 1 95.62 135 VAL B N 1
ATOM 2538 C CA . VAL B 1 135 ? 13.234 -4.332 -15.07 1 95.62 135 VAL B CA 1
ATOM 2539 C C . VAL B 1 135 ? 14.617 -4.449 -15.703 1 95.62 135 VAL B C 1
ATOM 2541 O O . VAL B 1 135 ? 14.984 -5.512 -16.219 1 95.62 135 VAL B O 1
ATOM 2544 N N . ASP B 1 136 ? 15.359 -3.361 -15.625 1 94.94 136 ASP B N 1
ATOM 2545 C CA . ASP B 1 136 ? 16.703 -3.355 -16.188 1 94.94 136 ASP B CA 1
ATOM 2546 C C . ASP B 1 136 ? 17.609 -4.367 -15.477 1 94.94 136 ASP B C 1
ATOM 2548 O O . ASP B 1 136 ? 18.359 -5.094 -16.125 1 94.94 136 ASP B O 1
ATOM 2552 N N . LEU B 1 137 ? 17.531 -4.434 -14.18 1 93.69 137 LEU B N 1
ATOM 2553 C CA . LEU B 1 137 ? 18.328 -5.375 -13.406 1 93.69 137 LEU B CA 1
ATOM 2554 C C . LEU B 1 137 ? 17.938 -6.812 -13.727 1 93.69 137 LEU B C 1
ATOM 2556 O O . LEU B 1 137 ? 18.797 -7.664 -13.93 1 93.69 137 LEU B O 1
ATOM 2560 N N . ALA B 1 138 ? 16.641 -7.105 -13.805 1 92.75 138 ALA B N 1
ATOM 2561 C CA . ALA B 1 138 ? 16.156 -8.445 -14.133 1 92.75 138 ALA B CA 1
ATO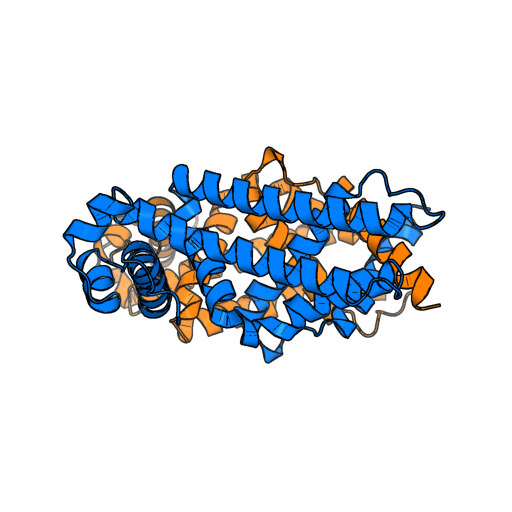M 2562 C C . ALA B 1 138 ? 16.578 -8.852 -15.539 1 92.75 138 ALA B C 1
ATOM 2564 O O . ALA B 1 138 ? 16.984 -9.984 -15.766 1 92.75 138 ALA B O 1
ATOM 2565 N N . GLY B 1 139 ? 16.422 -7.902 -16.453 1 91.12 139 GLY B N 1
ATOM 2566 C CA . GLY B 1 139 ? 16.859 -8.148 -17.812 1 91.12 139 GLY B CA 1
ATOM 2567 C C . GLY B 1 139 ? 18.328 -8.477 -17.922 1 91.12 139 GLY B C 1
ATOM 2568 O O . GLY B 1 139 ? 18.719 -9.406 -18.625 1 91.12 139 GLY B O 1
ATOM 2569 N N . ALA B 1 140 ? 19.141 -7.75 -17.219 1 89 140 ALA B N 1
ATOM 2570 C CA . ALA B 1 140 ? 20.578 -7.984 -17.203 1 89 140 ALA B CA 1
ATOM 2571 C C . ALA B 1 140 ? 20.922 -9.344 -16.609 1 89 140 ALA B C 1
ATOM 2573 O O . ALA B 1 140 ? 21.812 -10.039 -17.078 1 89 140 ALA B O 1
ATOM 2574 N N . ALA B 1 141 ? 20.188 -9.672 -15.602 1 85.19 141 ALA B N 1
ATOM 2575 C CA . ALA B 1 141 ? 20.406 -10.961 -14.953 1 85.19 141 ALA B CA 1
ATOM 2576 C C . ALA B 1 141 ? 20.031 -12.109 -15.883 1 85.19 141 ALA B C 1
ATOM 2578 O O . ALA B 1 141 ? 20.719 -13.141 -15.906 1 85.19 141 ALA B O 1
ATOM 2579 N N . LEU B 1 142 ? 19.031 -11.977 -16.656 1 85.75 142 LEU B N 1
ATOM 2580 C CA . LEU B 1 142 ? 18.562 -13.008 -17.562 1 85.75 142 LEU B CA 1
ATOM 2581 C C . LEU B 1 142 ? 19.438 -13.07 -18.812 1 85.75 142 LEU B C 1
ATOM 2583 O O . LEU B 1 142 ? 19.562 -14.133 -19.438 1 85.75 142 LEU B O 1
ATOM 2587 N N . ALA B 1 143 ? 19.938 -11.922 -19.266 1 83.75 143 ALA B N 1
ATOM 2588 C CA . ALA B 1 143 ? 20.797 -11.875 -20.453 1 83.75 143 ALA B CA 1
ATOM 2589 C C . ALA B 1 143 ? 22 -12.797 -20.281 1 83.75 143 ALA B C 1
ATOM 2591 O O . ALA B 1 143 ? 22.516 -13.328 -21.266 1 83.75 143 ALA B O 1
ATOM 2592 N N . GLY B 1 144 ? 22.391 -13.055 -19.125 1 73.88 144 GLY B N 1
ATOM 2593 C CA . GLY B 1 144 ? 23.484 -13.961 -18.844 1 73.88 144 GLY B CA 1
ATOM 2594 C C . GLY B 1 144 ? 23.062 -15.414 -18.812 1 73.88 144 GLY B C 1
ATOM 2595 O O . GLY B 1 144 ? 23.891 -16.297 -18.578 1 73.88 144 GLY B O 1
ATOM 2596 N N . THR B 1 145 ? 21.828 -15.586 -19.094 1 78.31 145 THR B N 1
ATOM 2597 C CA . THR B 1 145 ? 21.297 -16.953 -19.062 1 78.31 145 THR B CA 1
ATOM 2598 C C . THR B 1 145 ? 20.641 -17.297 -20.391 1 78.31 145 THR B C 1
ATOM 2600 O O . THR B 1 145 ? 20.578 -16.469 -21.297 1 78.31 145 THR B O 1
ATOM 2603 N N . ASP B 1 146 ? 20.172 -18.516 -20.547 1 78.19 146 ASP B N 1
ATOM 2604 C CA . ASP B 1 146 ? 19.484 -18.984 -21.75 1 78.19 146 ASP B C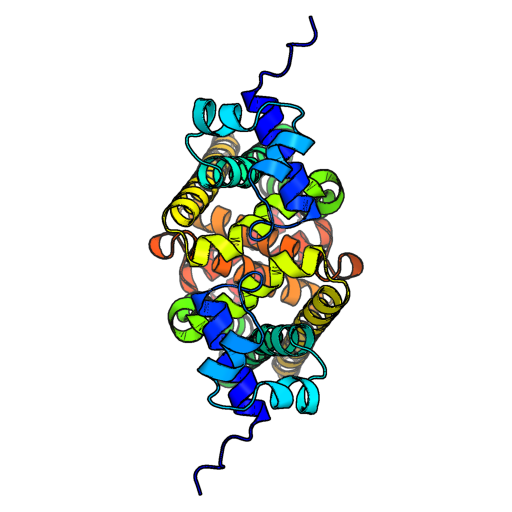A 1
ATOM 2605 C C . ASP B 1 146 ? 17.984 -18.766 -21.641 1 78.19 146 ASP B C 1
ATOM 2607 O O . ASP B 1 146 ? 17.219 -19.266 -22.469 1 78.19 146 ASP B O 1
ATOM 2611 N N . ILE B 1 147 ? 17.641 -18.062 -20.688 1 77.69 147 ILE B N 1
ATOM 2612 C CA . ILE B 1 147 ? 16.219 -17.844 -20.438 1 77.69 147 ILE B CA 1
ATOM 2613 C C . ILE B 1 147 ? 15.789 -16.5 -21.031 1 77.69 147 ILE B C 1
ATOM 2615 O O . ILE B 1 147 ? 16.359 -15.461 -20.688 1 77.69 147 ILE B O 1
ATOM 2619 N N . ALA B 1 148 ? 14.867 -16.5 -21.984 1 82.81 148 ALA B N 1
ATOM 2620 C CA . ALA B 1 148 ? 14.32 -15.266 -22.531 1 82.81 148 ALA B CA 1
ATOM 2621 C C . ALA B 1 148 ? 13.469 -14.531 -21.5 1 82.81 148 ALA B C 1
ATOM 2623 O O . ALA B 1 148 ? 12.703 -15.148 -20.766 1 82.81 148 ALA B O 1
ATOM 2624 N N . PRO B 1 149 ? 13.695 -13.242 -21.422 1 84.62 149 PRO B N 1
ATOM 2625 C CA . PRO B 1 149 ? 12.836 -12.484 -20.5 1 84.62 149 PRO B CA 1
ATOM 2626 C C . PRO B 1 149 ? 11.352 -12.617 -20.844 1 84.62 149 PRO B C 1
ATOM 2628 O O . PRO B 1 149 ? 10.984 -12.602 -22.031 1 84.62 149 PRO B O 1
ATOM 2631 N N . PRO B 1 150 ? 10.641 -12.828 -19.844 1 87.62 150 PRO B N 1
ATOM 2632 C CA . PRO B 1 150 ? 9.203 -12.906 -20.125 1 87.62 150 PRO B CA 1
ATOM 2633 C C . PRO B 1 150 ? 8.648 -11.617 -20.734 1 87.62 150 PRO B C 1
ATOM 2635 O O . PRO B 1 150 ? 9.109 -10.523 -20.406 1 87.62 150 PRO B O 1
ATOM 2638 N N . GLU B 1 151 ? 7.672 -11.758 -21.594 1 86.44 151 GLU B N 1
ATOM 2639 C CA . GLU B 1 151 ? 7.055 -10.625 -22.281 1 86.44 151 GLU B CA 1
ATOM 2640 C C . GLU B 1 151 ? 6.395 -9.672 -21.281 1 86.44 151 GLU B C 1
ATOM 2642 O O . GLU B 1 151 ? 6.305 -8.469 -21.531 1 86.44 151 GLU B O 1
ATOM 2647 N N . ASN B 1 152 ? 6.023 -10.18 -20.172 1 93.69 152 ASN B N 1
ATOM 2648 C CA . ASN B 1 152 ? 5.293 -9.375 -19.203 1 93.69 152 ASN B CA 1
ATOM 2649 C C . ASN B 1 152 ? 6.172 -9.016 -18 1 93.69 152 ASN B C 1
ATOM 2651 O O . ASN B 1 152 ? 5.684 -8.938 -16.875 1 93.69 152 ASN B O 1
ATOM 2655 N N . LEU B 1 153 ? 7.5 -8.789 -18.25 1 94.88 153 LEU B N 1
ATOM 2656 C CA . LEU B 1 153 ? 8.453 -8.539 -17.172 1 94.88 153 LEU B CA 1
ATOM 2657 C C . LEU B 1 153 ? 8.07 -7.285 -16.406 1 94.88 153 LEU B C 1
ATOM 2659 O O . LEU B 1 153 ? 8.125 -7.27 -15.172 1 94.88 153 LEU B O 1
ATOM 2663 N N . SER B 1 154 ? 7.629 -6.242 -17.078 1 96 154 SER B N 1
ATOM 2664 C CA . SER B 1 154 ? 7.23 -5.004 -16.406 1 96 154 SER B CA 1
ATOM 2665 C C . SER B 1 154 ? 6.051 -5.234 -15.477 1 96 154 SER B C 1
ATOM 2667 O O . SER B 1 154 ? 6.02 -4.699 -14.367 1 96 154 SER B O 1
ATOM 2669 N N . THR B 1 155 ? 5.094 -6.059 -15.891 1 97.19 155 THR B N 1
ATOM 2670 C CA . THR B 1 155 ? 3.943 -6.371 -15.047 1 97.19 155 THR B CA 1
ATOM 2671 C C . THR B 1 155 ? 4.363 -7.227 -13.859 1 97.19 155 THR B C 1
ATOM 2673 O O . THR B 1 155 ? 3.881 -7.027 -12.742 1 97.19 155 THR B O 1
ATOM 2676 N N . ILE B 1 156 ? 5.262 -8.148 -14.117 1 96.81 156 ILE B N 1
ATOM 2677 C CA . ILE B 1 156 ? 5.793 -8.984 -13.047 1 96.81 156 ILE B CA 1
ATOM 2678 C C . ILE B 1 156 ? 6.441 -8.109 -11.977 1 96.81 156 ILE B C 1
ATOM 2680 O O . ILE B 1 156 ? 6.18 -8.281 -10.781 1 96.81 156 ILE B O 1
ATOM 2684 N N . VAL B 1 157 ? 7.227 -7.121 -12.414 1 97.12 157 VAL B N 1
ATOM 2685 C CA . VAL B 1 157 ? 7.898 -6.207 -11.5 1 97.12 157 VAL B CA 1
ATOM 2686 C C . VAL B 1 157 ? 6.867 -5.379 -10.742 1 97.12 157 VAL B C 1
ATOM 2688 O O . VAL B 1 157 ? 6.957 -5.223 -9.523 1 97.12 157 VAL B O 1
ATOM 2691 N N . SER B 1 158 ? 5.832 -4.887 -11.422 1 97.81 158 SER B N 1
ATOM 2692 C CA . SER B 1 158 ? 4.777 -4.102 -10.789 1 97.81 158 SER B CA 1
ATOM 2693 C C . SER B 1 158 ?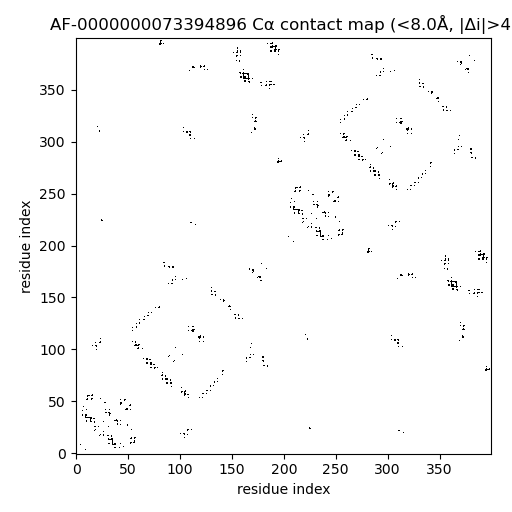 4.062 -4.906 -9.711 1 97.81 158 SER B C 1
ATOM 2695 O O . SER B 1 158 ? 3.75 -4.383 -8.641 1 97.81 158 SER B O 1
ATOM 2697 N N . VAL B 1 159 ? 3.809 -6.16 -9.984 1 98.38 159 VAL B N 1
ATOM 2698 C CA . VAL B 1 159 ? 3.102 -7.027 -9.039 1 98.38 159 VAL B CA 1
ATOM 2699 C C . VAL B 1 159 ? 3.992 -7.316 -7.836 1 98.38 159 VAL B C 1
ATOM 2701 O O . VAL B 1 159 ? 3.523 -7.301 -6.695 1 98.38 159 VAL B O 1
ATOM 2704 N N . LEU B 1 160 ? 5.285 -7.543 -8.055 1 97.94 160 LEU B N 1
ATOM 2705 C CA . LEU B 1 160 ? 6.199 -7.758 -6.938 1 97.94 160 LEU B CA 1
ATOM 2706 C C . LEU B 1 160 ? 6.316 -6.504 -6.078 1 97.94 160 LEU B C 1
ATOM 2708 O O . LEU B 1 160 ? 6.32 -6.586 -4.848 1 97.94 160 LEU B O 1
ATOM 2712 N N . MET B 1 161 ? 6.402 -5.359 -6.738 1 97.62 161 MET B N 1
ATOM 2713 C CA . MET B 1 161 ? 6.387 -4.09 -6.016 1 97.62 161 MET B CA 1
ATOM 2714 C C . MET B 1 161 ? 5.113 -3.945 -5.195 1 97.62 161 MET B C 1
ATOM 2716 O O . MET B 1 161 ? 5.152 -3.49 -4.051 1 97.62 161 MET B O 1
ATOM 2720 N N . ALA B 1 162 ? 4.02 -4.34 -5.773 1 98.31 162 ALA B N 1
ATOM 2721 C CA . ALA B 1 162 ? 2.736 -4.27 -5.078 1 98.31 162 ALA B CA 1
ATOM 2722 C C . ALA B 1 162 ? 2.736 -5.156 -3.838 1 98.31 162 ALA B C 1
ATOM 2724 O O . ALA B 1 162 ? 2.227 -4.762 -2.785 1 98.31 162 ALA B O 1
ATOM 2725 N N . VAL B 1 163 ? 3.266 -6.375 -3.973 1 98.5 163 VAL B N 1
ATOM 2726 C CA . VAL B 1 163 ? 3.377 -7.273 -2.83 1 98.5 163 VAL B CA 1
ATOM 2727 C C . VAL B 1 163 ? 4.145 -6.586 -1.703 1 98.5 163 VAL B C 1
ATOM 2729 O O . VAL B 1 163 ? 3.701 -6.582 -0.553 1 98.5 163 VAL B O 1
ATOM 2732 N N . ILE B 1 164 ? 5.223 -5.961 -2.012 1 97.75 164 ILE B N 1
ATOM 2733 C CA . ILE B 1 164 ? 6.094 -5.324 -1.029 1 97.75 164 ILE B CA 1
ATOM 2734 C C . ILE B 1 164 ? 5.375 -4.133 -0.399 1 97.75 164 ILE B C 1
ATOM 2736 O O . ILE B 1 164 ? 5.336 -4 0.827 1 97.75 164 ILE B O 1
ATOM 2740 N N . ASP B 1 165 ? 4.785 -3.295 -1.221 1 97.19 165 ASP B N 1
ATOM 2741 C CA . ASP B 1 165 ? 4.051 -2.135 -0.722 1 97.19 165 ASP B CA 1
ATOM 2742 C C . ASP B 1 165 ? 2.893 -2.562 0.177 1 97.19 165 ASP B C 1
ATOM 2744 O O . ASP B 1 165 ? 2.658 -1.957 1.225 1 97.19 165 ASP B O 1
ATOM 2748 N N . GLY B 1 166 ? 2.166 -3.547 -0.296 1 97.81 166 GLY B N 1
ATOM 2749 C CA . GLY B 1 166 ? 1.052 -4.031 0.503 1 97.81 166 GLY B CA 1
ATOM 2750 C C . GLY B 1 166 ? 1.48 -4.602 1.841 1 97.81 166 GLY B C 1
ATOM 2751 O O . GLY B 1 166 ? 0.842 -4.348 2.863 1 97.81 166 GLY B O 1
ATOM 2752 N N . LEU B 1 167 ? 2.535 -5.371 1.863 1 98.06 167 LEU B N 1
ATOM 2753 C CA . LEU B 1 167 ? 3.031 -5.934 3.115 1 98.06 167 LEU B CA 1
ATOM 2754 C C . LEU B 1 167 ? 3.596 -4.84 4.016 1 98.06 167 LEU B C 1
ATOM 2756 O O . LEU B 1 167 ? 3.527 -4.945 5.242 1 98.06 167 LEU B O 1
ATOM 2760 N N . MET B 1 168 ? 4.133 -3.805 3.391 1 97.19 168 MET B N 1
ATOM 2761 C CA . MET B 1 168 ? 4.59 -2.646 4.156 1 97.19 168 MET B CA 1
ATOM 2762 C C . MET B 1 168 ? 3.434 -2.018 4.93 1 97.19 168 MET B C 1
ATOM 2764 O O . MET B 1 168 ? 3.572 -1.703 6.113 1 97.19 168 MET B O 1
ATOM 2768 N N . ILE B 1 169 ? 2.318 -1.881 4.316 1 96.56 169 ILE B N 1
ATOM 2769 C CA . ILE B 1 169 ? 1.133 -1.317 4.953 1 96.56 169 ILE B CA 1
ATOM 2770 C C . ILE B 1 169 ? 0.646 -2.254 6.055 1 96.56 169 ILE B C 1
ATOM 2772 O O . ILE B 1 169 ? 0.315 -1.806 7.156 1 96.56 169 ILE B O 1
ATOM 2776 N N . GLN B 1 170 ? 0.589 -3.553 5.77 1 96.81 170 GLN B N 1
ATOM 2777 C CA . GLN B 1 170 ? 0.187 -4.52 6.785 1 96.81 170 GLN B CA 1
ATOM 2778 C C . GLN B 1 170 ? 1.138 -4.488 7.98 1 96.81 170 GLN B C 1
ATOM 2780 O O . GLN B 1 170 ? 0.708 -4.633 9.125 1 96.81 170 GLN B O 1
ATOM 2785 N N . TRP B 1 171 ? 2.418 -4.277 7.707 1 96.94 171 TRP B N 1
ATOM 2786 C CA . TRP B 1 171 ? 3.436 -4.219 8.75 1 96.94 171 TRP B CA 1
ATOM 2787 C C . TRP B 1 171 ? 3.211 -3.014 9.664 1 96.94 171 TRP B C 1
ATOM 2789 O O . TRP B 1 171 ? 3.383 -3.107 10.883 1 96.94 171 TRP B O 1
ATOM 2799 N N . ILE B 1 172 ? 2.834 -1.905 9.086 1 94.44 172 ILE B N 1
ATOM 2800 C CA . ILE B 1 172 ? 2.531 -0.708 9.859 1 94.44 172 ILE B CA 1
ATOM 2801 C C . ILE B 1 172 ? 1.383 -0.996 10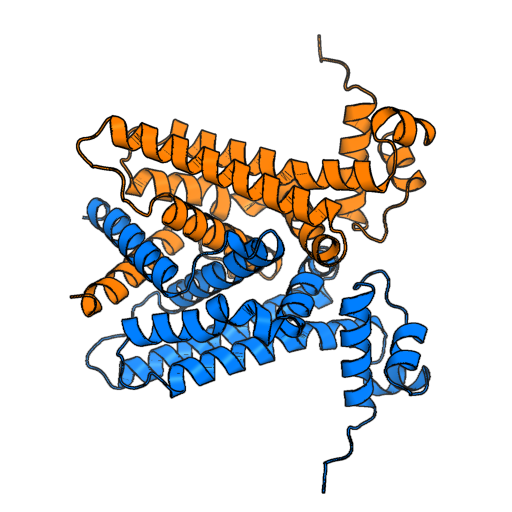.828 1 94.44 172 ILE B C 1
ATOM 2803 O O . ILE B 1 172 ? 1.405 -0.553 11.977 1 94.44 172 ILE B O 1
ATOM 2807 N N . ALA B 1 173 ? 0.4 -1.748 10.344 1 94.88 173 ALA B N 1
ATOM 2808 C CA . ALA B 1 173 ? -0.767 -2.09 11.156 1 94.88 173 ALA B CA 1
ATOM 2809 C C . ALA B 1 173 ? -0.404 -3.098 12.242 1 94.88 173 ALA B C 1
ATOM 2811 O O . ALA B 1 173 ? -0.752 -2.912 13.414 1 94.88 173 ALA B O 1
ATOM 2812 N N . ASP B 1 174 ? 0.336 -4.117 11.852 1 96.12 174 ASP B N 1
ATOM 2813 C CA . ASP B 1 174 ? 0.67 -5.195 12.773 1 96.12 174 ASP B CA 1
ATOM 2814 C C . ASP B 1 174 ? 1.926 -5.938 12.32 1 96.12 174 ASP B C 1
ATOM 2816 O O . ASP B 1 174 ? 1.839 -6.926 11.594 1 96.12 174 ASP B O 1
ATOM 2820 N N . PRO B 1 175 ? 3.074 -5.543 12.82 1 95.12 175 PRO B N 1
ATOM 2821 C CA . PRO B 1 175 ? 4.328 -6.184 12.422 1 95.12 175 PRO B CA 1
ATOM 2822 C C . PRO B 1 175 ? 4.344 -7.684 12.703 1 95.12 175 PRO B C 1
ATOM 2824 O O . PRO B 1 175 ? 4.926 -8.453 11.938 1 95.12 175 PRO B O 1
ATOM 2827 N N . SER B 1 176 ? 3.654 -8.141 13.727 1 94.69 176 SER B N 1
ATOM 2828 C CA . SER B 1 176 ? 3.699 -9.531 14.141 1 94.69 176 SER B CA 1
ATOM 2829 C C . SER B 1 176 ? 2.869 -10.414 13.219 1 94.69 176 SER B C 1
ATOM 2831 O O . SER B 1 176 ? 3.07 -11.633 13.164 1 94.69 176 SER B O 1
ATOM 2833 N N . ALA B 1 177 ? 1.986 -9.797 12.438 1 94.31 177 ALA B N 1
ATOM 2834 C CA . ALA B 1 177 ? 1.099 -10.555 11.562 1 94.31 177 ALA B CA 1
ATOM 2835 C C . ALA B 1 177 ? 1.614 -10.555 10.125 1 94.31 177 ALA B C 1
ATOM 2837 O O . ALA B 1 177 ? 0.986 -11.125 9.234 1 94.31 177 ALA B O 1
ATOM 2838 N N . THR B 1 178 ? 2.764 -9.938 9.852 1 96.12 178 THR B N 1
ATOM 2839 C CA . THR B 1 178 ? 3.303 -9.812 8.5 1 96.12 178 THR B CA 1
ATOM 2840 C C . THR B 1 178 ? 4.238 -10.977 8.188 1 96.12 178 THR B C 1
ATOM 2842 O O . THR B 1 178 ? 5.188 -11.234 8.93 1 96.12 178 THR B O 1
ATOM 2845 N N . PRO B 1 179 ? 3.969 -11.672 7.125 1 97.5 179 PRO B N 1
ATOM 2846 C CA . PRO B 1 179 ? 4.816 -12.82 6.793 1 97.5 179 PRO B CA 1
ATOM 2847 C C . PRO B 1 179 ? 6.238 -12.406 6.418 1 97.5 179 PRO B C 1
ATOM 2849 O O . PRO B 1 179 ? 6.453 -11.312 5.891 1 97.5 179 PRO B O 1
ATOM 2852 N N . ARG B 1 180 ? 7.184 -13.367 6.707 1 97.19 180 ARG B N 1
ATOM 2853 C CA . ARG B 1 180 ? 8.578 -13.188 6.301 1 97.19 180 ARG B CA 1
ATOM 2854 C C . ARG B 1 180 ? 8.766 -13.523 4.824 1 97.19 180 ARG B C 1
ATOM 2856 O O . ARG B 1 180 ? 7.902 -14.164 4.215 1 97.19 180 ARG B O 1
ATOM 2863 N N . SER B 1 181 ? 9.898 -13.062 4.328 1 97.81 181 SER B N 1
ATOM 2864 C CA . SER B 1 181 ? 10.219 -13.266 2.92 1 97.81 181 SER B CA 1
ATOM 2865 C C . SER B 1 181 ? 10.07 -14.727 2.523 1 97.81 181 SER B C 1
ATOM 2867 O O . SER B 1 181 ? 9.523 -15.039 1.466 1 97.81 181 SER B O 1
ATOM 2869 N N . THR B 1 182 ? 10.477 -15.703 3.365 1 96.75 182 THR B N 1
ATOM 2870 C CA . THR B 1 182 ? 10.422 -17.125 3.051 1 96.75 182 THR B CA 1
ATOM 2871 C C . THR B 1 182 ? 8.977 -17.609 2.975 1 96.75 182 THR B C 1
ATOM 2873 O O . THR B 1 182 ? 8.641 -18.469 2.16 1 96.75 182 THR B O 1
ATOM 2876 N N . GLU B 1 183 ? 8.125 -17.031 3.768 1 97.56 183 GLU B N 1
ATOM 2877 C CA . GLU B 1 183 ? 6.703 -17.359 3.709 1 97.56 183 GLU B CA 1
ATOM 2878 C C . GLU B 1 183 ? 6.047 -16.75 2.475 1 97.56 183 GLU B C 1
ATOM 2880 O O . GLU B 1 183 ? 5.18 -17.359 1.854 1 97.56 183 GLU B O 1
ATOM 2885 N N . VAL B 1 184 ? 6.465 -15.531 2.137 1 98.12 184 VAL B N 1
ATOM 2886 C CA . VAL B 1 184 ? 5.902 -14.812 0.998 1 98.12 184 VAL B CA 1
ATOM 2887 C C . VAL B 1 184 ? 6.223 -15.562 -0.295 1 98.12 184 VAL B C 1
ATOM 2889 O O . VAL B 1 184 ? 5.34 -15.766 -1.131 1 98.12 184 VAL B O 1
ATOM 2892 N N . ILE B 1 185 ? 7.469 -15.969 -0.418 1 96.75 185 ILE B N 1
ATOM 2893 C CA . ILE B 1 185 ? 7.863 -16.625 -1.66 1 96.75 185 ILE B CA 1
ATOM 2894 C C . ILE B 1 185 ? 7.137 -17.969 -1.794 1 96.75 185 ILE B C 1
ATOM 2896 O O . ILE B 1 185 ? 6.781 -18.375 -2.9 1 96.75 185 ILE B O 1
ATOM 2900 N N . ARG B 1 186 ? 6.871 -18.672 -0.689 1 95.75 186 ARG B N 1
ATOM 2901 C CA . ARG B 1 186 ? 6.102 -19.922 -0.72 1 95.75 186 ARG B CA 1
ATOM 2902 C C . ARG B 1 186 ? 4.648 -19.656 -1.099 1 95.75 186 ARG B C 1
ATOM 2904 O O . ARG B 1 186 ? 4.035 -20.438 -1.822 1 95.75 186 ARG B O 1
ATOM 2911 N N . ALA B 1 187 ? 4.137 -18.531 -0.595 1 97 187 ALA B N 1
ATOM 2912 C CA . ALA B 1 187 ? 2.771 -18.156 -0.953 1 97 187 ALA B CA 1
ATOM 2913 C C . ALA B 1 187 ? 2.662 -17.844 -2.441 1 97 187 ALA B C 1
ATOM 2915 O O . ALA B 1 187 ? 1.701 -18.25 -3.1 1 97 187 ALA B O 1
ATOM 2916 N N . LEU B 1 188 ? 3.643 -17.156 -2.959 1 96.94 188 LEU B N 1
ATOM 2917 C CA . LEU B 1 188 ? 3.652 -16.812 -4.379 1 96.94 188 LEU B CA 1
ATOM 2918 C C . LEU B 1 188 ? 3.721 -18.078 -5.23 1 96.94 188 LEU B C 1
ATOM 2920 O O . LEU B 1 188 ? 3.055 -18.172 -6.266 1 96.94 188 LEU B O 1
ATOM 2924 N N . ALA B 1 189 ? 4.535 -19.047 -4.82 1 95 189 ALA B N 1
ATOM 2925 C CA . ALA B 1 189 ? 4.613 -20.328 -5.508 1 95 189 ALA B CA 1
ATOM 2926 C C . ALA B 1 189 ? 3.262 -21.031 -5.508 1 95 189 ALA B C 1
ATOM 2928 O O . ALA B 1 189 ? 2.828 -21.562 -6.539 1 95 189 ALA B O 1
ATOM 2929 N N . SER B 1 190 ? 2.602 -21.047 -4.359 1 94 190 SER B N 1
ATOM 2930 C CA . SER B 1 190 ? 1.304 -21.703 -4.227 1 94 190 SER B CA 1
ATOM 2931 C C . SER B 1 190 ? 0.25 -21.016 -5.094 1 94 190 SER B C 1
ATOM 2933 O O . SER B 1 190 ? -0.544 -21.688 -5.758 1 94 190 SER B O 1
ATOM 2935 N N . ILE B 1 191 ? 0.237 -19.672 -5.082 1 95.25 191 ILE B N 1
ATOM 2936 C CA . ILE B 1 191 ? -0.7 -18.891 -5.895 1 95.25 191 ILE B CA 1
ATOM 2937 C C . ILE B 1 191 ? -0.47 -19.203 -7.375 1 95.25 191 ILE B C 1
ATOM 2939 O O . ILE B 1 191 ? -1.42 -19.469 -8.117 1 95.25 191 ILE B O 1
ATOM 2943 N N . GLY B 1 192 ? 0.818 -19.125 -7.766 1 94 192 GLY B N 1
ATOM 2944 C CA . GLY B 1 192 ? 1.146 -19.438 -9.148 1 94 192 GLY B CA 1
ATOM 2945 C C . GLY B 1 192 ? 0.712 -20.828 -9.57 1 94 192 GLY B C 1
ATOM 2946 O O . GLY B 1 192 ? 0.216 -21.031 -10.68 1 94 192 GLY B O 1
ATOM 2947 N N . ALA B 1 193 ? 0.9 -21.828 -8.727 1 90.5 193 ALA B N 1
ATOM 2948 C CA . ALA B 1 193 ? 0.507 -23.203 -9.008 1 90.5 193 ALA B CA 1
ATOM 2949 C C . ALA B 1 193 ? -1.002 -23.312 -9.219 1 90.5 193 ALA B C 1
ATOM 2951 O O . ALA B 1 193 ? -1.463 -24.031 -10.117 1 90.5 193 ALA B O 1
ATOM 2952 N N . VAL B 1 194 ? -1.758 -22.594 -8.398 1 89 194 VAL B N 1
ATOM 2953 C CA . VAL B 1 194 ? -3.215 -22.609 -8.492 1 89 194 VAL B CA 1
ATOM 2954 C C . VAL B 1 194 ? -3.656 -21.953 -9.805 1 89 194 VAL B C 1
ATOM 2956 O O . VAL B 1 194 ? -4.52 -22.5 -10.5 1 89 194 VAL B O 1
ATOM 2959 N N . VAL B 1 195 ? -3.051 -20.891 -10.141 1 91.12 195 VAL B N 1
ATOM 2960 C CA . VAL B 1 195 ? -3.451 -20.109 -11.312 1 91.12 195 VAL B CA 1
ATOM 2961 C C . VAL B 1 195 ? -3.062 -20.859 -12.586 1 91.12 195 VAL B C 1
ATOM 2963 O O . VAL B 1 195 ? -3.801 -20.844 -13.578 1 91.12 195 VAL B O 1
ATOM 2966 N N . THR B 1 196 ? -1.924 -21.5 -12.562 1 85.12 196 THR B N 1
ATOM 2967 C CA . THR B 1 196 ? -1.441 -22.219 -13.734 1 85.12 196 THR B CA 1
ATOM 2968 C C . THR B 1 196 ? -2.252 -23.484 -13.961 1 85.12 196 THR B C 1
ATOM 2970 O O . THR B 1 196 ? -2.426 -23.938 -15.102 1 85.12 196 THR B O 1
ATOM 2973 N N . SER B 1 197 ? -2.719 -24.125 -12.922 1 75.69 197 SER B N 1
ATOM 2974 C CA . SER B 1 197 ? -3.486 -25.359 -13.062 1 75.69 197 SER B CA 1
ATOM 2975 C C . SER B 1 197 ? -4.762 -25.125 -13.867 1 75.69 197 SER B C 1
ATOM 2977 O O . SER B 1 197 ? -5.254 -26.047 -14.531 1 75.69 197 SER B O 1
ATOM 2979 N N . GLN B 1 198 ? -5.352 -24 -13.797 1 62.5 198 GLN B N 1
ATOM 2980 C CA . GLN B 1 198 ? -6.582 -23.781 -14.547 1 62.5 198 GLN B CA 1
ATOM 2981 C C . GLN B 1 198 ? -6.293 -23.141 -15.906 1 62.5 198 GLN B C 1
ATOM 2983 O O . GLN B 1 198 ? -7.152 -23.125 -16.781 1 62.5 198 GLN B O 1
ATOM 2988 N N . LEU B 1 199 ? -5.211 -22.344 -15.938 1 50.97 199 LEU B N 1
ATOM 2989 C CA . LEU B 1 199 ? -4.918 -21.812 -17.266 1 50.97 199 LEU B CA 1
ATOM 2990 C C . LEU B 1 199 ? -4.508 -22.938 -18.219 1 50.97 199 LEU B C 1
ATOM 2992 O O . LEU B 1 199 ? -4.492 -22.75 -19.438 1 50.97 199 LEU B O 1
ATOM 2996 N N . ARG B 1 200 ? -4.352 -24.219 -17.719 1 42.75 200 ARG B N 1
ATOM 2997 C CA . ARG B 1 200 ? -4.207 -25.375 -18.609 1 42.75 200 ARG B CA 1
ATOM 2998 C C . ARG B 1 200 ? -5.543 -26.062 -18.812 1 42.75 200 ARG B C 1
ATOM 3000 O O . ARG B 1 200 ? -6.375 -26.125 -17.906 1 42.75 200 ARG B O 1
#